Protein AF-A0A813KK98-F1 (afdb_monomer)

Mean predicted aligned error: 10.14 Å

Secondary structure (DSSP, 8-state):
--PPPPPTTS-S----GGGS-GGGBBEEHHHHHHHHHHHHT-HHHHHHHHH--TTSPTT----BHHHHIIIIIHHHHTTS---HHHHHT-SS-B--SEEEE--TTSBHHHHHHHHHHHHHTTT--TT-EEEEHHHHS-----STT--S--HHHHHTT-HHHHHHHT--TT-EEEEEBTTB-GGGBHHHHHHHHHHHHTT--EEEEE-HHHHHHHHHIIIII---HHHHH---GGG-B-S-HHHHHHHHHHHHHTTHHHHHHHHHHHHHHHHHHHHHHHHHHHHHHHHHHHHHHSTTGGGS-HHHHHHHHHHIIIIIIIIIIIHHHHHHHHHHHHHHHHHHHHGGG--HHHHHHHHHHHTT-STT-TTS--TTGGG--B-TT--B--PPTTS-GGGPPPHHHHHHHHH-HHHHHHHTT-GGGGHHHHHHHHHTTT--HHHHHHHHTT--GGGTTS-HHHHHHHHHHH-SS-SSEEEHHHHHHHHHHHTTT---HHHHHHHHHHH-SS-SSEEEHHHHHHHHTT-----

Foldseek 3Di:
DDADDAAPLQALAAPALVNDALQLLWAFLLLVLLLVVVLVLSPVLQQVQQPPCVPWDPPGRAHFQVSCLQRPQAVNNWQSNHFSSRRLQRVGRHRAQEEEQEDRQAHPLLQLLLVLLQQLLFLHDSRHIYDDPSRSDRDWDPDDPTDHDDPVVSCVSVSLLSNLLVQRNSFYEYEEEPTDDSLLALVSLLSLQSNVVNVTDYAYRYGLRRLLVVLCCCQPVVDDLQRSQFDQSLNHDDPDPVVVVVSQVVQCVGPHRVVSRVVSSVRSSLQSLLLVLLCVVLLVVVLVVCVVPDPCPVVDDPVVSSVVSSCCCNVPVRVVALNVLSSLLSSLVSLLSNLQSCDPVCDPVNLVSSLCVQQLVDPPPVPSHRSLVSLACADPVRHRPDARPQQDPVQDDPVVVSVVCNVDSVVVSVCSNPCVSRSSSSSSSNSRRNHNLLSLLCVQVVVDDPVPDDPLVVLVVVVCQLPVVPPQWHALVSQVVVSCVRSVNSQDSVNSQSLQVSLCPVPPRTHHSVSSCCSNVVPPPDD

Organism: Polarella glacialis (NCBI:txid89957)

pLDDT: mean 80.88, std 16.35, range [24.02, 98.5]

Radius of gyration: 23.42 Å; Cα contacts (8 Å, |Δi|>4): 806; chains: 1; bounding box: 62×51×66 Å

Sequence (527 aa):
MGEPSRPRWLPTEGPGNMNVLPNEWGMTLSQWAAFTMACRMCEDKWKELENDTTGKEPGKLHVNLYQITKAFVKPWTRNLGNSVALLMNNAKPLKTELMVSHCWGEDIIEAMVAVLSKTSISGMSFKTVLWFCAYAQYQPGDGEGDCGPGVAPQLALDPFCAVIGSNPRFGMMVVHTSTAELYGRLWCVYEVNASEDSKVMCFGAMSMSYFQEYMTRQLRNKESSEEICKCMSEEAKCWSKDDEIMIKAKIEKSIGYEALNMKILDFRVGACEAQANALRPLVDFCEEQFTRMWPGVETMSDKEKEEAMNSFILDMLLAGGIVPTVRAAGHFVGFHLLVTVAGDHADAAFLAHIMRMLRGESQVSHQGKCMITGMCCNDEEGNDMGVLPGFDPKKRKPDSFLERLMEDDELLSSCLKDLSYFQHPLGWLELGAGMNVAAAIASNIGLTQESKNDNLEEVKDLFKRFDADGDGAISADELAKVLQATCGGGLSQHDCDFMLNAADKNQDGKINVGEFIDWLAGSNVSK

Nearest PDB structures (foldseek):
  2k7d-assembly1_A  TM=8.602E-01  e=1.217E-01  Homo sapiens
  3ox6-assembly4_D  TM=5.490E-01  e=4.143E-02  Homo sapiens
  1hqv-assembly1_A  TM=6.330E-01  e=1.823E-01  Mus musculus
  3ox5-assembly4_D  TM=5.412E-01  e=6.492E-02  Homo sapiens
  5fyx-assembly1_A  TM=6.879E-01  e=7.335E-01  Drosophila melanogaster

Structure (mmCIF, N/CA/C/O backbone):
data_AF-A0A813KK98-F1
#
_entry.id   AF-A0A813KK98-F1
#
loop_
_atom_site.group_PDB
_atom_site.id
_atom_site.type_symbol
_atom_site.label_atom_id
_atom_site.label_alt_id
_atom_site.label_comp_id
_atom_site.label_asym_id
_atom_site.label_entity_id
_atom_site.label_seq_id
_atom_site.pdbx_PDB_ins_code
_atom_site.Cartn_x
_atom_site.Cartn_y
_atom_site.Cartn_z
_atom_site.occupancy
_atom_site.B_iso_or_equiv
_atom_site.auth_seq_id
_atom_site.auth_comp_id
_atom_site.auth_asym_id
_atom_site.auth_atom_id
_atom_site.pdbx_PDB_model_num
ATOM 1 N N . MET A 1 1 ? 27.395 11.004 -0.387 1.00 58.06 1 MET A N 1
ATOM 2 C CA . MET A 1 1 ? 28.080 9.686 -0.382 1.00 58.06 1 MET A CA 1
ATOM 3 C C . MET A 1 1 ? 27.991 9.046 -1.772 1.00 58.06 1 MET A C 1
ATOM 5 O O . MET A 1 1 ? 27.308 9.609 -2.621 1.00 58.06 1 MET A O 1
ATOM 9 N N . GLY A 1 2 ? 28.721 7.953 -2.043 1.00 75.69 2 GLY A N 1
ATOM 10 C CA . GLY A 1 2 ? 28.679 7.241 -3.338 1.00 75.69 2 GLY A CA 1
ATOM 11 C C . GLY A 1 2 ? 27.343 6.530 -3.609 1.00 75.69 2 GLY A C 1
ATOM 12 O O . GLY A 1 2 ? 26.460 6.526 -2.751 1.00 75.69 2 GLY A O 1
ATOM 13 N N . GLU A 1 3 ? 27.183 5.945 -4.802 1.00 85.88 3 GLU A N 1
ATOM 14 C CA . GLU A 1 3 ? 25.989 5.153 -5.141 1.00 85.88 3 GLU A CA 1
ATOM 15 C C . GLU A 1 3 ? 25.888 3.897 -4.250 1.00 85.88 3 GLU A C 1
ATOM 17 O O . GLU A 1 3 ? 26.898 3.213 -4.057 1.00 85.88 3 GLU A O 1
ATOM 22 N N . PRO A 1 4 ? 24.702 3.569 -3.700 1.00 91.12 4 PRO A N 1
ATOM 23 C CA . PRO A 1 4 ? 24.510 2.362 -2.902 1.00 91.12 4 PRO A CA 1
ATOM 24 C C . PRO A 1 4 ? 24.761 1.084 -3.702 1.00 91.12 4 PRO A C 1
ATOM 26 O O . PRO A 1 4 ? 24.293 0.942 -4.835 1.00 91.12 4 PRO A O 1
ATOM 29 N N . SER A 1 5 ? 25.426 0.112 -3.078 1.00 90.38 5 SER A N 1
ATOM 30 C CA . SER A 1 5 ? 25.665 -1.204 -3.672 1.00 90.38 5 SER A CA 1
ATOM 31 C C . SER A 1 5 ? 24.356 -1.895 -4.058 1.00 90.38 5 SER A C 1
ATOM 33 O O . SER A 1 5 ? 23.446 -2.023 -3.239 1.00 90.38 5 SER A O 1
ATOM 35 N N . ARG A 1 6 ? 24.282 -2.386 -5.299 1.00 92.12 6 ARG A N 1
ATOM 36 C CA . ARG A 1 6 ? 23.156 -3.189 -5.786 1.00 92.12 6 ARG A CA 1
ATOM 37 C C . ARG A 1 6 ? 23.081 -4.529 -5.034 1.00 92.12 6 ARG A C 1
ATOM 39 O O . ARG A 1 6 ? 24.099 -5.223 -4.962 1.00 92.12 6 ARG A O 1
ATOM 46 N N . PRO A 1 7 ? 21.908 -4.937 -4.519 1.00 91.00 7 PRO A N 1
ATOM 47 C CA . PRO A 1 7 ? 21.752 -6.230 -3.864 1.00 91.00 7 PRO A CA 1
ATOM 48 C C . PRO A 1 7 ? 22.017 -7.395 -4.823 1.00 91.00 7 PRO A C 1
ATOM 50 O O . PRO A 1 7 ? 21.549 -7.387 -5.960 1.00 91.00 7 PRO A O 1
ATOM 53 N N . ARG A 1 8 ? 22.732 -8.426 -4.355 1.00 89.31 8 ARG A N 1
ATOM 54 C CA . ARG A 1 8 ? 23.101 -9.597 -5.177 1.00 89.31 8 ARG A CA 1
ATOM 55 C C . ARG A 1 8 ? 21.909 -10.448 -5.616 1.00 89.31 8 ARG A C 1
ATOM 57 O O . ARG A 1 8 ? 21.983 -11.081 -6.660 1.00 89.31 8 ARG A O 1
ATOM 64 N N . TRP A 1 9 ? 20.837 -10.465 -4.828 1.00 90.44 9 TRP A N 1
ATOM 65 C CA . TRP A 1 9 ? 19.618 -11.219 -5.128 1.00 90.44 9 TRP A CA 1
ATOM 66 C C . TRP A 1 9 ? 18.743 -10.555 -6.199 1.00 90.44 9 TRP A C 1
ATOM 68 O O . TRP A 1 9 ? 17.786 -11.170 -6.656 1.00 90.44 9 TRP A O 1
ATOM 78 N N . LEU A 1 10 ? 19.032 -9.311 -6.604 1.00 93.56 10 LEU A N 1
ATOM 79 C CA . LEU A 1 10 ? 18.245 -8.605 -7.611 1.00 93.56 10 LEU A CA 1
ATOM 80 C C . LEU A 1 10 ? 18.776 -8.939 -9.023 1.00 93.56 10 LEU A C 1
ATOM 82 O O . LEU A 1 10 ? 19.888 -8.512 -9.362 1.00 93.56 10 LEU A O 1
ATOM 86 N N . PRO A 1 11 ? 18.019 -9.670 -9.870 1.00 93.69 11 PRO A N 1
ATOM 87 C CA . PRO A 1 11 ? 18.539 -10.200 -11.134 1.00 93.69 11 PRO A CA 1
ATOM 88 C C . PRO A 1 11 ? 18.942 -9.110 -12.124 1.00 93.69 11 PRO A C 1
ATOM 90 O O . PRO A 1 11 ? 18.367 -8.027 -12.122 1.00 93.69 11 PRO A O 1
ATOM 93 N N . THR A 1 12 ? 19.923 -9.377 -12.983 1.00 94.25 12 THR A N 1
ATOM 94 C CA . THR A 1 12 ? 20.409 -8.423 -14.002 1.00 94.25 12 THR A CA 1
ATOM 95 C C . THR A 1 12 ? 19.833 -8.660 -15.394 1.00 94.25 12 THR A C 1
ATOM 97 O O . THR A 1 12 ? 20.058 -7.856 -16.290 1.00 94.25 12 THR A O 1
ATOM 100 N N . GLU A 1 13 ? 19.099 -9.750 -15.586 1.00 94.00 13 GLU A N 1
ATOM 101 C CA . GLU A 1 13 ? 18.495 -10.117 -16.864 1.00 94.00 13 GLU A CA 1
ATOM 102 C C . GLU A 1 13 ? 16.975 -10.105 -16.745 1.00 94.00 13 GLU A C 1
ATOM 104 O O . GLU A 1 13 ? 16.421 -10.508 -15.719 1.00 94.00 13 GLU A O 1
ATOM 109 N N . GLY A 1 14 ? 16.311 -9.655 -17.807 1.00 94.25 14 GLY A N 1
ATOM 110 C CA . GLY A 1 14 ? 14.861 -9.598 -17.905 1.00 94.25 14 GLY A CA 1
ATOM 111 C C . GLY A 1 14 ? 14.394 -9.409 -19.349 1.00 94.25 14 GLY A C 1
ATOM 112 O O . GLY A 1 14 ? 15.201 -9.064 -20.217 1.00 94.25 14 GLY A O 1
ATOM 113 N N . PRO A 1 15 ? 13.098 -9.622 -19.621 1.00 95.56 15 PRO A N 1
ATOM 114 C CA . PRO A 1 15 ? 12.539 -9.615 -20.975 1.00 95.56 15 PRO A CA 1
ATOM 115 C C . PRO A 1 15 ? 12.549 -8.235 -21.655 1.00 95.56 15 PRO A C 1
ATOM 117 O O . PRO A 1 15 ? 12.437 -8.156 -22.876 1.00 95.56 15 PRO A O 1
ATOM 120 N N . GLY A 1 16 ? 12.712 -7.154 -20.893 1.00 94.62 16 GLY A N 1
ATOM 121 C CA . GLY A 1 16 ? 12.646 -5.760 -21.329 1.00 94.62 16 GLY A CA 1
ATOM 122 C C . GLY A 1 16 ? 11.215 -5.225 -21.290 1.00 94.62 16 GLY A C 1
ATOM 123 O O . GLY A 1 16 ? 10.307 -5.860 -21.824 1.00 94.62 16 GLY A O 1
ATOM 124 N N . ASN A 1 17 ? 11.003 -4.037 -20.706 1.00 94.56 17 ASN A N 1
ATOM 125 C CA . ASN A 1 17 ? 9.651 -3.471 -20.533 1.00 94.56 17 ASN A CA 1
ATOM 126 C C . ASN A 1 17 ? 8.855 -3.395 -21.836 1.00 94.56 17 ASN A C 1
ATOM 128 O O . ASN A 1 17 ? 7.682 -3.740 -21.855 1.00 94.56 17 ASN A O 1
ATOM 132 N N . MET A 1 18 ? 9.497 -3.003 -22.937 1.00 95.88 18 MET A N 1
ATOM 133 C CA . MET A 1 18 ? 8.815 -2.838 -24.226 1.00 95.88 18 MET A CA 1
ATOM 134 C C . MET A 1 18 ? 8.416 -4.160 -24.900 1.00 95.88 18 MET A C 1
ATOM 136 O O . MET A 1 18 ? 7.692 -4.126 -25.890 1.00 95.88 18 MET A O 1
ATOM 140 N N . ASN A 1 19 ? 8.876 -5.304 -24.385 1.00 96.25 19 ASN A N 1
ATOM 141 C CA . ASN A 1 19 ? 8.551 -6.632 -24.914 1.00 96.25 19 ASN A CA 1
ATOM 142 C C . ASN A 1 19 ? 7.446 -7.339 -24.112 1.00 96.25 19 ASN A C 1
ATOM 144 O O . ASN A 1 19 ? 7.067 -8.457 -24.453 1.00 96.25 19 ASN A O 1
ATOM 148 N N . VAL A 1 20 ? 6.953 -6.714 -23.041 1.00 97.25 20 VAL A N 1
ATOM 149 C CA . VAL A 1 20 ? 5.949 -7.272 -22.130 1.00 97.25 20 VAL A CA 1
ATOM 150 C C . VAL A 1 20 ? 4.772 -6.310 -22.055 1.00 97.25 20 VAL A C 1
ATOM 152 O O . VAL A 1 20 ? 4.968 -5.094 -22.038 1.00 97.25 20 VAL A O 1
ATOM 155 N N . LEU A 1 21 ? 3.546 -6.829 -21.995 1.00 97.50 21 LEU A N 1
ATOM 156 C CA . LEU A 1 21 ? 2.365 -5.980 -21.866 1.00 97.50 21 LEU A CA 1
ATOM 157 C C . LEU A 1 21 ? 2.353 -5.262 -20.501 1.00 97.50 21 LEU A C 1
ATOM 159 O O . LEU A 1 21 ? 2.737 -5.866 -19.497 1.00 97.50 21 LEU A O 1
ATOM 163 N N . PRO A 1 22 ? 1.887 -4.000 -20.412 1.00 97.88 22 PRO A N 1
ATOM 164 C CA . PRO A 1 22 ? 1.941 -3.244 -19.160 1.00 97.88 22 PRO A CA 1
ATOM 165 C C . PRO A 1 22 ? 1.220 -3.876 -17.966 1.00 97.88 22 PRO A C 1
ATOM 167 O O . PRO A 1 22 ? 1.645 -3.693 -16.826 1.00 97.88 22 PRO A O 1
ATOM 170 N N . ASN A 1 23 ? 0.158 -4.644 -18.218 1.00 97.69 23 ASN A N 1
ATOM 171 C CA . ASN A 1 23 ? -0.587 -5.378 -17.195 1.00 97.69 23 ASN A CA 1
ATOM 172 C C . ASN A 1 23 ? 0.157 -6.621 -16.665 1.00 97.69 23 ASN A C 1
ATOM 174 O O . ASN A 1 23 ? -0.361 -7.309 -15.790 1.00 97.69 23 ASN A O 1
ATOM 178 N N . GLU A 1 24 ? 1.345 -6.920 -17.195 1.00 98.25 24 GLU A N 1
ATOM 179 C CA . GLU A 1 24 ? 2.252 -7.974 -16.727 1.00 98.25 24 GLU A CA 1
ATOM 180 C C . GLU A 1 24 ? 3.558 -7.410 -16.137 1.00 98.25 24 GLU A C 1
ATOM 182 O O . GLU A 1 24 ? 4.481 -8.156 -15.803 1.00 98.25 24 GLU A O 1
ATOM 187 N N . TRP A 1 25 ? 3.649 -6.087 -15.955 1.00 98.19 25 TRP A N 1
ATOM 188 C CA . TRP A 1 25 ? 4.758 -5.426 -15.251 1.00 98.19 25 TRP A CA 1
ATOM 189 C C . TRP A 1 25 ? 4.585 -5.488 -13.725 1.00 98.19 25 TRP A C 1
ATOM 191 O O . TRP A 1 25 ? 4.902 -4.539 -13.007 1.00 98.19 25 TRP A O 1
ATOM 201 N N . GLY A 1 26 ? 4.026 -6.593 -13.232 1.00 98.00 26 GLY A N 1
ATOM 202 C CA . GLY A 1 26 ? 3.705 -6.793 -11.831 1.00 98.00 26 GLY A CA 1
ATOM 203 C C . GLY A 1 26 ? 4.859 -7.377 -11.020 1.00 98.00 26 GLY A C 1
ATOM 204 O O . GLY A 1 26 ? 5.709 -8.111 -11.529 1.00 98.00 26 GLY A O 1
ATOM 205 N N . MET A 1 27 ? 4.860 -7.081 -9.723 1.00 98.31 27 MET A N 1
ATOM 206 C CA . MET A 1 27 ? 5.715 -7.737 -8.735 1.00 98.31 27 MET A CA 1
ATOM 207 C C . MET A 1 27 ? 4.917 -8.062 -7.484 1.00 98.31 27 MET A C 1
ATOM 209 O O . MET A 1 27 ? 3.976 -7.355 -7.145 1.00 98.31 27 MET A O 1
ATOM 213 N N . THR A 1 28 ? 5.273 -9.133 -6.788 1.00 98.12 28 THR A N 1
ATOM 214 C CA . THR A 1 28 ? 4.534 -9.524 -5.581 1.00 98.12 28 THR A CA 1
ATOM 215 C C . THR A 1 28 ? 4.703 -8.499 -4.457 1.00 98.12 28 THR A C 1
ATOM 217 O O . THR A 1 28 ? 5.732 -7.820 -4.371 1.00 98.12 28 THR A O 1
ATOM 220 N N . LEU A 1 29 ? 3.725 -8.434 -3.555 1.00 96.62 29 LEU A N 1
ATOM 221 C CA . LEU A 1 29 ? 3.798 -7.643 -2.325 1.00 96.62 29 LEU A CA 1
ATOM 222 C C . LEU A 1 29 ? 5.081 -7.945 -1.528 1.00 96.62 29 LEU A C 1
ATOM 224 O O . LEU A 1 29 ? 5.759 -7.010 -1.098 1.00 96.62 29 LEU A O 1
ATOM 228 N N . SER A 1 30 ? 5.475 -9.223 -1.421 1.00 95.38 30 SER A N 1
ATOM 229 C CA . SER A 1 30 ? 6.759 -9.640 -0.836 1.00 95.38 30 SER A CA 1
ATOM 230 C C . SER A 1 30 ? 7.953 -8.959 -1.497 1.00 95.38 30 SER A C 1
ATOM 232 O O . SER A 1 30 ? 8.812 -8.410 -0.813 1.00 95.38 30 SER A O 1
ATOM 234 N N . GLN A 1 31 ? 8.024 -9.010 -2.831 1.00 97.31 31 GLN A N 1
ATOM 235 C CA . GLN A 1 31 ? 9.145 -8.471 -3.603 1.00 97.31 31 GLN A CA 1
ATOM 236 C C . GLN A 1 31 ? 9.245 -6.948 -3.460 1.00 97.31 31 GLN A C 1
ATOM 238 O O . GLN A 1 31 ? 10.345 -6.420 -3.298 1.00 97.31 31 GLN A O 1
ATOM 243 N N . TRP A 1 32 ? 8.109 -6.249 -3.492 1.00 98.12 32 TRP A N 1
ATOM 244 C CA . TRP A 1 32 ? 8.058 -4.798 -3.326 1.00 98.12 32 TRP A CA 1
ATOM 245 C C . TRP A 1 32 ? 8.503 -4.361 -1.924 1.00 98.12 32 TRP A C 1
ATOM 247 O O . TRP A 1 32 ? 9.412 -3.537 -1.797 1.00 98.12 32 TRP A O 1
ATOM 257 N N . ALA A 1 33 ? 7.936 -4.960 -0.871 1.00 96.94 33 ALA A N 1
ATOM 258 C CA . ALA A 1 33 ? 8.324 -4.664 0.508 1.00 96.94 33 ALA A CA 1
ATOM 259 C C . ALA A 1 33 ? 9.803 -5.008 0.764 1.00 96.94 33 ALA A C 1
ATOM 261 O O . ALA A 1 33 ? 10.534 -4.207 1.348 1.00 96.94 33 ALA A O 1
ATOM 262 N N . ALA A 1 34 ? 10.282 -6.150 0.255 1.00 95.25 34 ALA A N 1
ATOM 263 C CA . ALA A 1 34 ? 11.690 -6.532 0.328 1.00 95.25 34 ALA A CA 1
ATOM 264 C C . ALA A 1 34 ? 12.605 -5.498 -0.342 1.00 95.25 34 ALA A C 1
ATOM 266 O O . ALA A 1 34 ? 13.617 -5.107 0.238 1.00 95.25 34 ALA A O 1
ATOM 267 N N . PHE A 1 35 ? 12.252 -5.004 -1.533 1.00 97.31 35 PHE A N 1
ATOM 268 C CA . PHE A 1 35 ? 13.037 -3.976 -2.217 1.00 97.31 35 PHE A CA 1
ATOM 269 C C . PHE A 1 35 ? 13.105 -2.674 -1.407 1.00 97.31 35 PHE A C 1
ATOM 271 O O . PHE A 1 35 ? 14.190 -2.109 -1.235 1.00 97.31 35 PHE A O 1
ATOM 278 N N . THR A 1 36 ? 11.973 -2.209 -0.874 1.00 96.94 36 THR A N 1
ATOM 279 C CA . THR A 1 36 ? 11.918 -1.021 -0.007 1.00 96.94 36 THR A CA 1
ATOM 280 C C . THR A 1 36 ? 12.807 -1.196 1.223 1.00 96.94 36 THR A C 1
ATOM 282 O O . THR A 1 36 ? 13.618 -0.322 1.540 1.00 96.94 36 THR A O 1
ATOM 285 N N . MET A 1 37 ? 12.747 -2.363 1.866 1.00 94.75 37 MET A N 1
ATOM 286 C CA . MET A 1 37 ? 13.588 -2.6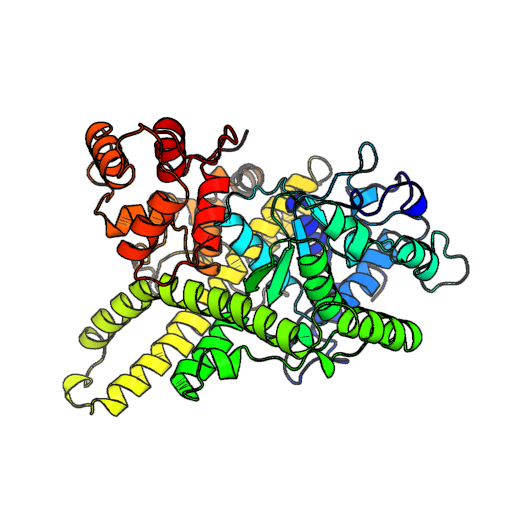65 3.021 1.00 94.75 37 MET A CA 1
ATOM 287 C C . MET A 1 37 ? 15.067 -2.804 2.666 1.00 94.75 37 MET A C 1
ATOM 289 O O . MET A 1 37 ? 15.922 -2.396 3.447 1.00 94.75 37 MET A O 1
ATOM 293 N N . ALA A 1 38 ? 15.403 -3.279 1.470 1.00 94.50 38 ALA A N 1
ATOM 294 C CA . ALA A 1 38 ? 16.779 -3.305 0.993 1.00 94.50 38 ALA A CA 1
ATOM 295 C C . ALA A 1 38 ? 17.357 -1.901 0.779 1.00 94.50 38 ALA A C 1
ATOM 297 O O . ALA A 1 38 ? 18.513 -1.661 1.115 1.00 94.50 38 ALA A O 1
ATOM 298 N N . CYS A 1 39 ? 16.550 -0.953 0.291 1.00 95.50 39 CYS A N 1
ATOM 299 C CA . CYS A 1 39 ? 16.940 0.460 0.244 1.00 95.50 39 CYS A CA 1
ATOM 300 C C . CYS A 1 39 ? 17.186 0.998 1.662 1.00 95.50 39 CYS A C 1
ATOM 302 O O . CYS A 1 39 ? 18.186 1.670 1.919 1.00 95.50 39 CYS A O 1
ATOM 304 N N . ARG A 1 40 ? 16.304 0.642 2.608 1.00 92.06 40 ARG A N 1
ATOM 305 C CA . ARG A 1 40 ? 16.419 1.009 4.027 1.00 92.06 40 ARG A CA 1
ATOM 306 C C . ARG A 1 40 ? 17.663 0.434 4.707 1.00 92.06 40 ARG A C 1
ATOM 308 O O . ARG A 1 40 ? 18.163 1.054 5.648 1.00 92.06 40 ARG A O 1
ATOM 315 N N . MET A 1 41 ? 18.180 -0.700 4.233 1.00 88.56 41 MET A N 1
ATOM 316 C CA . MET A 1 41 ? 19.410 -1.318 4.746 1.00 88.56 41 MET A CA 1
ATOM 317 C C . MET A 1 41 ? 20.672 -0.506 4.439 1.00 88.56 41 MET A C 1
ATOM 319 O O . MET A 1 41 ? 21.678 -0.667 5.134 1.00 88.56 41 MET A O 1
ATOM 323 N N . CYS A 1 42 ? 20.636 0.383 3.442 1.00 91.44 42 CYS A N 1
ATOM 324 C CA . CYS A 1 42 ? 21.728 1.301 3.128 1.00 91.44 42 CYS A CA 1
ATOM 325 C C . CYS A 1 42 ? 21.724 2.504 4.092 1.00 91.44 42 CYS A C 1
ATOM 327 O O . CYS A 1 42 ? 21.433 3.622 3.674 1.00 91.44 42 CYS A O 1
ATOM 329 N N . GLU A 1 43 ? 22.032 2.268 5.374 1.00 86.81 43 GLU A N 1
ATOM 330 C CA . GLU A 1 43 ? 21.861 3.210 6.501 1.00 86.81 43 GLU A CA 1
ATOM 331 C C . GLU A 1 43 ? 22.388 4.625 6.230 1.00 86.81 43 GLU A C 1
ATOM 333 O O . GLU A 1 43 ? 21.642 5.593 6.372 1.00 86.81 43 GLU A O 1
ATOM 338 N N . ASP A 1 44 ? 23.643 4.744 5.791 1.00 90.50 44 ASP A N 1
ATOM 339 C CA . ASP A 1 44 ? 24.278 6.036 5.514 1.00 90.50 44 ASP A CA 1
ATOM 340 C C . ASP A 1 44 ? 23.525 6.815 4.432 1.00 90.50 44 ASP A C 1
ATOM 342 O O . ASP A 1 44 ? 23.244 8.008 4.582 1.00 90.50 44 ASP A O 1
ATOM 346 N N . LYS A 1 45 ? 23.137 6.122 3.353 1.00 94.31 45 LYS A N 1
ATOM 347 C CA . LYS A 1 45 ? 22.375 6.742 2.272 1.00 94.31 45 LYS A CA 1
ATOM 348 C C . LYS A 1 45 ? 20.957 7.072 2.717 1.00 94.31 45 LYS A C 1
ATOM 350 O O . LYS A 1 45 ? 20.470 8.146 2.391 1.00 94.31 45 LYS A O 1
ATOM 355 N N . TRP A 1 46 ? 20.296 6.182 3.451 1.00 93.69 46 TRP A N 1
ATOM 356 C CA . TRP A 1 46 ? 18.948 6.422 3.955 1.00 93.69 46 TRP A CA 1
ATOM 357 C C . TRP A 1 46 ? 18.909 7.668 4.839 1.00 93.69 46 TRP A C 1
ATOM 359 O O . TRP A 1 46 ? 18.092 8.554 4.609 1.00 93.69 46 TRP A O 1
ATOM 369 N N . LYS A 1 47 ? 19.857 7.788 5.775 1.00 92.06 47 LYS A N 1
ATOM 370 C CA . LYS A 1 47 ? 20.005 8.958 6.645 1.00 92.06 47 LYS A CA 1
ATOM 371 C C . LYS A 1 47 ? 20.294 10.232 5.849 1.00 92.06 47 LYS A C 1
ATOM 373 O O . LYS A 1 47 ? 19.763 11.286 6.185 1.00 92.06 47 LYS A O 1
ATOM 378 N N . GLU A 1 48 ? 21.105 10.160 4.792 1.00 94.06 48 GLU A N 1
ATOM 379 C CA . GLU A 1 48 ? 21.316 11.288 3.869 1.00 94.06 48 GLU A CA 1
ATOM 380 C C . GLU A 1 48 ? 19.986 11.748 3.240 1.00 94.06 48 GLU A C 1
ATOM 382 O O . GLU A 1 48 ? 19.688 12.939 3.244 1.00 94.06 48 GLU A O 1
ATOM 387 N N . LEU A 1 49 ? 19.167 10.813 2.744 1.00 95.00 49 LEU A N 1
ATOM 388 C CA . LEU A 1 49 ? 17.891 11.112 2.079 1.00 95.00 49 LEU A CA 1
ATOM 389 C C . LEU A 1 49 ? 16.807 11.614 3.044 1.00 95.00 49 LEU A C 1
ATOM 391 O O . LEU A 1 49 ? 16.035 12.506 2.695 1.00 95.00 49 LEU A O 1
ATOM 395 N N . GLU A 1 50 ? 16.748 11.051 4.247 1.00 93.38 50 GLU A N 1
ATOM 396 C CA . GLU A 1 50 ? 15.786 11.424 5.287 1.00 93.38 50 GLU A CA 1
ATOM 397 C C . GLU A 1 50 ? 16.014 12.861 5.775 1.00 93.38 50 GLU A C 1
ATOM 399 O O . GLU A 1 50 ? 15.056 13.606 5.974 1.00 93.38 50 GLU A O 1
ATOM 404 N N . ASN A 1 51 ? 17.283 13.278 5.874 1.00 92.56 51 ASN A N 1
ATOM 405 C CA . ASN A 1 51 ? 17.671 14.641 6.248 1.00 92.56 51 ASN A CA 1
ATOM 406 C C . ASN A 1 51 ? 17.592 15.652 5.090 1.00 92.56 51 ASN A C 1
ATOM 408 O O . ASN A 1 51 ? 17.649 16.858 5.330 1.00 92.56 51 ASN A O 1
ATOM 412 N N . ASP A 1 52 ? 17.471 15.196 3.842 1.00 93.12 52 ASP A N 1
ATOM 413 C CA . ASP A 1 52 ? 17.225 16.075 2.699 1.00 93.12 52 ASP A CA 1
ATOM 414 C C . ASP A 1 52 ? 15.749 16.490 2.672 1.00 93.12 52 ASP A C 1
ATOM 41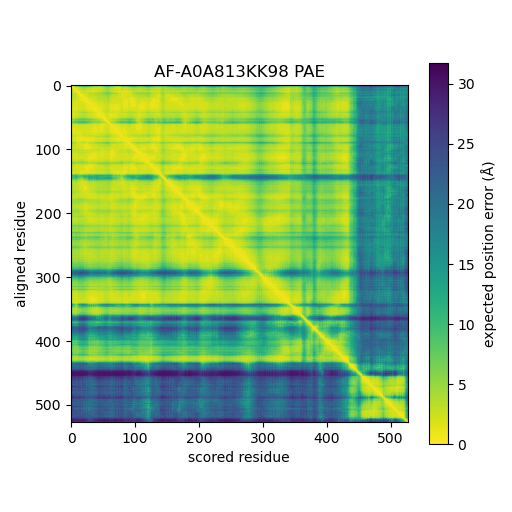6 O O . ASP A 1 52 ? 14.873 15.726 2.265 1.00 93.12 52 ASP A O 1
ATOM 420 N N . THR A 1 53 ? 15.475 17.716 3.110 1.00 91.25 53 THR A N 1
ATOM 421 C CA . THR A 1 53 ? 14.126 18.294 3.199 1.00 91.25 53 THR A CA 1
ATOM 422 C C . THR A 1 53 ? 13.680 19.012 1.923 1.00 91.25 53 THR A C 1
ATOM 424 O O . THR A 1 53 ? 12.633 19.662 1.906 1.00 91.25 53 THR A O 1
ATOM 427 N N . THR A 1 54 ? 14.439 18.901 0.827 1.00 89.94 54 THR A N 1
ATOM 428 C CA . THR A 1 54 ? 14.118 19.579 -0.435 1.00 89.94 54 THR A CA 1
ATOM 429 C C . THR A 1 54 ? 12.760 19.126 -0.973 1.00 89.94 54 THR A C 1
ATOM 431 O O . THR A 1 54 ? 12.556 17.953 -1.281 1.00 89.94 54 THR A O 1
ATOM 434 N N . GLY A 1 55 ? 11.828 20.072 -1.125 1.00 83.81 55 GLY A N 1
ATOM 435 C CA . GLY A 1 55 ? 10.485 19.802 -1.651 1.00 83.81 55 GLY A CA 1
ATOM 436 C C . GLY A 1 55 ? 9.561 19.043 -0.691 1.00 83.81 55 GLY A C 1
ATOM 437 O O . GLY A 1 55 ? 8.534 18.541 -1.141 1.00 83.81 55 GLY A O 1
ATOM 438 N N . LYS A 1 56 ? 9.916 18.951 0.598 1.00 89.56 56 LYS A N 1
ATOM 439 C CA . LYS A 1 56 ? 9.086 18.367 1.662 1.00 89.56 56 LYS A CA 1
ATOM 440 C C . LYS A 1 56 ? 8.469 19.464 2.524 1.00 89.56 56 LYS A C 1
ATOM 442 O O . LYS A 1 56 ? 8.977 20.586 2.579 1.00 89.56 56 LYS A O 1
ATOM 447 N N . GLU A 1 57 ? 7.380 19.133 3.206 1.00 84.38 57 GLU A N 1
ATOM 448 C CA . GLU A 1 57 ? 6.775 20.035 4.182 1.00 84.38 57 GLU A CA 1
ATOM 449 C C . GLU A 1 57 ? 7.748 20.349 5.334 1.00 84.38 57 GLU A C 1
ATOM 451 O O . GLU A 1 57 ? 8.515 19.472 5.756 1.00 84.38 57 GLU A O 1
ATOM 456 N N . PRO A 1 58 ? 7.738 21.584 5.870 1.00 85.00 58 PRO A N 1
ATOM 457 C CA . PRO A 1 58 ? 8.609 21.960 6.976 1.00 85.00 58 PRO A CA 1
ATOM 458 C C . PRO A 1 58 ? 8.472 21.014 8.175 1.00 85.00 58 PRO A C 1
ATOM 460 O O . PRO A 1 58 ? 7.379 20.781 8.681 1.00 85.00 58 PRO A O 1
ATOM 463 N N . GLY A 1 59 ? 9.603 20.492 8.657 1.00 81.94 59 GLY A N 1
ATOM 464 C CA . GLY A 1 59 ? 9.655 19.627 9.839 1.00 81.94 59 GLY A CA 1
ATOM 465 C C . GLY A 1 59 ? 9.376 18.141 9.586 1.00 81.94 59 GLY A C 1
ATOM 466 O O . GLY A 1 59 ? 9.556 17.348 10.507 1.00 81.94 59 GLY A O 1
ATOM 467 N N . LYS A 1 60 ? 9.003 17.733 8.365 1.00 83.50 60 LYS A N 1
ATOM 468 C CA . LYS A 1 60 ? 8.843 16.315 8.011 1.00 83.50 60 LYS A CA 1
ATOM 469 C C . LYS A 1 60 ? 10.183 15.727 7.554 1.00 83.50 60 LYS A C 1
ATOM 471 O O . LYS A 1 60 ? 10.765 16.165 6.561 1.00 83.50 60 LYS A O 1
ATOM 476 N N . LEU A 1 61 ? 10.670 14.735 8.298 1.00 90.88 61 LEU A N 1
ATOM 477 C CA . LEU A 1 61 ? 11.849 13.938 7.960 1.00 90.88 61 LEU A CA 1
ATOM 478 C C . LEU A 1 61 ? 11.379 12.545 7.551 1.00 90.88 61 LEU A C 1
ATOM 480 O O . LEU A 1 61 ? 10.889 11.783 8.379 1.00 90.88 61 LEU A O 1
ATOM 484 N N . HIS A 1 62 ? 11.499 12.235 6.267 1.00 93.94 62 HIS A N 1
ATOM 485 C CA . HIS A 1 62 ? 11.095 10.952 5.692 1.00 93.94 62 HIS A CA 1
ATOM 486 C C . HIS A 1 62 ? 11.858 10.687 4.403 1.00 93.94 62 HIS A C 1
ATOM 488 O O . HIS A 1 62 ? 12.453 11.605 3.846 1.00 93.94 62 HIS A O 1
ATOM 494 N N . VAL A 1 63 ? 11.822 9.463 3.882 1.00 95.94 63 VAL A N 1
ATOM 495 C CA . VAL A 1 63 ? 12.325 9.161 2.534 1.00 95.94 63 VAL A CA 1
ATOM 496 C C . VAL A 1 63 ? 11.137 8.970 1.606 1.00 95.94 63 VAL A C 1
ATOM 498 O O . VAL A 1 63 ? 10.240 8.189 1.907 1.00 95.94 63 VAL A O 1
ATOM 501 N N . ASN A 1 64 ? 11.128 9.678 0.477 1.00 96.31 64 ASN A N 1
ATOM 502 C CA . ASN A 1 64 ? 10.046 9.579 -0.501 1.00 96.31 64 ASN A CA 1
ATOM 503 C C . ASN A 1 64 ? 10.443 8.808 -1.761 1.00 96.31 64 ASN A C 1
ATOM 505 O O . ASN A 1 64 ? 11.615 8.494 -1.990 1.00 96.31 64 ASN A O 1
ATOM 509 N N . LEU A 1 65 ? 9.469 8.492 -2.612 1.00 96.00 65 LEU A N 1
ATOM 510 C CA . LEU A 1 65 ? 9.726 7.659 -3.781 1.00 96.00 65 LEU A CA 1
ATOM 511 C C . LEU A 1 65 ? 10.536 8.368 -4.875 1.00 96.00 65 LEU A C 1
ATOM 513 O O . LEU A 1 65 ? 11.248 7.693 -5.620 1.00 96.00 65 LEU A O 1
ATOM 517 N N . TYR A 1 66 ? 10.516 9.706 -4.955 1.00 95.19 66 TYR A N 1
ATOM 518 C CA . TYR A 1 66 ? 11.460 10.436 -5.817 1.00 95.19 66 TYR A CA 1
ATOM 519 C C . TYR A 1 66 ? 12.908 10.139 -5.409 1.00 95.19 66 TYR A C 1
ATOM 521 O O . TYR A 1 66 ? 13.758 9.846 -6.256 1.00 95.19 66 TYR A O 1
ATOM 529 N N . GLN A 1 67 ? 13.180 10.170 -4.104 1.00 96.25 67 GLN A N 1
ATOM 530 C CA . GLN A 1 67 ? 14.490 9.864 -3.542 1.00 96.25 67 GLN A CA 1
ATOM 531 C C . GLN A 1 67 ? 14.852 8.387 -3.725 1.00 96.25 67 GLN A C 1
ATOM 533 O O . GLN A 1 67 ? 15.963 8.101 -4.172 1.00 96.25 67 GLN A O 1
ATOM 538 N N . ILE A 1 68 ? 13.920 7.457 -3.478 1.00 97.19 68 ILE A N 1
ATOM 539 C CA . ILE A 1 68 ? 14.139 6.021 -3.723 1.00 97.19 68 ILE A CA 1
ATOM 540 C C . ILE A 1 68 ? 14.462 5.752 -5.191 1.00 97.19 68 ILE A C 1
ATOM 542 O O . ILE A 1 68 ? 15.413 5.035 -5.509 1.00 97.19 68 ILE A O 1
ATOM 546 N N . THR A 1 69 ? 13.704 6.368 -6.095 1.00 96.25 69 THR A N 1
ATOM 547 C CA . THR A 1 69 ? 13.882 6.178 -7.532 1.00 96.25 69 THR A CA 1
ATOM 548 C C . THR A 1 69 ? 15.255 6.661 -7.978 1.00 96.25 69 THR A C 1
ATOM 550 O O . THR A 1 69 ? 15.973 5.952 -8.682 1.00 96.25 69 THR A O 1
ATOM 553 N N . LYS A 1 70 ? 15.658 7.851 -7.522 1.00 94.81 70 LYS A N 1
ATOM 554 C CA . LYS A 1 70 ? 16.947 8.453 -7.868 1.00 94.81 70 LYS A CA 1
ATOM 555 C C . LYS A 1 70 ? 18.136 7.716 -7.249 1.00 94.81 70 LYS A C 1
ATOM 557 O O . LYS A 1 70 ? 19.156 7.561 -7.913 1.00 94.81 70 LYS A O 1
ATOM 562 N N . ALA A 1 71 ? 18.035 7.307 -5.985 1.00 95.94 71 ALA A N 1
ATOM 563 C CA . ALA A 1 71 ? 19.158 6.748 -5.235 1.00 95.94 71 ALA A CA 1
ATOM 564 C C . ALA A 1 71 ? 19.324 5.233 -5.402 1.00 95.94 71 ALA A C 1
ATOM 566 O O . ALA A 1 71 ? 20.440 4.743 -5.241 1.00 95.94 71 ALA A O 1
ATOM 567 N N . PHE A 1 72 ? 18.245 4.508 -5.709 1.00 96.94 72 PHE A N 1
ATOM 568 C CA . PHE A 1 72 ? 18.247 3.046 -5.741 1.00 96.94 72 PHE A CA 1
ATOM 569 C C . PHE A 1 72 ? 17.686 2.496 -7.047 1.00 96.94 72 PHE A C 1
ATOM 571 O O . PHE A 1 72 ? 18.425 1.815 -7.745 1.00 96.94 72 PHE A O 1
ATOM 578 N N . VAL A 1 73 ? 16.443 2.819 -7.434 1.00 97.00 73 VAL A N 1
ATOM 579 C CA . VAL A 1 73 ? 15.817 2.212 -8.632 1.00 97.00 73 VAL A CA 1
ATOM 580 C C . VAL A 1 73 ? 16.658 2.467 -9.881 1.00 97.00 73 VAL A C 1
ATOM 582 O O . VAL A 1 73 ? 17.134 1.506 -10.477 1.00 97.00 73 VAL A O 1
ATOM 585 N N . LYS A 1 74 ? 16.919 3.736 -10.229 1.00 95.06 74 LYS A N 1
ATOM 586 C CA . LYS A 1 74 ? 17.700 4.096 -11.421 1.00 95.06 74 LYS A CA 1
ATOM 587 C C . LYS A 1 74 ? 19.108 3.481 -11.398 1.00 95.06 74 LYS A C 1
ATOM 589 O O . LYS A 1 74 ? 19.442 2.805 -12.368 1.00 95.06 74 LYS A O 1
ATOM 594 N N . PRO A 1 75 ? 19.939 3.640 -10.340 1.00 94.12 75 PRO A N 1
ATOM 595 C CA . PRO A 1 75 ? 21.266 3.021 -10.311 1.00 94.12 75 PRO A CA 1
ATOM 596 C C . PRO A 1 75 ? 21.231 1.495 -10.388 1.00 94.12 75 PRO A C 1
ATOM 598 O O . PRO A 1 75 ? 22.072 0.889 -11.046 1.00 94.12 75 PRO A O 1
ATOM 601 N N . TRP A 1 76 ? 20.260 0.857 -9.735 1.00 95.56 76 TRP A N 1
ATOM 602 C CA . TRP A 1 76 ? 20.177 -0.595 -9.683 1.00 95.56 76 TRP A CA 1
ATOM 603 C C . TRP A 1 76 ? 19.654 -1.183 -10.998 1.00 95.56 76 TRP A C 1
ATOM 605 O O . TRP A 1 76 ? 20.099 -2.262 -11.372 1.00 95.56 76 TRP A O 1
ATOM 615 N N . THR A 1 77 ? 18.781 -0.499 -11.737 1.00 94.81 77 THR A N 1
ATOM 616 C CA . THR A 1 77 ? 18.285 -0.973 -13.044 1.00 94.81 77 THR A CA 1
ATOM 617 C C . THR A 1 77 ? 19.055 -0.415 -14.242 1.00 94.81 77 THR A C 1
ATOM 619 O O . THR A 1 77 ? 18.721 -0.742 -15.382 1.00 94.81 77 THR A O 1
ATOM 622 N N . ARG A 1 78 ? 20.065 0.434 -14.012 1.00 91.88 78 ARG A N 1
ATOM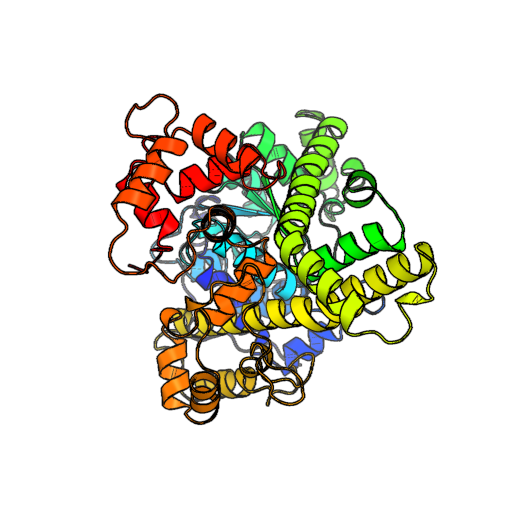 623 C CA . ARG A 1 78 ? 20.812 1.149 -15.055 1.00 91.88 78 ARG A CA 1
ATOM 624 C C . ARG A 1 78 ? 21.308 0.193 -16.141 1.00 91.88 78 ARG A C 1
ATOM 626 O O . ARG A 1 78 ? 21.955 -0.807 -15.844 1.00 91.88 78 ARG A O 1
ATOM 633 N N . ASN A 1 79 ? 21.038 0.538 -17.400 1.00 90.56 79 ASN A N 1
ATOM 634 C CA . ASN A 1 79 ? 21.458 -0.203 -18.596 1.00 90.56 79 ASN A CA 1
ATOM 635 C C . ASN A 1 79 ? 20.887 -1.618 -18.741 1.00 90.56 79 ASN A C 1
ATOM 637 O O . ASN A 1 79 ? 21.364 -2.388 -19.572 1.00 90.56 79 ASN A O 1
ATOM 641 N N . LEU A 1 80 ? 19.852 -1.966 -17.972 1.00 92.56 80 LEU A N 1
ATOM 642 C CA . LEU A 1 80 ? 19.206 -3.277 -18.070 1.00 92.56 80 LEU A CA 1
ATOM 643 C C . LEU A 1 80 ? 17.944 -3.246 -18.939 1.00 92.56 80 LEU A C 1
ATOM 645 O O . LEU A 1 80 ? 17.467 -4.300 -19.350 1.00 92.56 80 LEU A O 1
ATOM 649 N N . GLY A 1 81 ? 17.365 -2.064 -19.194 1.00 93.25 81 GLY A N 1
ATOM 650 C CA . GLY A 1 81 ? 16.122 -1.910 -19.967 1.00 93.25 81 GLY A CA 1
ATOM 651 C C . GLY A 1 81 ? 14.890 -2.587 -19.343 1.00 93.25 81 GLY A C 1
ATOM 652 O O . GLY A 1 81 ? 13.880 -2.788 -20.020 1.00 93.25 81 GLY A O 1
ATOM 653 N N . ASN A 1 82 ? 14.991 -2.956 -18.067 1.00 95.56 82 ASN A N 1
ATOM 654 C CA . ASN A 1 82 ? 14.006 -3.707 -17.306 1.00 95.56 82 ASN A CA 1
ATOM 655 C C . ASN A 1 82 ? 13.717 -2.988 -15.992 1.00 95.56 82 ASN A C 1
ATOM 657 O O . ASN A 1 82 ? 14.635 -2.618 -15.257 1.00 95.56 82 ASN A O 1
ATOM 661 N N . SER A 1 83 ? 12.438 -2.817 -15.692 1.00 97.31 83 SER A N 1
ATOM 662 C CA . SER A 1 83 ? 11.953 -2.346 -14.408 1.00 97.31 83 SER A CA 1
ATOM 663 C C . SER A 1 83 ? 12.283 -3.348 -13.306 1.00 97.31 83 SER A C 1
ATOM 665 O O . SER A 1 83 ? 12.589 -4.515 -13.567 1.00 97.31 83 SER A O 1
ATOM 667 N N . VAL A 1 84 ? 12.205 -2.904 -12.052 1.00 97.94 84 VAL A N 1
ATOM 668 C CA . VAL A 1 84 ? 12.439 -3.784 -10.899 1.00 97.94 84 VAL A CA 1
ATOM 669 C C . VAL A 1 84 ? 11.504 -4.992 -10.958 1.00 97.94 84 VAL A C 1
ATOM 671 O O . VAL A 1 84 ? 11.956 -6.118 -10.759 1.00 97.94 84 VAL A O 1
ATOM 674 N N . ALA A 1 85 ? 10.234 -4.774 -11.308 1.00 98.19 85 ALA A N 1
ATOM 675 C CA . ALA A 1 85 ? 9.242 -5.834 -11.419 1.00 98.19 85 ALA A CA 1
ATOM 676 C C . ALA A 1 85 ? 9.628 -6.913 -12.443 1.00 98.19 85 ALA A C 1
ATOM 678 O O . ALA A 1 85 ? 9.563 -8.103 -12.133 1.00 98.19 85 ALA A O 1
ATOM 679 N N . LEU A 1 86 ? 10.091 -6.515 -13.633 1.00 97.88 86 LEU A N 1
ATOM 680 C CA . LEU A 1 86 ? 10.486 -7.464 -14.678 1.00 97.88 86 LEU A CA 1
ATOM 681 C C . LEU A 1 86 ? 11.833 -8.132 -14.412 1.00 97.88 86 LEU A C 1
ATOM 683 O O . LEU A 1 86 ? 12.016 -9.280 -14.807 1.00 97.88 86 LEU A O 1
ATOM 687 N N . LEU A 1 87 ? 12.760 -7.469 -13.714 1.00 97.25 87 LEU A N 1
ATOM 688 C CA . LEU A 1 87 ? 13.987 -8.124 -13.254 1.00 97.25 87 LEU A CA 1
ATOM 689 C C . LEU A 1 87 ? 13.673 -9.224 -12.239 1.00 97.25 87 LEU A C 1
ATOM 691 O O . LEU A 1 87 ? 14.195 -10.329 -12.345 1.00 97.25 87 LEU A O 1
ATOM 695 N N . MET A 1 88 ? 12.802 -8.940 -11.270 1.00 95.75 88 MET A N 1
ATOM 696 C CA . MET A 1 88 ? 12.435 -9.907 -10.232 1.00 95.75 88 MET A CA 1
ATOM 697 C C . MET A 1 88 ? 11.574 -11.062 -10.760 1.00 95.75 88 MET A C 1
ATOM 699 O O . MET A 1 88 ? 11.551 -12.122 -10.141 1.00 95.75 88 MET A O 1
ATOM 703 N N . ASN A 1 89 ? 10.907 -10.879 -11.903 1.00 96.50 89 ASN A N 1
ATOM 704 C CA . ASN A 1 89 ? 10.014 -11.864 -12.518 1.00 96.50 89 ASN A CA 1
ATOM 705 C C . ASN A 1 89 ? 10.404 -12.160 -13.978 1.00 96.50 89 ASN A C 1
ATOM 707 O O . ASN A 1 89 ? 9.556 -12.265 -14.862 1.00 96.50 89 ASN A O 1
ATOM 711 N N . ASN A 1 90 ? 11.709 -12.287 -14.237 1.00 92.69 90 ASN A N 1
ATOM 712 C CA . ASN A 1 90 ? 12.263 -12.341 -15.592 1.00 92.69 90 ASN A CA 1
ATOM 713 C C . ASN A 1 90 ? 11.805 -13.539 -16.438 1.00 92.69 90 ASN A C 1
ATOM 715 O O . ASN A 1 90 ? 11.502 -13.379 -17.618 1.00 92.69 90 ASN A O 1
ATOM 719 N N . ALA A 1 91 ? 11.739 -14.732 -15.848 1.00 92.06 91 ALA A N 1
ATOM 720 C CA . ALA A 1 91 ? 11.376 -15.961 -16.544 1.00 92.06 91 ALA A CA 1
ATOM 721 C C . ALA A 1 91 ? 9.879 -16.014 -16.871 1.00 92.06 91 ALA A C 1
ATOM 723 O O . ALA A 1 91 ? 9.468 -16.672 -17.826 1.00 92.06 91 ALA A O 1
ATOM 724 N N . LYS A 1 92 ? 9.064 -15.341 -16.054 1.00 95.81 92 LYS A N 1
ATOM 725 C CA . LYS A 1 92 ? 7.613 -15.296 -16.190 1.00 95.81 92 LYS A CA 1
ATOM 726 C C . LYS A 1 92 ? 7.091 -13.978 -15.609 1.00 95.81 92 LYS A C 1
ATOM 728 O O . LYS A 1 92 ? 6.847 -13.924 -14.401 1.00 95.81 92 LYS A O 1
ATOM 733 N N . PRO A 1 93 ? 6.906 -12.945 -16.450 1.00 97.75 93 PRO A N 1
ATOM 734 C CA . PRO A 1 93 ? 6.217 -11.726 -16.052 1.00 97.75 93 PRO A CA 1
ATOM 735 C C . PRO A 1 93 ? 4.877 -12.034 -15.381 1.00 97.75 93 PRO A C 1
ATOM 737 O O . PRO A 1 93 ? 4.195 -13.001 -15.737 1.00 97.75 93 PRO A O 1
ATOM 740 N N . LEU A 1 94 ? 4.524 -11.244 -14.370 1.00 98.12 94 LEU A N 1
ATOM 741 C CA . LEU A 1 94 ? 3.365 -11.507 -13.526 1.00 98.12 94 LEU A CA 1
ATOM 742 C C . LEU A 1 94 ? 2.222 -10.570 -13.893 1.00 98.12 94 LEU A C 1
ATOM 744 O O . LEU A 1 94 ? 2.360 -9.351 -13.797 1.00 98.12 94 LEU A O 1
ATOM 748 N N . LYS A 1 95 ? 1.075 -11.152 -14.251 1.00 98.12 95 LYS A N 1
ATOM 749 C CA . LYS A 1 95 ? -0.165 -10.403 -14.450 1.00 98.12 95 LYS A CA 1
ATOM 750 C C . LYS A 1 95 ? -0.595 -9.745 -13.138 1.00 98.12 95 LYS A C 1
ATOM 752 O O . LYS A 1 95 ? -0.662 -10.413 -12.109 1.00 98.12 95 LYS A O 1
ATOM 757 N N . THR A 1 96 ? -0.899 -8.456 -13.193 1.00 98.44 96 THR A N 1
ATOM 758 C CA . THR A 1 96 ? -1.337 -7.668 -12.042 1.00 98.44 96 THR A CA 1
ATOM 759 C C . THR A 1 96 ? -2.644 -8.191 -11.452 1.00 98.44 96 THR A C 1
ATOM 761 O O . THR A 1 96 ? -3.622 -8.411 -12.165 1.00 98.44 96 THR A O 1
ATOM 764 N N . GLU A 1 97 ? -2.666 -8.320 -10.128 1.00 97.00 97 GLU A N 1
ATOM 765 C CA . GLU A 1 97 ? -3.862 -8.620 -9.341 1.00 97.00 97 GLU A CA 1
ATOM 766 C C . GLU A 1 97 ? -4.365 -7.395 -8.574 1.00 97.00 97 GLU A C 1
ATOM 768 O O . GLU A 1 97 ? -5.564 -7.292 -8.347 1.00 97.00 97 GLU A O 1
ATOM 773 N N . LEU A 1 98 ? -3.481 -6.460 -8.209 1.00 97.31 98 LEU A N 1
ATOM 774 C CA . LEU A 1 98 ? -3.825 -5.217 -7.518 1.00 97.31 98 LEU A CA 1
ATOM 775 C C . LEU A 1 98 ? -3.068 -4.033 -8.129 1.00 97.31 98 LEU A C 1
ATOM 777 O O . LEU A 1 98 ? -1.836 -4.040 -8.178 1.00 97.31 98 LEU A O 1
ATOM 781 N N . MET A 1 99 ? -3.783 -2.991 -8.549 1.00 98.06 99 MET A N 1
ATOM 782 C CA . MET A 1 99 ? -3.152 -1.714 -8.881 1.00 98.06 99 MET A CA 1
ATOM 783 C C . MET A 1 99 ? -2.980 -0.863 -7.622 1.00 98.06 99 MET A C 1
ATOM 785 O O . MET A 1 99 ? -3.900 -0.769 -6.815 1.00 98.06 99 MET A O 1
ATOM 789 N N . VAL A 1 100 ? -1.823 -0.217 -7.471 1.00 98.25 100 VAL A N 1
ATOM 790 C CA . VAL A 1 100 ? -1.551 0.695 -6.355 1.00 98.25 100 VAL A CA 1
ATOM 791 C C . VAL A 1 100 ? -1.403 2.124 -6.880 1.00 98.25 100 VAL A C 1
ATOM 793 O O . VAL A 1 100 ? -0.412 2.449 -7.539 1.00 98.25 100 VAL A O 1
ATOM 796 N N . SER A 1 101 ? -2.390 2.970 -6.577 1.00 97.88 101 SER A N 1
ATOM 797 C CA . SER A 1 101 ? -2.341 4.420 -6.790 1.00 97.88 101 SER A CA 1
ATOM 798 C C . SER A 1 101 ? -1.756 5.089 -5.550 1.00 97.88 101 SER A C 1
ATOM 800 O O . SER A 1 101 ? -2.221 4.853 -4.434 1.00 97.88 101 SER A O 1
ATOM 802 N N . HIS A 1 102 ? -0.693 5.876 -5.723 1.00 96.44 102 HIS A N 1
ATOM 803 C CA . HIS A 1 102 ? 0.103 6.376 -4.602 1.00 96.44 102 HIS A CA 1
ATOM 804 C C . HIS A 1 102 ? 0.886 7.661 -4.968 1.00 96.44 102 HIS A C 1
ATOM 806 O O . HIS A 1 102 ? 1.084 7.991 -6.147 1.00 96.44 102 HIS A O 1
ATOM 812 N N . CYS A 1 103 ? 1.367 8.405 -3.966 1.00 94.12 103 CYS A N 1
ATOM 813 C CA . CYS A 1 103 ? 2.024 9.697 -4.170 1.00 94.12 103 CYS A CA 1
ATOM 814 C C . CYS A 1 103 ? 3.552 9.595 -4.078 1.00 94.12 103 CYS A C 1
ATOM 816 O O . CYS A 1 103 ? 4.101 9.249 -3.049 1.00 94.12 103 CYS A O 1
ATOM 818 N N . TRP A 1 104 ? 4.313 10.018 -5.092 1.00 94.44 104 TRP A N 1
ATOM 819 C CA . TRP A 1 104 ? 5.784 9.904 -5.023 1.00 94.44 104 TRP A CA 1
ATOM 820 C C . TRP A 1 104 ? 6.446 10.767 -3.934 1.00 94.44 104 TRP A C 1
ATOM 822 O O . TRP A 1 104 ? 7.613 10.542 -3.612 1.00 94.44 104 TRP A O 1
ATOM 832 N N . GLY A 1 105 ? 5.738 11.776 -3.415 1.00 93.88 105 GLY A N 1
ATOM 833 C CA . GLY A 1 105 ? 6.214 12.650 -2.339 1.00 93.88 105 GLY A CA 1
ATOM 834 C C . GLY A 1 105 ? 6.024 12.078 -0.932 1.00 93.88 105 GLY A C 1
ATOM 835 O O . GLY A 1 105 ? 6.606 12.620 0.009 1.00 93.88 105 GLY A O 1
ATOM 836 N N . GLU A 1 106 ? 5.254 10.998 -0.794 1.00 94.94 106 GLU A N 1
ATOM 837 C CA . GLU A 1 106 ? 4.936 10.397 0.499 1.00 94.94 106 GLU A CA 1
ATOM 838 C C . GLU A 1 106 ? 6.121 9.686 1.154 1.00 94.94 106 GLU A C 1
ATOM 840 O O . GLU A 1 106 ? 7.057 9.267 0.473 1.00 94.94 106 GLU A O 1
ATOM 845 N N . ASP A 1 107 ? 6.063 9.508 2.473 1.00 96.00 107 ASP A N 1
ATOM 846 C CA . ASP A 1 107 ? 6.923 8.576 3.200 1.00 96.00 107 ASP A CA 1
ATOM 847 C C . ASP A 1 107 ? 6.694 7.149 2.695 1.00 96.00 107 ASP A C 1
ATOM 849 O O . ASP A 1 107 ? 5.641 6.544 2.906 1.00 96.00 107 ASP A O 1
ATOM 853 N N . ILE A 1 108 ? 7.723 6.590 2.055 1.00 96.56 108 ILE A N 1
ATOM 854 C CA . ILE A 1 108 ? 7.672 5.245 1.484 1.00 96.56 108 ILE A CA 1
ATOM 855 C C . ILE A 1 108 ? 7.456 4.166 2.550 1.00 96.56 108 ILE A C 1
ATOM 857 O O . ILE A 1 108 ? 6.889 3.118 2.249 1.00 96.56 108 ILE A O 1
ATOM 861 N N . ILE A 1 109 ? 7.873 4.407 3.796 1.00 95.44 109 ILE A N 1
ATOM 862 C CA . ILE A 1 109 ? 7.616 3.479 4.898 1.00 95.44 109 ILE A CA 1
ATOM 863 C C . ILE A 1 109 ? 6.160 3.577 5.348 1.00 95.44 109 ILE A C 1
ATOM 865 O O . ILE A 1 109 ? 5.553 2.538 5.592 1.00 95.44 109 ILE A O 1
ATOM 869 N N . GLU A 1 110 ? 5.571 4.777 5.411 1.00 95.44 110 GLU A N 1
ATOM 870 C CA . GLU A 1 110 ? 4.130 4.899 5.675 1.00 95.44 110 GLU A CA 1
ATOM 871 C C . GLU A 1 110 ? 3.307 4.205 4.594 1.00 95.44 110 GLU A C 1
ATOM 873 O O . GLU A 1 110 ? 2.402 3.447 4.932 1.00 95.44 110 GLU A O 1
ATOM 878 N N . ALA A 1 111 ? 3.653 4.404 3.319 1.00 97.38 111 ALA A N 1
ATOM 879 C CA . ALA A 1 111 ? 2.990 3.728 2.210 1.00 97.38 111 ALA A CA 1
ATOM 880 C C . ALA A 1 111 ? 3.150 2.201 2.299 1.00 97.38 111 ALA A C 1
ATOM 882 O O . ALA A 1 111 ? 2.175 1.467 2.147 1.00 97.38 111 ALA A O 1
ATOM 883 N N . MET A 1 112 ? 4.356 1.706 2.607 1.00 97.75 112 MET A N 1
ATOM 884 C CA . MET A 1 112 ? 4.604 0.275 2.808 1.00 97.75 112 MET A CA 1
ATOM 885 C C . MET A 1 112 ? 3.756 -0.310 3.932 1.00 97.75 112 MET A C 1
ATOM 887 O O . MET A 1 112 ? 3.116 -1.341 3.737 1.00 97.75 112 MET A O 1
ATOM 891 N N . VAL A 1 113 ? 3.728 0.350 5.089 1.00 95.81 113 VAL A N 1
ATOM 892 C CA . VAL A 1 113 ? 2.932 -0.084 6.240 1.00 95.81 113 VAL A CA 1
ATOM 893 C C . VAL A 1 113 ? 1.444 -0.055 5.891 1.00 95.81 113 VAL A C 1
ATOM 895 O O . VAL A 1 113 ? 0.776 -1.051 6.119 1.00 95.81 113 VAL A O 1
ATOM 898 N N . ALA A 1 114 ? 0.935 1.017 5.277 1.00 96.06 114 ALA A N 1
ATOM 899 C CA . ALA A 1 114 ? -0.474 1.136 4.891 1.00 96.06 114 ALA A CA 1
ATOM 900 C C . ALA A 1 114 ? -0.915 0.018 3.932 1.00 96.06 114 ALA A C 1
ATOM 902 O O . ALA A 1 114 ? -1.959 -0.599 4.138 1.00 96.06 114 ALA A O 1
ATOM 903 N N . VAL A 1 115 ? -0.099 -0.289 2.917 1.00 96.69 115 VAL A N 1
ATOM 904 C CA . VAL A 1 115 ? -0.375 -1.383 1.973 1.00 96.69 115 VAL A CA 1
ATOM 905 C C . VAL A 1 115 ? -0.320 -2.736 2.686 1.00 96.69 115 VAL A C 1
ATOM 907 O O . VAL A 1 115 ? -1.255 -3.520 2.551 1.00 96.69 115 VAL A O 1
ATOM 910 N N . LEU A 1 116 ? 0.721 -3.013 3.483 1.00 94.00 116 LEU A N 1
ATOM 911 C CA . LEU A 1 116 ? 0.835 -4.272 4.234 1.00 94.00 116 LEU A CA 1
ATOM 912 C C . LEU A 1 116 ? -0.343 -4.462 5.201 1.00 94.00 116 LEU A C 1
ATOM 914 O O . LEU A 1 116 ? -0.968 -5.522 5.194 1.00 94.00 116 LEU A O 1
ATOM 918 N N . SER A 1 117 ? -0.686 -3.430 5.972 1.00 90.50 117 SER A N 1
ATOM 919 C CA . SER A 1 117 ? -1.831 -3.421 6.882 1.00 90.50 117 SER A CA 1
ATOM 920 C C . SER A 1 117 ? -3.136 -3.661 6.138 1.00 90.50 117 SER A C 1
ATOM 922 O O . SER A 1 117 ? -3.892 -4.559 6.497 1.00 90.50 117 SER A O 1
ATOM 924 N N . LYS A 1 118 ? -3.408 -2.920 5.054 1.00 88.25 118 LYS A N 1
ATOM 925 C CA . LYS A 1 118 ? -4.652 -3.135 4.313 1.00 88.25 118 LYS A CA 1
ATOM 926 C C . LYS A 1 118 ? -4.691 -4.551 3.759 1.00 88.25 118 LYS A C 1
ATOM 928 O O . LYS A 1 118 ? -5.707 -5.210 3.919 1.00 88.25 118 LYS A O 1
ATOM 933 N N . THR A 1 119 ? -3.599 -5.068 3.194 1.00 86.81 119 THR A N 1
ATOM 934 C CA . THR A 1 119 ? -3.562 -6.434 2.644 1.00 86.81 119 THR A CA 1
ATOM 935 C C . THR A 1 119 ? -3.817 -7.530 3.682 1.00 86.81 119 THR A C 1
ATOM 937 O O . THR A 1 119 ? -4.457 -8.525 3.340 1.00 86.81 119 THR A O 1
ATOM 940 N N . SER A 1 120 ? -3.403 -7.349 4.944 1.00 81.00 120 SER A N 1
ATOM 941 C CA . SER A 1 120 ? -3.552 -8.378 5.984 1.00 81.00 120 SER A CA 1
ATOM 942 C C . SER A 1 120 ? -5.005 -8.627 6.396 1.00 81.00 120 SER A C 1
ATOM 944 O O . SER A 1 120 ? -5.349 -9.750 6.756 1.00 81.00 120 SER A O 1
ATOM 946 N N . ILE A 1 121 ? -5.878 -7.624 6.274 1.00 73.94 121 ILE A N 1
ATOM 947 C CA . ILE A 1 121 ? -7.315 -7.751 6.581 1.00 73.94 121 ILE A CA 1
ATOM 948 C C . ILE A 1 121 ? -8.173 -8.050 5.347 1.00 73.94 121 ILE A C 1
ATOM 950 O O . ILE A 1 121 ? -9.398 -8.032 5.414 1.00 73.94 121 ILE A O 1
ATOM 954 N N . SER A 1 122 ? -7.526 -8.296 4.210 1.00 73.38 122 SER A N 1
ATOM 955 C CA . SER A 1 122 ? -8.139 -8.149 2.894 1.00 73.38 122 SER A CA 1
ATOM 956 C C . SER A 1 122 ? -8.221 -9.419 2.056 1.00 73.38 122 SER A C 1
ATOM 958 O O . SER A 1 122 ? -8.409 -9.367 0.844 1.00 73.38 122 SER A O 1
ATOM 960 N N . GLY A 1 123 ? -7.966 -10.576 2.668 1.00 69.81 123 GLY A N 1
ATOM 961 C CA . GLY A 1 123 ? -7.853 -11.841 1.934 1.00 69.81 123 GLY A CA 1
ATOM 962 C C . GLY A 1 123 ? -6.690 -11.876 0.930 1.00 69.81 123 GLY A C 1
ATOM 963 O O . GLY A 1 123 ? -6.570 -12.821 0.152 1.00 69.81 123 GLY A O 1
ATOM 964 N N . MET A 1 124 ? -5.814 -10.867 0.943 1.00 82.44 124 MET A N 1
ATOM 965 C CA . MET A 1 124 ? -4.632 -10.797 0.095 1.00 82.44 124 MET A CA 1
ATOM 966 C C . MET A 1 124 ? -3.465 -11.514 0.770 1.00 82.44 124 MET A C 1
ATOM 968 O O . MET A 1 124 ? -3.254 -11.420 1.976 1.00 82.44 124 MET A O 1
ATOM 972 N N . SER A 1 125 ? -2.671 -12.228 -0.026 1.00 85.25 125 SER A N 1
ATOM 973 C CA . SER A 1 125 ? -1.434 -12.855 0.453 1.00 85.25 125 SER A CA 1
ATOM 974 C C . SER A 1 125 ? -0.217 -12.001 0.100 1.00 85.25 125 SER A C 1
ATOM 976 O O . SER A 1 125 ? -0.280 -11.156 -0.794 1.00 85.25 125 SER A O 1
ATOM 978 N N . PHE A 1 126 ? 0.945 -12.287 0.690 1.00 89.44 126 PHE A N 1
ATOM 979 C CA . PHE A 1 126 ? 2.195 -11.649 0.259 1.00 89.44 126 PHE A CA 1
ATOM 980 C C . PHE A 1 126 ? 2.616 -12.002 -1.182 1.00 89.44 126 PHE A C 1
ATOM 982 O O . PHE A 1 126 ? 3.452 -11.316 -1.768 1.00 89.44 126 PHE A O 1
ATOM 989 N N . LYS A 1 127 ? 2.008 -13.033 -1.790 1.00 93.00 127 LYS A N 1
ATOM 990 C CA . LYS A 1 127 ? 2.205 -13.384 -3.206 1.00 93.00 127 LYS A CA 1
ATOM 991 C C . LYS A 1 127 ? 1.346 -12.537 -4.157 1.00 93.00 127 LYS A C 1
ATOM 993 O O . LYS A 1 127 ? 1.562 -12.629 -5.360 1.00 93.00 127 LYS A O 1
ATOM 998 N N . THR A 1 128 ? 0.417 -11.723 -3.641 1.00 94.94 128 THR A N 1
ATOM 999 C CA . THR A 1 128 ? -0.450 -10.852 -4.454 1.00 94.94 128 THR A CA 1
ATOM 1000 C C . THR A 1 128 ? 0.391 -9.956 -5.352 1.00 94.94 128 THR A C 1
ATOM 1002 O O . THR A 1 128 ? 1.312 -9.288 -4.872 1.00 94.94 128 THR A O 1
ATOM 1005 N N . VAL A 1 129 ? 0.090 -9.949 -6.650 1.00 98.44 129 VAL A N 1
ATOM 1006 C CA . VAL A 1 129 ? 0.869 -9.215 -7.652 1.00 98.44 129 VAL A CA 1
ATOM 1007 C C . VAL A 1 129 ? 0.413 -7.762 -7.742 1.00 98.44 129 VAL A C 1
ATOM 1009 O O . VAL A 1 129 ? -0.667 -7.458 -8.249 1.00 98.44 129 VAL A O 1
ATOM 1012 N N . LEU A 1 130 ? 1.281 -6.859 -7.298 1.00 98.50 130 LEU A N 1
ATOM 1013 C CA . LEU A 1 130 ? 1.094 -5.418 -7.344 1.00 98.50 130 LEU A CA 1
ATOM 1014 C C . LEU A 1 130 ? 1.557 -4.840 -8.680 1.00 98.50 130 LEU A C 1
ATOM 1016 O O . LEU A 1 130 ? 2.606 -5.217 -9.207 1.00 98.50 130 LEU A O 1
ATOM 1020 N N . TRP A 1 131 ? 0.832 -3.839 -9.167 1.00 98.50 131 TRP A N 1
ATOM 1021 C CA . TRP A 1 131 ? 1.358 -2.859 -10.109 1.00 98.50 131 TRP A CA 1
ATOM 1022 C C . TRP A 1 131 ? 1.599 -1.546 -9.377 1.00 98.50 131 TRP A C 1
ATOM 1024 O O . TRP A 1 131 ? 0.662 -0.921 -8.883 1.00 98.50 131 TRP A O 1
ATOM 1034 N N . PHE A 1 132 ? 2.865 -1.144 -9.297 1.00 97.69 132 PHE A N 1
ATOM 1035 C CA . PHE A 1 132 ? 3.311 0.031 -8.556 1.00 97.69 132 PHE A CA 1
ATOM 1036 C C . PHE A 1 132 ? 4.231 0.847 -9.466 1.00 97.69 132 PHE A C 1
ATOM 1038 O O . PHE A 1 132 ? 5.320 0.384 -9.815 1.00 97.69 132 PHE A O 1
ATOM 1045 N N . CYS A 1 133 ? 3.799 2.039 -9.886 1.00 95.31 133 CYS A N 1
ATOM 1046 C CA . CYS A 1 133 ? 4.331 2.699 -11.088 1.00 95.31 133 CYS A CA 1
ATOM 1047 C C . CYS A 1 133 ? 5.868 2.845 -11.127 1.00 95.31 133 CYS A C 1
ATOM 1049 O O . CYS A 1 133 ? 6.476 2.533 -12.151 1.00 95.31 133 CYS A O 1
ATOM 1051 N N . ALA A 1 134 ? 6.518 3.221 -10.017 1.00 95.25 134 ALA A N 1
ATOM 1052 C CA . ALA A 1 134 ? 7.976 3.400 -9.969 1.00 95.25 134 ALA A CA 1
ATOM 1053 C C . ALA A 1 134 ? 8.784 2.099 -10.123 1.00 95.25 134 ALA A C 1
ATOM 1055 O O . ALA A 1 134 ? 9.953 2.149 -10.502 1.00 95.25 134 ALA A O 1
ATOM 1056 N N . TYR A 1 135 ? 8.174 0.946 -9.835 1.00 97.88 135 TYR A N 1
ATOM 1057 C CA . TYR A 1 135 ? 8.811 -0.372 -9.918 1.00 97.88 135 TYR A CA 1
ATOM 1058 C C . TYR A 1 135 ? 8.348 -1.177 -11.134 1.00 97.88 135 TYR A C 1
ATOM 1060 O O . TYR A 1 135 ? 9.097 -2.028 -11.613 1.00 97.88 135 TYR A O 1
ATOM 1068 N N . ALA A 1 136 ? 7.136 -0.907 -11.628 1.00 97.88 136 ALA A N 1
ATOM 1069 C CA . ALA A 1 136 ? 6.552 -1.525 -12.813 1.00 97.88 136 ALA A CA 1
ATOM 1070 C C . ALA A 1 136 ? 7.129 -0.930 -14.106 1.00 97.88 136 ALA A C 1
ATOM 1072 O O . ALA A 1 136 ? 7.512 -1.667 -15.017 1.00 97.88 136 ALA A O 1
ATOM 1073 N N . GLN A 1 137 ? 7.249 0.399 -14.175 1.00 96.19 137 GLN A N 1
ATOM 1074 C CA . GLN A 1 137 ? 7.844 1.100 -15.312 1.00 96.19 137 GLN A CA 1
ATOM 1075 C C . GLN A 1 137 ? 9.365 1.164 -15.174 1.00 96.19 137 GLN A C 1
ATOM 1077 O O . GLN A 1 137 ? 9.894 1.381 -14.082 1.00 96.19 137 GLN A O 1
ATOM 1082 N N . TYR A 1 138 ? 10.083 1.009 -16.286 1.00 96.50 138 TYR A N 1
ATOM 1083 C CA . TYR A 1 138 ? 11.524 1.224 -16.296 1.00 96.50 138 TYR A CA 1
ATOM 1084 C C . TYR A 1 138 ? 11.819 2.709 -16.091 1.00 96.50 138 TYR A C 1
ATOM 1086 O O . TYR A 1 138 ? 11.335 3.555 -16.845 1.00 96.50 138 TYR A O 1
ATOM 1094 N N . GLN A 1 139 ? 12.628 3.011 -15.078 1.00 94.94 139 GLN A N 1
ATOM 1095 C CA . GLN A 1 139 ? 13.069 4.364 -14.763 1.00 94.94 139 GLN A CA 1
ATOM 1096 C C . GLN A 1 139 ? 14.415 4.602 -15.461 1.00 94.94 139 GLN A C 1
ATOM 1098 O O . GLN A 1 139 ? 15.434 4.108 -14.968 1.00 94.94 139 GLN A O 1
ATOM 1103 N N . PRO A 1 140 ? 14.453 5.301 -16.614 1.00 89.56 140 PRO A N 1
ATOM 1104 C CA . PRO A 1 140 ? 15.698 5.500 -17.339 1.00 89.56 140 PRO A CA 1
ATOM 1105 C C . PRO A 1 140 ? 16.676 6.337 -16.511 1.00 89.56 140 PRO A C 1
ATOM 1107 O O . PRO A 1 140 ? 16.283 7.229 -15.746 1.00 89.56 140 PRO A O 1
ATOM 1110 N N . GLY A 1 141 ? 17.960 6.024 -16.666 1.00 80.94 141 GLY A N 1
ATOM 1111 C CA . GLY A 1 141 ? 19.031 6.846 -16.125 1.00 80.94 141 GLY A CA 1
ATOM 1112 C C . GLY A 1 141 ? 19.138 8.187 -16.860 1.00 80.94 141 GLY A C 1
ATOM 1113 O O . GLY A 1 141 ? 18.614 8.353 -17.961 1.00 80.94 141 GLY A O 1
ATOM 1114 N N . ASP A 1 142 ? 19.773 9.158 -16.204 1.00 77.25 142 ASP A N 1
ATOM 1115 C CA . ASP A 1 142 ? 19.913 10.533 -16.702 1.00 77.25 142 ASP A CA 1
ATOM 1116 C C . ASP A 1 142 ? 21.324 10.802 -17.283 1.00 77.25 142 ASP A C 1
ATOM 1118 O O . ASP A 1 142 ? 21.662 11.948 -17.580 1.00 77.25 142 ASP A O 1
ATOM 1122 N N . GLY A 1 143 ? 22.177 9.774 -17.386 1.00 74.69 143 GLY A N 1
ATOM 1123 C CA . GLY A 1 143 ? 23.584 9.878 -17.779 1.00 74.69 143 GLY A CA 1
ATOM 1124 C C . GLY A 1 143 ? 23.847 9.645 -19.270 1.00 74.69 143 GLY A C 1
ATOM 1125 O O . GLY A 1 143 ? 23.112 8.944 -19.964 1.00 74.69 143 GLY A O 1
ATOM 1126 N N . GLU A 1 144 ? 24.944 10.215 -19.773 1.00 74.00 144 GLU A N 1
ATOM 1127 C CA . GLU A 1 144 ? 25.416 9.962 -21.137 1.00 74.00 144 GLU A CA 1
ATOM 1128 C C . GLU A 1 144 ? 25.809 8.482 -21.301 1.00 74.00 144 GLU A C 1
ATOM 1130 O O . GLU A 1 144 ? 26.623 7.957 -20.542 1.00 74.00 144 GLU A O 1
ATOM 1135 N N . GLY A 1 145 ? 25.219 7.807 -22.291 1.00 72.62 145 GLY A N 1
ATOM 1136 C CA . GLY A 1 145 ? 25.425 6.377 -22.537 1.00 72.62 145 GLY A CA 1
ATOM 1137 C C . GLY A 1 145 ? 24.444 5.445 -21.818 1.00 72.62 145 GLY A C 1
ATOM 1138 O O . GLY A 1 145 ? 24.524 4.236 -22.042 1.00 72.62 145 GLY A O 1
ATOM 1139 N N . ASP A 1 146 ? 23.509 5.974 -21.015 1.00 80.38 146 ASP A N 1
ATOM 1140 C CA . ASP A 1 146 ? 22.445 5.159 -20.423 1.00 80.38 146 ASP A CA 1
ATOM 1141 C C . ASP A 1 146 ? 21.523 4.575 -21.518 1.00 80.38 146 ASP A C 1
ATOM 1143 O O . ASP A 1 146 ? 21.083 5.278 -22.431 1.00 80.38 146 ASP A O 1
ATOM 1147 N N . CYS A 1 147 ? 21.229 3.273 -21.438 1.00 77.06 147 CYS A N 1
ATOM 1148 C CA . CYS A 1 147 ? 20.418 2.538 -22.410 1.00 77.06 147 CYS A CA 1
ATOM 1149 C C . CYS A 1 147 ? 19.135 1.938 -21.797 1.00 77.06 147 CYS A C 1
ATOM 1151 O O . CYS A 1 147 ? 18.976 1.820 -20.577 1.00 77.06 147 CYS A O 1
ATOM 1153 N N . GLY A 1 148 ? 18.182 1.579 -22.662 1.00 83.38 148 GLY A N 1
ATOM 1154 C CA . GLY A 1 148 ? 16.835 1.123 -22.296 1.00 83.38 148 GLY A CA 1
ATOM 1155 C C . GLY A 1 148 ? 15.736 2.052 -22.829 1.00 83.38 148 GLY A C 1
ATOM 1156 O O . GLY A 1 148 ? 16.037 3.052 -23.483 1.00 83.38 148 GLY A O 1
ATOM 1157 N N . PRO A 1 149 ? 14.450 1.726 -22.606 1.00 86.88 149 PRO A N 1
ATOM 1158 C CA . PRO A 1 149 ? 13.358 2.559 -23.090 1.00 86.88 149 PRO A CA 1
ATOM 1159 C C . PRO A 1 149 ? 13.268 3.880 -22.316 1.00 86.88 149 PRO A C 1
ATOM 1161 O O . PRO A 1 149 ? 13.381 3.914 -21.094 1.00 86.88 149 PRO A O 1
ATOM 1164 N N . GLY A 1 150 ? 13.010 4.979 -23.025 1.00 88.62 150 GLY A N 1
ATOM 1165 C CA . GLY A 1 150 ? 12.659 6.249 -22.388 1.00 88.62 150 GLY A CA 1
ATOM 1166 C C . GLY A 1 150 ? 11.275 6.203 -21.727 1.00 88.62 150 GLY A C 1
ATOM 1167 O O . GLY A 1 150 ? 10.512 5.251 -21.906 1.00 88.62 150 GLY A O 1
ATOM 1168 N N . VAL A 1 151 ? 10.913 7.265 -21.005 1.00 87.19 151 VAL A N 1
ATOM 1169 C CA . VAL A 1 151 ? 9.576 7.391 -20.392 1.00 87.19 151 VAL A CA 1
ATOM 1170 C C . VAL A 1 151 ? 8.480 7.496 -21.462 1.00 87.19 151 VAL A C 1
ATOM 1172 O O . VAL A 1 151 ? 7.495 6.767 -21.403 1.00 87.19 151 VAL A O 1
ATOM 1175 N N . ALA A 1 152 ? 8.664 8.339 -22.484 1.00 87.88 152 ALA A N 1
ATOM 1176 C CA . ALA A 1 152 ? 7.635 8.584 -23.501 1.00 87.88 152 ALA A CA 1
ATOM 1177 C C . ALA A 1 152 ? 7.215 7.323 -24.297 1.00 87.88 152 ALA A C 1
ATOM 1179 O O . ALA A 1 152 ? 6.013 7.092 -24.417 1.00 87.88 152 ALA A O 1
ATOM 1180 N N . PRO A 1 153 ? 8.133 6.457 -24.782 1.00 91.06 153 PRO A N 1
ATOM 1181 C CA . PRO A 1 153 ? 7.750 5.189 -25.411 1.00 91.06 153 PRO A CA 1
ATOM 1182 C C . PRO A 1 153 ? 6.941 4.259 -24.502 1.00 91.06 153 PRO A C 1
ATOM 1184 O O . PRO A 1 153 ? 6.038 3.582 -24.980 1.00 91.06 153 PRO A O 1
ATOM 1187 N N . GLN A 1 154 ? 7.241 4.234 -23.200 1.00 93.25 154 GLN A N 1
ATOM 1188 C CA . GLN A 1 154 ? 6.485 3.427 -22.240 1.00 93.25 154 GLN A CA 1
ATOM 1189 C C . GLN A 1 154 ? 5.086 4.004 -22.010 1.00 93.25 154 GLN A C 1
ATOM 1191 O O . GLN A 1 154 ? 4.119 3.251 -22.003 1.00 93.25 154 GLN A O 1
ATOM 1196 N N . LEU A 1 155 ? 4.956 5.330 -21.876 1.00 90.38 155 LEU A N 1
ATOM 1197 C CA . LEU A 1 155 ? 3.657 6.001 -21.737 1.00 90.38 155 LEU A CA 1
ATOM 1198 C C . LEU A 1 155 ? 2.787 5.879 -22.994 1.00 90.38 155 LEU A C 1
ATOM 1200 O O . LEU A 1 155 ? 1.565 5.843 -22.883 1.00 90.38 155 LEU A O 1
ATOM 1204 N N . ALA A 1 156 ? 3.392 5.748 -24.177 1.00 91.56 156 ALA A N 1
ATOM 1205 C CA . ALA A 1 156 ? 2.667 5.501 -25.423 1.00 91.56 156 ALA A CA 1
ATOM 1206 C C . ALA A 1 156 ? 1.930 4.145 -25.447 1.00 91.56 156 ALA A C 1
ATOM 1208 O O . ALA A 1 156 ? 1.025 3.969 -26.259 1.00 91.56 156 ALA A O 1
ATOM 1209 N N . LEU A 1 157 ? 2.280 3.208 -24.554 1.00 93.94 157 LEU A N 1
ATOM 1210 C CA . LEU A 1 157 ? 1.534 1.960 -24.343 1.00 93.94 157 LEU A CA 1
ATOM 1211 C C . LEU A 1 157 ? 0.278 2.146 -23.469 1.00 93.94 157 LEU A C 1
ATOM 1213 O O . LEU A 1 157 ? -0.404 1.166 -23.186 1.00 93.94 157 LEU A O 1
ATOM 1217 N N . ASP A 1 158 ? 0.007 3.373 -23.012 1.00 92.62 158 ASP A N 1
ATOM 1218 C CA . ASP A 1 158 ? -1.022 3.727 -22.026 1.00 92.62 158 ASP A CA 1
ATOM 1219 C C . ASP A 1 158 ? -1.034 2.767 -20.817 1.00 92.62 158 ASP A C 1
ATOM 1221 O O . ASP A 1 158 ? -2.034 2.103 -20.535 1.00 92.62 158 ASP A O 1
ATOM 1225 N N . PRO A 1 159 ? 0.105 2.624 -20.109 1.00 95.50 159 PRO A N 1
ATOM 1226 C CA . PRO A 1 159 ? 0.316 1.528 -19.169 1.00 95.50 159 PRO A CA 1
ATOM 1227 C C . PRO A 1 159 ? -0.657 1.560 -17.987 1.00 95.50 159 PRO A C 1
ATOM 1229 O O . PRO A 1 159 ? -1.046 0.500 -17.505 1.00 95.50 159 PRO A O 1
ATOM 1232 N N . PHE A 1 160 ? -1.079 2.755 -17.564 1.00 95.06 160 PHE A N 1
ATOM 1233 C CA . PHE A 1 160 ? -2.070 2.946 -16.506 1.00 95.06 160 PHE A CA 1
ATOM 1234 C C . PHE A 1 160 ? -3.449 2.434 -16.944 1.00 95.06 160 PHE A C 1
ATOM 1236 O O . PHE A 1 160 ? -4.030 1.589 -16.270 1.00 95.06 160 PHE A O 1
ATOM 1243 N N . CYS A 1 161 ? -3.955 2.846 -18.111 1.00 94.00 161 CYS A N 1
ATOM 1244 C CA . CYS A 1 161 ? -5.218 2.303 -18.617 1.00 94.00 161 CYS A CA 1
ATOM 1245 C C . CYS A 1 161 ? -5.124 0.820 -18.971 1.00 94.00 161 CYS A C 1
ATOM 1247 O O . CYS A 1 161 ? -6.100 0.102 -18.794 1.00 94.00 161 CYS A O 1
ATOM 1249 N N . ALA A 1 162 ? -3.974 0.342 -19.446 1.00 95.94 162 ALA A N 1
ATOM 1250 C CA . ALA A 1 162 ? -3.778 -1.067 -19.756 1.00 95.94 162 ALA A CA 1
ATOM 1251 C C . ALA A 1 162 ? -3.876 -1.948 -18.501 1.00 95.94 162 ALA A C 1
ATOM 1253 O O . ALA A 1 162 ? -4.513 -3.001 -18.549 1.00 95.94 162 ALA A O 1
ATOM 1254 N N . VAL A 1 163 ? -3.286 -1.529 -17.373 1.00 97.38 163 VAL A N 1
ATOM 1255 C CA . VAL A 1 163 ? -3.405 -2.284 -16.117 1.00 97.38 163 VAL A CA 1
ATOM 1256 C C . VAL A 1 163 ? -4.807 -2.175 -15.522 1.00 97.38 163 VAL A C 1
ATOM 1258 O O . VAL A 1 163 ? -5.385 -3.208 -15.191 1.00 97.38 163 VAL A O 1
ATOM 1261 N N . ILE A 1 164 ? -5.398 -0.976 -15.476 1.00 97.06 164 ILE A N 1
ATOM 1262 C CA . ILE A 1 164 ? -6.767 -0.769 -14.979 1.00 97.06 164 ILE A CA 1
ATOM 1263 C C . ILE A 1 164 ? -7.758 -1.577 -15.829 1.00 97.06 164 ILE A C 1
ATOM 1265 O O . ILE A 1 164 ? -8.493 -2.417 -15.322 1.00 97.06 164 ILE A O 1
ATOM 1269 N N . GLY A 1 165 ? -7.718 -1.416 -17.149 1.00 96.31 165 GLY A N 1
ATOM 1270 C CA . GLY A 1 165 ? -8.597 -2.112 -18.089 1.00 96.31 165 GLY A CA 1
ATOM 1271 C C . GLY A 1 165 ? -8.381 -3.627 -18.152 1.00 96.31 165 GLY A C 1
ATOM 1272 O O . GLY A 1 165 ? -9.225 -4.341 -18.690 1.00 96.31 165 GLY A O 1
ATOM 1273 N N . SER A 1 166 ? -7.289 -4.149 -17.576 1.00 96.00 166 SER A N 1
ATOM 1274 C CA . SER A 1 166 ? -7.092 -5.596 -17.413 1.00 96.00 166 SER A CA 1
ATOM 1275 C C . SER A 1 166 ? -7.951 -6.216 -16.302 1.00 96.00 166 SER A C 1
ATOM 1277 O O . SER A 1 166 ? -7.927 -7.441 -16.145 1.00 96.00 166 SER A O 1
ATOM 1279 N N . ASN A 1 167 ? -8.708 -5.372 -15.587 1.00 93.31 167 ASN A N 1
ATOM 1280 C CA . ASN A 1 167 ? -9.556 -5.683 -14.444 1.00 93.31 167 ASN A CA 1
ATOM 1281 C C . ASN A 1 167 ? -8.790 -6.456 -13.355 1.00 93.31 167 ASN A C 1
ATOM 1283 O O . ASN A 1 167 ? -8.982 -7.670 -13.215 1.00 93.31 167 ASN A O 1
ATOM 1287 N N . PRO A 1 168 ? -7.871 -5.786 -12.625 1.00 94.44 168 PRO A N 1
ATOM 1288 C CA . PRO A 1 168 ? -7.115 -6.416 -11.551 1.00 94.44 168 PRO A CA 1
ATOM 1289 C C . PRO A 1 168 ? -8.060 -7.083 -10.551 1.00 94.44 168 PRO A C 1
ATOM 1291 O O . PRO A 1 168 ? -9.046 -6.482 -10.131 1.00 94.44 168 PRO A O 1
ATOM 1294 N N . ARG A 1 169 ? -7.747 -8.324 -10.165 1.00 90.19 169 ARG A N 1
ATOM 1295 C CA . ARG A 1 169 ? -8.577 -9.162 -9.282 1.00 90.19 169 ARG A CA 1
ATOM 1296 C C . ARG A 1 169 ? -9.059 -8.435 -8.023 1.00 90.19 169 ARG A C 1
ATOM 1298 O O . ARG A 1 169 ? -10.203 -8.606 -7.629 1.00 90.19 169 ARG A O 1
ATOM 1305 N N . PHE A 1 170 ? -8.173 -7.679 -7.386 1.00 88.69 170 PHE A N 1
ATOM 1306 C CA . PHE A 1 170 ? -8.439 -6.954 -6.147 1.00 88.69 170 PHE A CA 1
ATOM 1307 C C . PHE A 1 170 ? -8.738 -5.471 -6.388 1.00 88.69 170 PHE A C 1
ATOM 1309 O O . PHE A 1 170 ? -8.792 -4.718 -5.431 1.00 88.69 170 PHE A O 1
ATOM 1316 N N . GLY A 1 171 ? -8.906 -5.032 -7.636 1.00 93.81 171 GLY A N 1
ATOM 1317 C CA . GLY A 1 171 ? -9.192 -3.641 -7.976 1.00 93.81 171 GLY A CA 1
ATOM 1318 C C . GLY A 1 171 ? -7.980 -2.709 -7.875 1.00 93.81 171 GLY A C 1
ATOM 1319 O O . GLY A 1 171 ? -6.848 -3.079 -8.213 1.00 93.81 171 GLY A O 1
ATOM 1320 N N . MET A 1 172 ? -8.233 -1.473 -7.445 1.00 96.75 172 MET A N 1
ATOM 1321 C CA . MET A 1 172 ? -7.225 -0.439 -7.238 1.00 96.75 172 MET A CA 1
ATOM 1322 C C . MET A 1 172 ? -7.217 0.042 -5.784 1.00 96.75 172 MET A C 1
ATOM 1324 O O . MET A 1 172 ? -8.188 0.611 -5.287 1.00 96.75 172 MET A O 1
ATOM 1328 N N . MET A 1 173 ? -6.077 -0.135 -5.123 1.00 96.69 173 MET A N 1
ATOM 1329 C CA . MET A 1 173 ? -5.810 0.417 -3.801 1.00 96.69 173 MET A CA 1
ATOM 1330 C C . MET A 1 173 ? -5.257 1.832 -3.942 1.00 96.69 173 MET A C 1
ATOM 1332 O O . MET A 1 173 ? -4.262 2.051 -4.634 1.00 96.69 173 MET A O 1
ATOM 1336 N N . VAL A 1 174 ? -5.890 2.779 -3.261 1.00 97.69 174 VAL A N 1
ATOM 1337 C CA . VAL A 1 174 ? -5.523 4.194 -3.242 1.00 97.69 174 VAL A CA 1
ATOM 1338 C C . VAL A 1 174 ? -4.884 4.500 -1.891 1.00 97.69 174 VAL A C 1
ATOM 1340 O O . VAL A 1 174 ? -5.543 4.388 -0.860 1.00 97.69 174 VAL A O 1
ATOM 1343 N N . VAL A 1 175 ? -3.591 4.826 -1.884 1.00 97.44 175 VAL A N 1
ATOM 1344 C CA . VAL A 1 175 ? -2.799 4.958 -0.652 1.00 97.44 175 VAL A CA 1
ATOM 1345 C C . VAL A 1 175 ? -2.820 6.399 -0.131 1.00 97.44 175 VAL A C 1
ATOM 1347 O O . VAL A 1 175 ? -2.466 7.328 -0.858 1.00 97.44 175 VAL A O 1
ATOM 1350 N N . HIS A 1 176 ? -3.185 6.584 1.142 1.00 96.88 176 HIS A N 1
ATOM 1351 C CA . HIS A 1 176 ? -3.156 7.873 1.845 1.00 96.88 176 HIS A CA 1
ATOM 1352 C C . HIS A 1 176 ? -2.134 7.857 2.980 1.00 96.88 176 HIS A C 1
ATOM 1354 O O . HIS A 1 176 ? -2.125 6.965 3.829 1.00 96.88 176 HIS A O 1
ATOM 1360 N N . THR A 1 177 ? -1.283 8.875 3.022 1.00 95.88 177 THR A N 1
ATOM 1361 C CA . THR A 1 177 ? -0.209 9.019 4.013 1.00 95.88 177 THR A CA 1
ATOM 1362 C C . THR A 1 177 ? -0.182 10.439 4.572 1.00 95.88 177 THR A C 1
ATOM 1364 O O . THR A 1 177 ? -0.735 11.362 3.978 1.00 95.88 177 THR A O 1
ATOM 1367 N N . SER A 1 178 ? 0.486 10.645 5.708 1.00 93.88 178 SER A N 1
ATOM 1368 C CA . SER A 1 178 ? 0.486 11.928 6.440 1.00 93.88 178 SER A CA 1
ATOM 1369 C C . SER A 1 178 ? 1.473 12.977 5.906 1.00 93.88 178 SER A C 1
ATOM 1371 O O . SER A 1 178 ? 1.799 13.956 6.584 1.00 93.88 178 SER A O 1
ATOM 1373 N N . THR A 1 179 ? 2.070 12.723 4.741 1.00 93.44 179 THR A N 1
ATOM 1374 C CA . THR A 1 179 ? 3.230 13.487 4.239 1.00 93.44 179 THR A CA 1
ATOM 1375 C C . THR A 1 179 ? 3.058 14.001 2.819 1.00 93.44 179 THR A C 1
ATOM 1377 O O . THR A 1 179 ? 3.904 14.764 2.350 1.00 93.44 179 THR A O 1
ATOM 1380 N N . ALA A 1 180 ? 1.999 13.585 2.120 1.00 91.62 180 ALA A N 1
ATOM 1381 C CA . ALA A 1 180 ? 1.683 14.102 0.802 1.00 91.62 180 ALA A CA 1
ATOM 1382 C C . ALA A 1 180 ? 0.199 13.921 0.462 1.00 91.62 180 ALA A C 1
ATOM 1384 O O . ALA A 1 180 ? -0.362 12.843 0.642 1.00 91.62 180 ALA A O 1
ATOM 1385 N N . GLU A 1 181 ? -0.405 14.956 -0.122 1.00 92.25 181 GLU A N 1
ATOM 1386 C CA . GLU A 1 181 ? -1.759 14.877 -0.672 1.00 92.25 181 GLU A CA 1
ATOM 1387 C C . GLU A 1 181 ? -1.725 14.228 -2.066 1.00 92.25 181 GLU A C 1
ATOM 1389 O O . GLU A 1 181 ? -1.143 14.762 -3.019 1.00 92.25 181 GLU A O 1
ATOM 1394 N N . LEU A 1 182 ? -2.347 13.052 -2.175 1.00 93.44 182 LEU A N 1
ATOM 1395 C CA . LEU A 1 182 ? -2.404 12.243 -3.388 1.00 93.44 182 LEU A CA 1
ATOM 1396 C C . LEU A 1 182 ? -3.107 12.987 -4.527 1.00 93.44 182 LEU A C 1
ATOM 1398 O O . LEU A 1 182 ? -2.624 12.995 -5.663 1.00 93.44 182 LEU A O 1
ATOM 1402 N N . TYR A 1 183 ? -4.219 13.658 -4.223 1.00 95.38 183 TYR A N 1
ATOM 1403 C CA . TYR A 1 183 ? -5.072 14.291 -5.232 1.00 95.38 183 TYR A CA 1
ATOM 1404 C C . TYR A 1 183 ? -4.514 15.618 -5.750 1.00 95.38 183 TYR A C 1
ATOM 1406 O O . TYR A 1 183 ? -5.044 16.178 -6.703 1.00 95.38 183 TYR A O 1
ATOM 1414 N N . GLY A 1 184 ? -3.388 16.089 -5.202 1.00 93.00 184 GLY A N 1
ATOM 1415 C CA . GLY A 1 184 ? -2.584 17.144 -5.821 1.00 93.00 184 GLY A CA 1
ATOM 1416 C C . GLY A 1 184 ? -1.835 16.674 -7.078 1.00 93.00 184 GLY A C 1
ATOM 1417 O O . GLY A 1 184 ? -1.355 17.502 -7.860 1.00 93.00 184 GLY A O 1
ATOM 1418 N N . ARG A 1 185 ? -1.732 15.354 -7.310 1.00 93.62 185 ARG A N 1
ATOM 1419 C CA . ARG A 1 185 ? -1.049 14.764 -8.470 1.00 93.62 185 ARG A CA 1
ATOM 1420 C C . ARG A 1 185 ? -2.052 14.318 -9.521 1.00 93.62 185 ARG A C 1
ATOM 1422 O O . ARG A 1 185 ? -2.831 13.392 -9.322 1.00 93.62 185 ARG A O 1
ATOM 1429 N N . LEU A 1 186 ? -1.965 14.939 -10.693 1.00 95.31 186 LEU A N 1
ATOM 1430 C CA . LEU A 1 186 ? -2.940 14.739 -11.763 1.00 95.31 186 LEU A CA 1
ATOM 1431 C C . LEU A 1 186 ? -2.964 13.301 -12.307 1.00 95.31 186 LEU A C 1
ATOM 1433 O O . LEU A 1 186 ? -4.019 12.826 -12.709 1.00 95.31 186 LEU A O 1
ATOM 1437 N N . TRP A 1 187 ? -1.832 12.592 -12.280 1.00 94.31 187 TRP A N 1
ATOM 1438 C CA . TRP A 1 187 ? -1.796 11.171 -12.639 1.00 94.31 187 TRP A CA 1
ATOM 1439 C C . TRP A 1 187 ? -2.615 10.306 -11.673 1.00 94.31 187 TRP A C 1
ATOM 1441 O O . TRP A 1 187 ? -3.358 9.454 -12.132 1.00 94.31 187 TRP A O 1
ATOM 1451 N N . CYS A 1 188 ? -2.572 10.572 -10.366 1.00 95.88 188 CYS A N 1
ATOM 1452 C CA . CYS A 1 188 ? -3.364 9.825 -9.384 1.00 95.88 188 CYS A CA 1
ATOM 1453 C C . CYS A 1 188 ? -4.867 10.099 -9.555 1.00 95.88 188 CYS A C 1
ATOM 1455 O O . CYS A 1 188 ? -5.684 9.186 -9.518 1.00 95.88 188 CYS A O 1
ATOM 1457 N N . VAL A 1 189 ? -5.232 11.354 -9.839 1.00 96.69 189 VAL A N 1
ATOM 1458 C CA . VAL A 1 189 ? -6.611 11.729 -10.199 1.00 96.69 189 VAL A CA 1
ATOM 1459 C C . VAL A 1 189 ? -7.076 10.995 -11.462 1.00 96.69 189 VAL A C 1
ATOM 1461 O O . VAL A 1 189 ? -8.189 10.475 -11.512 1.00 96.69 189 VAL A O 1
ATOM 1464 N N . TYR A 1 190 ? -6.217 10.919 -12.479 1.00 96.06 190 TYR A N 1
ATOM 1465 C CA . TYR A 1 190 ? -6.511 10.198 -13.714 1.00 96.06 190 TYR A CA 1
ATOM 1466 C C . TYR A 1 190 ? -6.723 8.704 -13.502 1.00 96.06 190 TYR A C 1
ATOM 1468 O O . TYR A 1 190 ? -7.614 8.135 -14.121 1.00 96.06 190 TYR A O 1
ATOM 1476 N N . GLU A 1 191 ? -5.934 8.072 -12.634 1.00 96.94 191 GLU A N 1
ATOM 1477 C CA . GLU A 1 191 ? -6.079 6.653 -12.303 1.00 96.94 191 GLU A CA 1
ATOM 1478 C C . GLU A 1 191 ? -7.470 6.362 -11.720 1.00 96.94 191 GLU A C 1
ATOM 1480 O O . GLU A 1 191 ? -8.126 5.421 -12.161 1.00 96.94 191 GLU A O 1
ATOM 1485 N N . VAL A 1 192 ? -7.961 7.212 -10.808 1.00 96.69 192 VAL A N 1
ATOM 1486 C CA . VAL A 1 192 ? -9.318 7.097 -10.235 1.00 96.69 192 VAL A CA 1
ATOM 1487 C C . VAL A 1 192 ? -10.409 7.401 -11.270 1.00 96.69 192 VAL A C 1
ATOM 1489 O O . VAL A 1 192 ? -11.481 6.807 -11.242 1.00 96.69 192 VAL A O 1
ATOM 1492 N N . ASN A 1 193 ? -10.161 8.294 -12.228 1.00 96.38 193 ASN A N 1
ATOM 1493 C CA . ASN A 1 193 ? -11.097 8.487 -13.337 1.00 96.38 193 ASN A CA 1
ATOM 1494 C C . ASN A 1 193 ? -11.145 7.254 -14.259 1.00 96.38 193 ASN A C 1
ATOM 1496 O O . ASN A 1 193 ? -12.213 6.796 -14.653 1.00 96.38 193 ASN A O 1
ATOM 1500 N N . ALA A 1 194 ? -9.980 6.722 -14.631 1.00 95.62 194 ALA A N 1
ATOM 1501 C CA . ALA A 1 194 ? -9.856 5.599 -15.556 1.00 95.62 194 ALA A CA 1
ATOM 1502 C C . ALA A 1 194 ? -10.393 4.287 -14.965 1.00 95.62 194 ALA A C 1
ATOM 1504 O O . ALA A 1 194 ? -10.868 3.422 -15.711 1.00 95.62 194 ALA A O 1
ATOM 1505 N N . SER A 1 195 ? -10.327 4.128 -13.640 1.00 95.25 195 SER A N 1
ATOM 1506 C CA . SER A 1 195 ? -10.956 3.006 -12.949 1.00 95.25 195 SER A CA 1
ATOM 1507 C C . SER A 1 195 ? -12.471 3.043 -13.099 1.00 95.25 195 SER A C 1
ATOM 1509 O O . SER A 1 195 ? -13.059 1.999 -13.359 1.00 95.25 195 SER A O 1
ATOM 1511 N N . GLU A 1 196 ? -13.092 4.222 -13.084 1.00 92.81 196 GLU A N 1
ATOM 1512 C CA . GLU A 1 196 ? -14.530 4.342 -13.300 1.00 92.81 196 GLU A CA 1
ATOM 1513 C C . GLU A 1 196 ? -14.943 3.939 -14.718 1.00 92.81 196 GLU A C 1
ATOM 1515 O O . GLU A 1 196 ? -15.860 3.133 -14.893 1.00 92.81 196 GLU A O 1
ATOM 1520 N N . ASP A 1 197 ? -14.213 4.414 -15.732 1.00 91.31 197 ASP A N 1
ATOM 1521 C CA . ASP A 1 197 ? -14.443 4.023 -17.130 1.00 91.31 197 ASP A CA 1
ATOM 1522 C C . ASP A 1 197 ? -14.337 2.498 -17.318 1.00 91.31 197 ASP A C 1
ATOM 1524 O O . ASP A 1 197 ? -15.066 1.895 -18.112 1.00 91.31 197 ASP A O 1
ATOM 1528 N N . SER A 1 198 ? -13.437 1.865 -16.561 1.00 93.56 198 SER A N 1
ATOM 1529 C CA . SER A 1 198 ? -13.166 0.426 -16.618 1.00 93.56 198 SER A CA 1
ATOM 1530 C C . SER A 1 198 ? -13.986 -0.394 -15.616 1.00 93.56 198 SER A C 1
ATOM 1532 O O . SER A 1 198 ? -13.862 -1.618 -15.601 1.00 93.56 198 SER A O 1
ATOM 1534 N N . LYS A 1 199 ? -14.819 0.256 -14.789 1.00 92.38 199 LYS A N 1
ATOM 1535 C CA . LYS A 1 199 ? -15.558 -0.345 -13.663 1.00 92.38 199 LYS A CA 1
ATOM 1536 C C . LYS A 1 199 ? -14.664 -1.114 -12.686 1.00 92.38 199 LYS A C 1
ATOM 1538 O O . LYS A 1 199 ? -15.066 -2.132 -12.125 1.00 92.38 199 LYS A O 1
ATOM 1543 N N . VAL A 1 200 ? -13.447 -0.621 -12.496 1.00 92.94 200 VAL A N 1
ATOM 1544 C CA . VAL A 1 200 ? -12.508 -1.117 -11.501 1.00 92.94 200 VAL A CA 1
ATOM 1545 C C . VAL A 1 200 ? -12.784 -0.417 -10.183 1.00 92.94 200 VAL A C 1
ATOM 1547 O O . VAL A 1 200 ? -12.729 0.804 -10.062 1.00 92.94 200 VAL A O 1
ATOM 1550 N N . MET A 1 201 ? -13.057 -1.230 -9.180 1.00 87.94 201 MET A N 1
ATOM 1551 C CA . MET A 1 201 ? -13.250 -0.813 -7.804 1.00 87.94 201 MET A CA 1
ATOM 1552 C C . MET A 1 201 ? -12.026 -0.058 -7.258 1.00 87.94 201 MET A C 1
ATOM 1554 O O . MET A 1 201 ? -10.889 -0.499 -7.434 1.00 87.94 201 MET A O 1
ATOM 1558 N N . CYS A 1 202 ? -12.276 1.054 -6.563 1.00 91.88 202 CYS A N 1
ATOM 1559 C CA . CYS A 1 202 ? -11.271 1.813 -5.816 1.00 91.88 202 CYS A CA 1
ATOM 1560 C C . CYS A 1 202 ? -11.559 1.753 -4.321 1.00 91.88 202 CYS A C 1
ATOM 1562 O O . CYS A 1 202 ? -12.704 1.943 -3.917 1.00 91.88 202 CYS A O 1
ATOM 1564 N N . PHE A 1 203 ? -10.523 1.574 -3.507 1.00 88.50 203 PHE A N 1
ATOM 1565 C CA . PHE A 1 203 ? -10.646 1.618 -2.051 1.00 88.50 203 PHE A CA 1
ATOM 1566 C C . PHE A 1 203 ? -9.405 2.226 -1.398 1.00 88.50 203 PHE A C 1
ATOM 1568 O O . PHE A 1 203 ? -8.291 2.113 -1.913 1.00 88.50 203 PHE A O 1
ATOM 1575 N N . GLY A 1 204 ? -9.600 2.873 -0.248 1.00 91.06 204 GLY A N 1
ATOM 1576 C C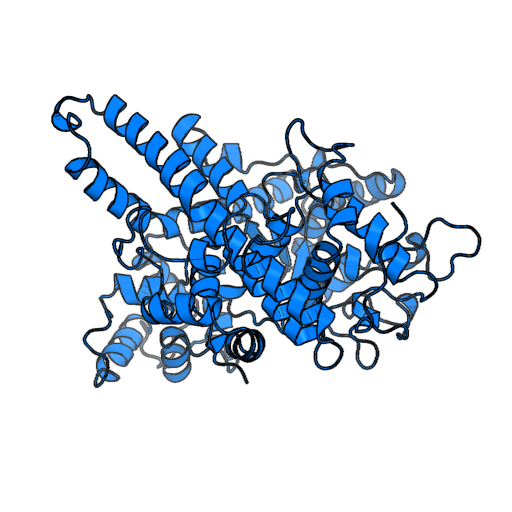A . GLY A 1 204 ? -8.528 3.514 0.509 1.00 91.06 204 GLY A CA 1
ATOM 1577 C C . GLY A 1 204 ? -7.686 2.528 1.326 1.00 91.06 204 GLY A C 1
ATOM 1578 O O . GLY A 1 204 ? -8.213 1.622 1.978 1.00 91.06 204 GLY A O 1
ATOM 1579 N N . ALA A 1 205 ? -6.373 2.744 1.335 1.00 92.81 205 ALA A N 1
ATOM 1580 C CA . ALA A 1 205 ? -5.441 2.200 2.317 1.00 92.81 205 ALA A CA 1
ATOM 1581 C C . ALA A 1 205 ? -4.707 3.368 2.971 1.00 92.81 205 ALA A C 1
ATOM 1583 O O . ALA A 1 205 ? -4.002 4.112 2.296 1.00 92.81 205 ALA A O 1
ATOM 1584 N N . MET A 1 206 ? -4.864 3.546 4.277 1.00 93.62 206 MET A N 1
ATOM 1585 C CA . MET A 1 206 ? -4.348 4.730 4.961 1.00 93.62 206 MET A CA 1
ATOM 1586 C C . MET A 1 206 ? -3.266 4.351 5.962 1.00 93.62 206 MET A C 1
ATOM 1588 O O . MET A 1 206 ? -3.348 3.311 6.613 1.00 93.62 206 MET A O 1
ATOM 1592 N N . SER A 1 207 ? -2.260 5.208 6.116 1.00 94.44 207 SER A N 1
ATOM 1593 C CA . SER A 1 207 ? -1.291 5.060 7.198 1.00 94.44 207 SER A CA 1
ATOM 1594 C C . SER A 1 207 ? -1.921 5.432 8.545 1.00 94.44 207 SER A C 1
ATOM 1596 O O . SER A 1 207 ? -2.790 6.301 8.630 1.00 94.44 207 SER A O 1
ATOM 1598 N N . MET A 1 208 ? -1.442 4.825 9.633 1.00 90.94 208 MET A N 1
ATOM 1599 C CA . MET A 1 208 ? -1.892 5.203 10.978 1.00 90.94 208 MET A CA 1
ATOM 1600 C C . MET A 1 208 ? -1.549 6.655 11.334 1.00 90.94 208 MET A C 1
ATOM 1602 O O . MET A 1 208 ? -2.294 7.281 12.081 1.00 90.94 208 MET A O 1
ATOM 1606 N N . SER A 1 209 ? -0.478 7.222 10.768 1.00 93.50 209 SER A N 1
ATOM 1607 C CA . SER A 1 209 ? -0.175 8.652 10.904 1.00 93.50 209 SER A CA 1
ATOM 1608 C C . SER A 1 209 ? -1.234 9.521 10.218 1.00 93.50 209 SER A C 1
ATOM 1610 O O . SER A 1 209 ? -1.658 10.530 10.774 1.00 93.50 209 SER A O 1
ATOM 1612 N N . TYR A 1 210 ? -1.685 9.129 9.020 1.00 95.50 210 TYR A N 1
ATOM 1613 C CA . TYR A 1 210 ? -2.767 9.820 8.316 1.00 95.50 210 TYR A CA 1
ATOM 1614 C C . TYR A 1 210 ? -4.072 9.733 9.118 1.00 95.50 210 TYR A C 1
ATOM 1616 O O . TYR A 1 210 ? -4.764 10.731 9.308 1.00 95.50 210 TYR A O 1
ATOM 1624 N N . PHE A 1 211 ? -4.375 8.555 9.667 1.00 94.75 211 PHE A N 1
ATOM 1625 C CA . PHE A 1 211 ? -5.535 8.371 10.534 1.00 94.75 211 PHE A CA 1
ATOM 1626 C C . PHE A 1 211 ? -5.441 9.191 11.834 1.00 94.75 211 PHE A C 1
ATOM 1628 O O . PHE A 1 211 ? -6.435 9.760 12.280 1.00 94.75 211 PHE A O 1
ATOM 1635 N N . GLN A 1 212 ? -4.252 9.325 12.428 1.00 92.88 212 GLN A N 1
ATOM 1636 C CA . GLN A 1 212 ? -4.035 10.205 13.579 1.00 92.88 212 GLN A CA 1
ATOM 1637 C C . GLN A 1 212 ? -4.337 11.671 13.229 1.00 92.88 212 GLN A C 1
ATOM 1639 O O . GLN A 1 212 ? -4.963 12.374 14.025 1.00 92.88 212 GLN A O 1
ATOM 1644 N N . GLU A 1 213 ? -3.918 12.144 12.054 1.00 94.69 213 GLU A N 1
ATOM 1645 C CA . GLU A 1 213 ? -4.230 13.497 11.579 1.00 94.69 213 GLU A CA 1
ATOM 1646 C C . GLU A 1 213 ? -5.738 13.687 11.365 1.00 94.69 213 GLU A C 1
ATOM 1648 O O . GLU A 1 213 ? -6.307 14.675 11.836 1.00 94.69 213 GLU A O 1
ATOM 1653 N N . TYR A 1 214 ? -6.401 12.702 10.754 1.00 95.69 214 TYR A N 1
ATOM 1654 C CA . TYR A 1 214 ? -7.858 12.657 10.625 1.00 95.69 214 TYR A CA 1
ATOM 1655 C C . TYR A 1 214 ? -8.554 12.774 11.992 1.00 95.69 214 TYR A C 1
ATOM 1657 O O . TYR A 1 214 ? -9.365 13.678 12.201 1.00 95.69 214 TYR A O 1
ATOM 1665 N N . MET A 1 215 ? -8.181 11.932 12.963 1.00 94.06 215 MET A N 1
ATOM 1666 C CA . MET A 1 215 ? -8.753 11.965 14.315 1.00 94.06 215 MET A CA 1
ATOM 1667 C C . MET A 1 215 ? -8.450 13.277 15.040 1.00 94.06 215 MET A C 1
ATOM 1669 O O . MET A 1 215 ? -9.282 13.776 15.796 1.00 94.06 215 MET A O 1
ATOM 1673 N N . THR A 1 216 ? -7.282 13.872 14.798 1.00 94.50 216 THR A N 1
ATOM 1674 C CA . THR A 1 216 ? -6.916 15.172 15.373 1.00 94.50 216 THR A CA 1
ATOM 1675 C C . THR A 1 216 ? -7.864 16.263 14.881 1.00 94.50 216 THR A C 1
ATOM 1677 O O . THR A 1 216 ? -8.377 17.037 15.690 1.00 94.50 216 THR A O 1
ATOM 1680 N N . ARG A 1 217 ? -8.147 16.304 13.575 1.00 96.12 217 ARG A N 1
ATOM 1681 C CA . ARG A 1 217 ? -9.082 17.270 12.980 1.00 96.12 217 ARG A CA 1
ATOM 1682 C C . ARG A 1 217 ? -10.521 17.043 13.458 1.00 96.12 217 ARG A C 1
ATOM 1684 O O . ARG A 1 217 ? -11.190 18.002 13.833 1.00 96.12 217 ARG A O 1
ATOM 1691 N N . GLN A 1 218 ? -10.959 15.791 13.573 1.00 94.06 218 GLN A N 1
ATOM 1692 C CA . GLN A 1 218 ? -12.267 15.444 14.144 1.00 94.06 218 GLN A CA 1
ATOM 1693 C C . GLN A 1 218 ? -12.404 15.891 15.609 1.00 94.06 218 GLN A C 1
ATOM 1695 O O . GLN A 1 218 ? -13.319 16.628 15.971 1.00 94.06 218 GLN A O 1
ATOM 1700 N N . LEU A 1 219 ? -11.482 15.469 16.480 1.00 90.88 219 LEU A N 1
ATOM 1701 C CA . LEU A 1 219 ? -11.645 15.626 17.927 1.00 90.88 219 LEU A CA 1
ATOM 1702 C C . LEU A 1 219 ? -11.257 17.021 18.435 1.00 90.88 219 LEU A C 1
ATOM 1704 O O . LEU A 1 219 ? -11.931 17.540 19.330 1.00 90.88 219 LEU A O 1
ATOM 1708 N N . ARG A 1 220 ? -10.201 17.636 17.875 1.00 91.69 220 ARG A N 1
ATOM 1709 C CA . ARG A 1 220 ? -9.725 18.975 18.280 1.00 91.69 220 ARG A CA 1
ATOM 1710 C C . ARG A 1 220 ? -10.337 20.093 17.452 1.00 91.69 220 ARG A C 1
ATOM 1712 O O . ARG A 1 220 ? -10.814 21.066 18.030 1.00 91.69 220 ARG A O 1
ATOM 1719 N N . ASN A 1 221 ? -10.328 19.964 16.126 1.00 93.25 221 ASN A N 1
ATOM 1720 C CA . ASN A 1 221 ? -10.803 21.036 15.245 1.00 93.25 221 ASN A CA 1
ATOM 1721 C C . ASN A 1 221 ? -12.315 20.971 14.998 1.00 93.25 221 ASN A C 1
ATOM 1723 O O . ASN A 1 221 ? -12.877 21.947 14.507 1.00 93.25 221 ASN A O 1
ATOM 1727 N N . LYS A 1 222 ? -12.968 19.860 15.377 1.00 93.88 222 LYS A N 1
ATOM 1728 C CA . LYS A 1 222 ? -14.407 19.621 15.189 1.00 93.88 222 LYS A CA 1
ATOM 1729 C C . LYS A 1 222 ? -14.831 19.695 13.716 1.00 93.88 222 LYS A C 1
ATOM 1731 O O . LYS A 1 222 ? -15.938 20.125 13.411 1.00 93.88 222 LYS A O 1
ATOM 1736 N N . GLU A 1 223 ? -13.932 19.287 12.823 1.00 96.94 223 GLU A N 1
ATOM 1737 C CA . GLU A 1 223 ? -14.195 19.163 11.388 1.00 96.94 223 GLU A CA 1
ATOM 1738 C C . GLU A 1 223 ? -14.935 17.850 11.105 1.00 96.94 223 GLU A C 1
ATOM 1740 O O . GLU A 1 223 ? -14.649 16.836 11.738 1.00 96.94 223 GLU A O 1
ATOM 1745 N N . SER A 1 224 ? -15.867 17.863 10.154 1.00 96.56 224 SER A N 1
ATOM 1746 C CA . SER A 1 224 ? -16.591 16.677 9.674 1.00 96.56 224 SER A CA 1
ATOM 1747 C C . SER A 1 224 ? -15.732 15.772 8.781 1.00 96.56 224 SER A C 1
ATOM 1749 O O . SER A 1 224 ? -14.690 16.185 8.259 1.00 96.56 224 SER A O 1
ATOM 1751 N N . SER A 1 225 ? -16.162 14.516 8.586 1.00 94.25 225 SER A N 1
ATOM 1752 C CA . SER A 1 225 ? -15.456 13.552 7.725 1.00 94.25 225 SER A CA 1
ATOM 1753 C C . SER A 1 225 ? -15.333 14.101 6.305 1.00 94.25 225 SER A C 1
ATOM 1755 O O . SER A 1 225 ? -14.280 13.989 5.671 1.00 94.25 225 SER A O 1
ATOM 1757 N N . GLU A 1 226 ? -16.391 14.761 5.837 1.00 96.19 226 GLU A N 1
ATOM 1758 C CA . GLU A 1 226 ? -16.485 15.364 4.522 1.00 96.19 226 GLU A CA 1
ATOM 1759 C C . GLU A 1 226 ? -15.530 16.547 4.365 1.00 96.19 226 GLU A C 1
ATOM 1761 O O . GLU A 1 226 ? -14.825 16.627 3.361 1.00 96.19 226 GLU A O 1
ATOM 1766 N N . GLU A 1 227 ? -15.450 17.440 5.355 1.00 96.75 227 GLU A N 1
ATOM 1767 C CA . GLU A 1 227 ? -14.504 18.566 5.343 1.00 96.75 227 GLU A CA 1
ATOM 1768 C C . GLU A 1 227 ? -13.045 18.094 5.309 1.00 96.75 227 GLU A C 1
ATOM 1770 O O . GLU A 1 227 ? -12.210 18.699 4.632 1.00 96.75 227 GLU A O 1
ATOM 1775 N N . ILE A 1 228 ? -12.736 16.993 6.000 1.00 96.19 228 ILE A N 1
ATOM 1776 C CA . ILE A 1 228 ? -11.383 16.431 6.045 1.00 96.19 228 ILE A CA 1
ATOM 1777 C C . ILE A 1 228 ? -11.015 15.726 4.741 1.00 96.19 228 ILE A C 1
ATOM 1779 O O . ILE A 1 228 ? -9.897 15.891 4.250 1.00 96.19 228 ILE A O 1
ATOM 1783 N N . CYS A 1 229 ? -11.937 14.933 4.194 1.00 95.69 229 CYS A N 1
ATOM 1784 C CA . CYS A 1 229 ? -11.670 14.048 3.063 1.00 95.69 229 CYS A CA 1
ATOM 1785 C C . CYS A 1 229 ? -11.872 14.715 1.696 1.00 95.69 229 CYS A C 1
ATOM 1787 O O . CYS A 1 229 ? -11.389 14.188 0.687 1.00 95.69 229 CYS A O 1
ATOM 1789 N N . LYS A 1 230 ? -12.544 15.869 1.644 1.00 95.31 230 LYS A N 1
ATOM 1790 C CA . LYS A 1 230 ? -12.770 16.620 0.407 1.00 95.31 230 LYS A CA 1
ATOM 1791 C C . LYS A 1 230 ? -11.465 16.900 -0.340 1.00 95.31 230 LYS A C 1
ATOM 1793 O O . LYS A 1 230 ? -10.460 17.299 0.241 1.00 95.31 230 LYS A O 1
ATOM 1798 N N . CYS A 1 231 ? -11.510 16.733 -1.658 1.00 93.81 231 CYS A N 1
ATOM 1799 C CA . CYS A 1 231 ? -10.430 17.090 -2.572 1.00 93.81 231 CYS A CA 1
ATOM 1800 C C . CYS A 1 231 ? -10.919 18.062 -3.654 1.00 93.81 231 CYS A C 1
ATOM 1802 O O . CYS A 1 231 ? -12.118 18.170 -3.909 1.00 93.81 231 CYS A O 1
ATOM 1804 N N . MET A 1 232 ? -9.971 18.737 -4.306 1.00 93.56 232 MET A N 1
ATOM 1805 C CA . MET A 1 232 ? -10.194 19.567 -5.496 1.00 93.56 232 MET A CA 1
ATOM 1806 C C . MET A 1 232 ? -9.339 19.011 -6.637 1.00 93.56 232 MET A C 1
ATOM 1808 O O . MET A 1 232 ? -8.232 19.482 -6.906 1.00 93.56 232 MET A O 1
ATOM 1812 N N . SER A 1 233 ? -9.803 17.923 -7.251 1.00 95.25 233 SER A N 1
ATOM 1813 C CA . SER A 1 233 ? -9.017 17.165 -8.231 1.00 95.25 233 SER A CA 1
ATOM 1814 C C . SER A 1 233 ? -8.724 17.941 -9.528 1.00 95.25 233 SER A C 1
ATOM 1816 O O . SER A 1 233 ? -7.757 17.643 -10.231 1.00 95.25 233 SER A O 1
ATOM 1818 N N . GLU A 1 234 ? -9.477 19.000 -9.814 1.00 95.69 234 GLU A N 1
ATOM 1819 C CA . GLU A 1 234 ? -9.240 19.953 -10.901 1.00 95.69 234 GLU A CA 1
ATOM 1820 C C . GLU A 1 234 ? -7.962 20.797 -10.712 1.00 95.69 234 GLU A C 1
ATOM 1822 O O . GLU A 1 234 ? -7.321 21.223 -11.687 1.00 95.69 234 GLU A O 1
ATOM 1827 N N . GLU A 1 235 ? -7.545 21.007 -9.459 1.00 95.50 235 GLU A N 1
ATOM 1828 C CA . GLU A 1 235 ? -6.331 21.752 -9.117 1.00 95.50 235 GLU A CA 1
ATOM 1829 C C . GLU A 1 235 ? -5.063 20.910 -9.276 1.00 95.50 235 GLU A C 1
ATOM 1831 O O . GLU A 1 235 ? -3.958 21.465 -9.335 1.00 95.50 235 GLU A O 1
ATOM 1836 N N . ALA A 1 236 ? -5.213 19.590 -9.421 1.00 95.50 236 ALA A N 1
ATOM 1837 C CA . ALA A 1 236 ? -4.115 18.651 -9.539 1.00 95.50 236 ALA A CA 1
ATOM 1838 C C . ALA A 1 236 ? -3.161 19.011 -10.687 1.00 95.50 236 ALA A C 1
ATOM 1840 O O . ALA A 1 236 ? -3.556 19.481 -11.767 1.00 95.50 236 ALA A O 1
ATOM 1841 N N . LYS A 1 237 ? -1.866 18.775 -10.454 1.00 92.88 237 LYS A N 1
ATOM 1842 C CA . LYS A 1 237 ? -0.791 19.157 -11.375 1.00 92.88 237 LYS A CA 1
ATOM 1843 C C . LYS A 1 237 ? -0.014 17.952 -11.880 1.00 92.88 237 LYS A C 1
ATOM 1845 O O . LYS A 1 237 ? 0.146 16.939 -11.198 1.00 92.88 237 LYS A O 1
ATOM 1850 N N . CYS A 1 238 ? 0.510 18.105 -13.090 1.00 89.38 238 CYS A N 1
ATOM 1851 C CA . CYS A 1 238 ? 1.553 17.263 -13.653 1.00 89.38 238 CYS A CA 1
ATOM 1852 C C . CYS A 1 238 ? 2.759 18.155 -13.969 1.00 89.38 238 CYS A C 1
ATOM 1854 O O . CYS A 1 238 ? 2.603 19.338 -14.275 1.00 89.38 238 CYS A O 1
ATOM 1856 N N . TRP A 1 239 ? 3.969 17.602 -13.893 1.00 85.50 239 TRP A N 1
ATOM 1857 C CA . TRP A 1 239 ? 5.161 18.316 -14.356 1.00 85.50 239 TRP A CA 1
ATOM 1858 C C . TRP A 1 239 ? 5.079 18.554 -15.873 1.00 85.50 239 TRP A C 1
ATOM 1860 O O . TRP A 1 239 ? 5.343 19.663 -16.341 1.00 85.50 239 TRP A O 1
ATOM 1870 N N . SER A 1 240 ? 4.698 17.531 -16.639 1.00 88.06 240 SER A N 1
ATOM 1871 C CA . SER A 1 240 ? 4.567 17.616 -18.092 1.00 88.06 240 SER A CA 1
ATOM 1872 C C . SER A 1 240 ? 3.313 18.402 -18.467 1.00 88.06 240 SER A C 1
ATOM 1874 O O . SER A 1 240 ? 2.198 18.027 -18.104 1.00 88.06 240 SER A O 1
ATOM 1876 N N . LYS A 1 241 ? 3.496 19.512 -19.193 1.00 90.38 241 LYS A N 1
ATOM 1877 C CA . LYS A 1 241 ? 2.385 20.365 -19.638 1.00 90.38 241 LYS A CA 1
ATOM 1878 C C . LYS A 1 241 ? 1.516 19.687 -20.689 1.00 90.38 241 LYS A C 1
ATOM 1880 O O . LYS A 1 241 ? 0.302 19.865 -20.660 1.00 90.38 241 LYS A O 1
ATOM 1885 N N . ASP A 1 242 ? 2.126 18.884 -21.553 1.00 88.44 242 ASP A N 1
ATOM 1886 C CA . ASP A 1 242 ? 1.406 18.121 -22.570 1.00 88.44 242 ASP A CA 1
ATOM 1887 C C . ASP A 1 242 ? 0.542 17.034 -21.918 1.00 88.44 242 ASP A C 1
ATOM 1889 O O . ASP A 1 242 ? -0.643 16.916 -22.239 1.00 88.44 242 ASP A O 1
ATOM 1893 N N . ASP A 1 243 ? 1.089 16.320 -20.924 1.00 88.56 243 ASP A N 1
ATOM 1894 C CA . ASP A 1 243 ? 0.316 15.342 -20.151 1.00 88.56 243 ASP A CA 1
ATOM 1895 C C . ASP A 1 243 ? -0.774 16.028 -19.322 1.00 88.56 243 ASP A C 1
ATOM 1897 O O . ASP A 1 243 ? -1.880 15.508 -19.233 1.00 88.56 243 ASP A O 1
ATOM 1901 N N . GLU A 1 244 ? -0.504 17.213 -18.753 1.00 93.38 244 GLU A N 1
ATOM 1902 C CA . GLU A 1 244 ? -1.518 17.987 -18.027 1.00 93.38 244 GLU A CA 1
ATOM 1903 C C . GLU A 1 244 ? -2.718 18.299 -18.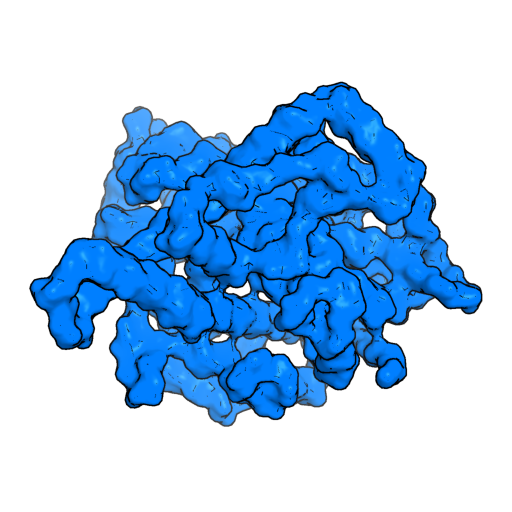927 1.00 93.38 244 GLU A C 1
ATOM 1905 O O . GLU A 1 244 ? -3.852 18.015 -18.552 1.00 93.38 244 GLU A O 1
ATOM 1910 N N . ILE A 1 245 ? -2.491 18.821 -20.133 1.00 93.62 245 ILE A N 1
ATOM 1911 C CA . ILE A 1 245 ? -3.574 19.135 -21.074 1.00 93.62 245 ILE A CA 1
ATOM 1912 C C . ILE A 1 245 ? -4.329 17.863 -21.481 1.00 93.62 245 ILE A C 1
ATOM 1914 O O . ILE A 1 245 ? -5.562 17.843 -21.469 1.00 93.62 245 ILE A O 1
ATOM 1918 N N . MET A 1 246 ? -3.598 16.802 -21.826 1.00 92.31 246 MET A N 1
ATOM 1919 C CA . MET A 1 246 ? -4.173 15.537 -22.282 1.00 92.31 246 MET A CA 1
ATOM 1920 C C . MET A 1 246 ? -5.037 14.876 -21.202 1.00 92.31 246 MET A C 1
ATOM 1922 O O . MET A 1 246 ? -6.181 14.510 -21.474 1.00 92.31 246 MET A O 1
ATOM 1926 N N . ILE A 1 247 ? -4.525 14.761 -19.976 1.00 93.75 247 ILE A N 1
ATOM 1927 C CA . ILE A 1 247 ? -5.227 14.110 -18.867 1.00 93.75 247 ILE A CA 1
ATOM 1928 C C . ILE A 1 247 ? -6.474 14.899 -18.475 1.00 93.75 247 ILE A C 1
ATOM 1930 O O . ILE A 1 247 ? -7.542 14.307 -18.325 1.00 93.75 247 ILE A O 1
ATOM 1934 N N . LYS A 1 248 ? -6.369 16.230 -18.359 1.00 95.62 248 LYS A N 1
ATOM 1935 C CA . LYS A 1 248 ? -7.528 17.069 -18.024 1.00 95.62 248 LYS A CA 1
ATOM 1936 C C . LYS A 1 248 ? -8.642 16.922 -19.061 1.00 95.62 248 LYS A C 1
ATOM 1938 O O . LYS A 1 248 ? -9.798 16.740 -18.698 1.00 95.62 248 LYS A O 1
ATOM 1943 N N . ALA A 1 249 ? -8.292 16.892 -20.349 1.00 94.44 249 ALA A N 1
ATOM 1944 C CA . ALA A 1 249 ? -9.261 16.652 -21.417 1.00 94.44 249 ALA A CA 1
ATOM 1945 C C . ALA A 1 249 ? -9.899 15.249 -21.358 1.00 94.44 249 ALA A C 1
ATOM 1947 O O . ALA A 1 249 ? -11.075 15.104 -21.694 1.00 94.44 249 ALA A O 1
ATOM 1948 N N . LYS A 1 250 ? -9.152 14.215 -20.937 1.00 93.50 250 LYS A N 1
ATOM 1949 C CA . LYS A 1 250 ? -9.699 12.862 -20.735 1.00 93.50 250 LYS A CA 1
ATOM 1950 C C . LYS A 1 250 ? -10.714 12.824 -19.584 1.00 93.50 250 LYS A C 1
ATOM 1952 O O . LYS A 1 250 ? -11.783 12.254 -19.774 1.00 93.50 250 LYS A O 1
ATOM 1957 N N . ILE A 1 251 ? -10.414 13.464 -18.449 1.00 95.50 251 ILE A N 1
ATOM 1958 C CA . ILE A 1 251 ? -11.313 13.519 -17.280 1.00 95.50 251 ILE A CA 1
ATOM 1959 C C . ILE A 1 251 ? -12.618 14.247 -17.630 1.00 95.50 251 ILE A C 1
ATOM 1961 O O . ILE A 1 251 ? -13.701 13.719 -17.392 1.00 95.50 251 ILE A O 1
ATOM 1965 N N . GLU A 1 252 ? -12.527 15.411 -18.280 1.00 95.88 252 GLU A N 1
ATOM 1966 C CA . GLU A 1 252 ? -13.700 16.193 -18.713 1.00 95.88 252 GLU A CA 1
ATOM 1967 C C . GLU A 1 252 ? -14.602 15.438 -19.700 1.00 95.88 252 GLU A C 1
ATOM 1969 O O . GLU A 1 252 ? -15.812 15.648 -19.741 1.00 95.88 252 GLU A O 1
ATOM 1974 N N . LYS A 1 253 ? -14.027 14.548 -20.517 1.00 94.94 253 LYS A N 1
ATOM 1975 C CA . LYS A 1 253 ? -14.784 13.725 -21.472 1.00 94.94 253 LYS A CA 1
ATOM 1976 C C . LYS A 1 253 ? -15.438 12.493 -20.825 1.00 94.94 253 LYS A C 1
ATOM 1978 O O . LYS A 1 253 ? -16.349 11.923 -21.423 1.00 94.94 253 LYS A O 1
ATOM 1983 N N . SER A 1 254 ? -14.936 12.062 -19.671 1.00 94.69 254 SER A N 1
ATOM 1984 C CA . SER A 1 254 ? -15.440 10.924 -18.898 1.00 94.69 254 SER A CA 1
ATOM 1985 C C . SER A 1 254 ? -16.536 11.414 -17.936 1.00 94.69 254 SER A C 1
ATOM 1987 O O . SER A 1 254 ? -17.543 11.963 -18.383 1.00 94.69 254 SER A O 1
ATOM 1989 N N . ILE A 1 255 ? -16.369 11.225 -16.628 1.00 93.88 255 ILE A N 1
ATOM 1990 C CA . ILE A 1 255 ? -17.348 11.589 -15.598 1.00 93.88 255 ILE A CA 1
ATOM 1991 C C . ILE A 1 255 ? -17.263 13.061 -15.163 1.00 93.88 255 ILE A C 1
ATOM 1993 O O . ILE A 1 255 ? -18.189 13.561 -14.525 1.00 93.88 255 ILE A O 1
ATOM 1997 N N . GLY A 1 256 ? -16.179 13.762 -15.513 1.00 96.69 256 GLY A N 1
ATOM 1998 C CA . GLY A 1 256 ? -15.917 15.138 -15.090 1.00 96.69 256 GLY A CA 1
ATOM 1999 C C . GLY A 1 256 ? -15.476 15.269 -13.624 1.00 96.69 256 GLY A C 1
ATOM 2000 O O . GLY A 1 256 ? -15.626 14.356 -12.810 1.00 96.69 256 GLY A O 1
ATOM 2001 N N . TYR A 1 257 ? -14.923 16.435 -13.276 1.00 96.88 257 TYR A N 1
ATOM 2002 C CA . TYR A 1 257 ? -14.302 16.679 -11.965 1.00 96.88 257 TYR A CA 1
ATOM 2003 C C . TYR A 1 257 ? -15.268 16.625 -10.783 1.00 96.88 257 TYR A C 1
ATOM 2005 O O . TYR A 1 257 ? -14.906 16.105 -9.734 1.00 96.88 257 TYR A O 1
ATOM 2013 N N . GLU A 1 258 ? -16.500 17.111 -10.943 1.00 96.75 258 GLU A N 1
ATOM 2014 C CA . GLU A 1 258 ? -17.486 17.117 -9.854 1.00 96.75 258 GLU A CA 1
ATOM 2015 C C . GLU A 1 258 ? -17.834 15.688 -9.407 1.00 96.75 258 GLU A C 1
ATOM 2017 O O . GLU A 1 258 ? -17.743 15.353 -8.226 1.00 96.75 258 GLU A O 1
ATOM 2022 N N . ALA A 1 259 ? -18.162 14.809 -10.360 1.00 96.31 259 ALA A N 1
ATOM 2023 C CA . ALA A 1 259 ? -18.464 13.410 -10.068 1.00 96.31 259 ALA A CA 1
ATOM 2024 C C . ALA A 1 259 ? -17.229 12.657 -9.548 1.00 96.31 259 ALA A C 1
ATOM 2026 O O . ALA A 1 259 ? -17.347 11.816 -8.655 1.00 96.31 259 ALA A O 1
ATOM 2027 N N . LEU A 1 260 ? -16.044 12.977 -10.074 1.00 96.75 260 LEU A N 1
ATOM 2028 C CA . LEU A 1 260 ? -14.784 12.397 -9.619 1.00 96.75 260 LEU A CA 1
ATOM 2029 C C . LEU A 1 260 ? -14.451 12.797 -8.173 1.00 96.75 260 LEU A C 1
ATOM 2031 O O . LEU A 1 260 ? -14.102 11.931 -7.373 1.00 96.75 260 LEU A O 1
ATOM 2035 N N . ASN A 1 261 ? -14.624 14.072 -7.812 1.00 97.56 261 ASN A N 1
ATOM 2036 C CA . ASN A 1 261 ? -14.447 14.567 -6.445 1.00 97.56 261 ASN A CA 1
ATOM 2037 C C . ASN A 1 261 ? -15.399 13.857 -5.472 1.00 97.56 261 ASN A C 1
ATOM 2039 O O . ASN A 1 261 ? -14.968 13.443 -4.399 1.00 97.56 261 ASN A O 1
ATOM 2043 N N . MET A 1 262 ? -16.664 13.650 -5.857 1.00 95.81 262 MET A N 1
ATOM 2044 C CA . MET A 1 262 ? -17.628 12.912 -5.031 1.00 95.81 262 MET A CA 1
ATOM 2045 C C . MET A 1 262 ? -17.247 11.439 -4.844 1.00 95.81 262 MET A C 1
ATOM 2047 O O . MET A 1 262 ? -17.393 10.909 -3.748 1.00 95.81 262 MET A O 1
ATOM 2051 N N . LYS A 1 263 ? -16.715 10.779 -5.878 1.00 93.38 263 LYS A N 1
ATOM 2052 C CA . LYS A 1 263 ? -16.214 9.399 -5.764 1.00 93.38 263 LYS A CA 1
ATOM 2053 C C . LYS A 1 263 ? -15.004 9.290 -4.853 1.00 93.38 263 LYS A C 1
ATOM 2055 O O . LYS A 1 263 ? -14.942 8.389 -4.025 1.00 93.38 263 LYS A O 1
ATOM 2060 N N . ILE A 1 264 ? -14.055 10.210 -5.013 1.00 96.06 264 ILE A N 1
ATOM 2061 C CA . ILE A 1 264 ? -12.883 10.297 -4.145 1.00 96.06 264 ILE A CA 1
ATOM 2062 C C . ILE A 1 264 ? -13.308 10.506 -2.695 1.00 96.06 264 ILE A C 1
ATOM 2064 O O . ILE A 1 264 ? -12.783 9.845 -1.800 1.00 96.06 264 ILE A O 1
ATOM 2068 N N . LEU A 1 265 ? -14.264 11.408 -2.474 1.00 95.69 265 LEU A N 1
ATOM 2069 C CA . LEU A 1 265 ? -14.817 11.672 -1.158 1.00 95.69 265 LEU A CA 1
ATOM 2070 C C . LEU A 1 265 ? -15.408 10.399 -0.540 1.00 95.69 265 LEU A C 1
ATOM 2072 O O . LEU A 1 265 ? -15.044 10.067 0.581 1.00 95.69 265 LEU A O 1
ATOM 2076 N N . ASP A 1 266 ? -16.246 9.676 -1.285 1.00 89.12 266 ASP A N 1
ATOM 2077 C CA . ASP A 1 266 ? -16.957 8.481 -0.820 1.00 89.12 266 ASP A CA 1
ATOM 2078 C C . ASP A 1 266 ? -16.010 7.394 -0.285 1.00 89.12 266 ASP A C 1
ATOM 2080 O O . ASP A 1 266 ? -16.062 7.048 0.896 1.00 89.12 266 ASP A O 1
ATOM 2084 N N . PHE A 1 267 ? -15.057 6.912 -1.097 1.00 87.06 267 PHE A N 1
ATOM 2085 C CA . PHE A 1 267 ? -14.160 5.843 -0.634 1.00 87.06 267 PHE A CA 1
ATOM 2086 C C . PHE A 1 267 ? -13.142 6.321 0.413 1.00 87.06 267 PHE A C 1
ATOM 2088 O O . PHE A 1 267 ? -12.643 5.509 1.195 1.00 87.06 267 PHE A O 1
ATOM 2095 N N . ARG A 1 268 ? -12.796 7.618 0.434 1.00 93.50 268 ARG A N 1
ATOM 2096 C CA . ARG A 1 268 ? -11.857 8.183 1.417 1.00 93.50 268 ARG A CA 1
ATOM 2097 C C . ARG A 1 268 ? -12.523 8.346 2.782 1.00 93.50 268 ARG A C 1
ATOM 2099 O O . ARG A 1 268 ? -11.926 7.948 3.778 1.00 93.50 268 ARG A O 1
ATOM 2106 N N . VAL A 1 269 ? -13.753 8.868 2.823 1.00 89.12 269 VAL A N 1
ATOM 2107 C CA . VAL A 1 269 ? -14.576 8.922 4.043 1.00 89.12 269 VAL A CA 1
ATOM 2108 C C . VAL A 1 269 ? -14.837 7.509 4.547 1.00 89.12 269 VAL A C 1
ATOM 2110 O O . VAL A 1 269 ? -14.541 7.227 5.705 1.00 89.12 269 VAL A O 1
ATOM 2113 N N . GLY A 1 270 ? -15.275 6.600 3.669 1.00 82.94 270 GLY A N 1
ATOM 2114 C CA . GLY A 1 270 ? -15.529 5.207 4.034 1.00 82.94 270 GLY A CA 1
ATOM 2115 C C . GLY A 1 270 ? -14.311 4.529 4.667 1.00 82.94 270 GLY A C 1
ATOM 2116 O O . GLY A 1 270 ? -14.441 3.866 5.692 1.00 82.94 270 GLY A O 1
ATOM 2117 N N . ALA A 1 271 ? -13.106 4.755 4.131 1.00 85.06 271 ALA A N 1
ATOM 2118 C CA . ALA A 1 271 ? -11.879 4.234 4.730 1.00 85.06 271 ALA A CA 1
ATOM 2119 C C . ALA A 1 271 ? -11.606 4.821 6.131 1.00 85.06 271 ALA A C 1
ATOM 2121 O O . ALA A 1 271 ? -11.308 4.063 7.059 1.00 85.06 271 ALA A O 1
ATOM 2122 N N . CYS A 1 272 ? -11.718 6.146 6.300 1.00 86.94 272 CYS A N 1
ATOM 2123 C CA . CYS A 1 272 ? -11.553 6.842 7.586 1.00 86.94 272 CYS A CA 1
ATOM 2124 C C . CYS A 1 272 ? -12.535 6.346 8.649 1.00 86.94 272 CYS A C 1
ATOM 2126 O O . CYS A 1 272 ? -12.135 6.033 9.773 1.00 86.94 272 CYS A O 1
ATOM 2128 N N . GLU A 1 273 ? -13.811 6.251 8.297 1.00 82.69 273 GLU A N 1
ATOM 2129 C CA . GLU A 1 273 ? -14.867 5.854 9.221 1.00 82.69 273 GLU A CA 1
ATOM 2130 C C . GLU A 1 273 ? -14.786 4.372 9.570 1.00 82.69 273 GLU A C 1
ATOM 2132 O O . GLU A 1 273 ? -14.921 4.024 10.742 1.00 82.69 273 GLU A O 1
ATOM 2137 N N . ALA A 1 274 ? -14.466 3.499 8.610 1.00 77.19 274 ALA A N 1
ATOM 2138 C CA . ALA A 1 274 ? -14.215 2.087 8.888 1.00 77.19 274 ALA A CA 1
ATOM 2139 C C . ALA A 1 274 ? -13.076 1.909 9.909 1.00 77.19 274 ALA A C 1
ATOM 2141 O O . ALA A 1 274 ? -13.226 1.164 10.879 1.00 77.19 274 ALA A O 1
ATOM 2142 N N . GLN A 1 275 ? -11.969 2.646 9.754 1.00 83.06 275 GLN A N 1
ATOM 2143 C CA . GLN A 1 275 ? -10.855 2.624 10.708 1.00 83.06 275 GLN A CA 1
ATOM 2144 C C . GLN A 1 275 ? -11.259 3.164 12.093 1.00 83.06 275 GLN A C 1
ATOM 2146 O O . GLN A 1 275 ? -10.879 2.588 13.114 1.00 83.06 275 GLN A O 1
ATOM 2151 N N . ALA A 1 276 ? -12.032 4.253 12.148 1.00 81.81 276 ALA A N 1
ATOM 2152 C CA . ALA A 1 276 ? -12.507 4.831 13.406 1.00 81.81 276 ALA A CA 1
ATOM 2153 C C . ALA A 1 276 ? -13.465 3.895 14.149 1.00 81.81 276 ALA A C 1
ATOM 2155 O O . ALA A 1 276 ? -13.301 3.669 15.349 1.00 81.81 276 ALA A O 1
ATOM 2156 N N . ASN A 1 277 ? -14.413 3.295 13.429 1.00 74.94 277 ASN A N 1
ATOM 2157 C CA . ASN A 1 277 ? -15.353 2.318 13.971 1.00 74.94 277 ASN A CA 1
ATOM 2158 C C . ASN A 1 277 ? -14.628 1.077 14.487 1.00 74.94 277 ASN A C 1
ATOM 2160 O O . ASN A 1 277 ? -14.951 0.567 15.557 1.00 74.94 277 ASN A O 1
ATOM 2164 N N . ALA A 1 278 ? -13.600 0.626 13.772 1.00 72.75 278 ALA A N 1
ATOM 2165 C CA . ALA A 1 278 ? -12.784 -0.488 14.212 1.00 72.75 278 ALA A CA 1
ATOM 2166 C C . ALA A 1 278 ? -12.023 -0.197 15.513 1.00 72.75 278 ALA A C 1
ATOM 2168 O O . ALA A 1 278 ? -11.926 -1.058 16.378 1.00 72.75 278 ALA A O 1
ATOM 2169 N N . LEU A 1 279 ? -11.511 1.018 15.701 1.00 74.00 279 LEU A N 1
ATOM 2170 C CA . LEU A 1 279 ? -10.812 1.387 16.936 1.00 74.00 279 LEU A CA 1
ATOM 2171 C C . LEU A 1 279 ? -11.759 1.776 18.082 1.00 74.00 279 LEU A C 1
ATOM 2173 O O . LEU A 1 279 ? -11.299 1.936 19.214 1.00 74.00 279 LEU A O 1
ATOM 2177 N N . ARG A 1 280 ? -13.070 1.885 17.832 1.00 75.81 280 ARG A N 1
ATOM 2178 C CA . ARG A 1 280 ? -14.063 2.290 18.836 1.00 75.81 280 ARG A CA 1
ATOM 2179 C C . ARG A 1 280 ? -14.042 1.436 20.113 1.00 75.81 280 ARG A C 1
ATOM 2181 O O . ARG A 1 280 ? -13.984 2.040 21.179 1.00 75.81 280 ARG A O 1
ATOM 2188 N N . PRO A 1 281 ? -13.984 0.088 20.065 1.00 68.81 281 PRO A N 1
ATOM 2189 C CA . PRO A 1 281 ? -13.944 -0.725 21.284 1.00 68.81 281 PRO A CA 1
ATOM 2190 C C . PRO A 1 281 ? -12.717 -0.447 22.159 1.00 68.81 281 PRO A C 1
ATOM 2192 O O . PRO A 1 281 ? -12.785 -0.536 23.383 1.00 68.81 281 PRO A O 1
ATOM 2195 N N . LEU A 1 282 ? -11.583 -0.105 21.539 1.00 67.81 282 LEU A N 1
ATOM 2196 C CA . LEU A 1 282 ? -10.373 0.273 22.263 1.00 67.81 282 LEU A CA 1
ATOM 2197 C C . LEU A 1 282 ? -10.523 1.653 22.913 1.00 67.81 282 LEU A C 1
ATOM 2199 O O . LEU A 1 282 ? -10.105 1.838 24.054 1.00 67.81 282 LEU A O 1
ATOM 2203 N N . VAL A 1 283 ? -11.148 2.601 22.211 1.00 70.19 283 VAL A N 1
ATOM 2204 C CA . VAL A 1 283 ? -11.479 3.917 22.769 1.00 70.19 283 VAL A CA 1
ATOM 2205 C C . VAL A 1 283 ? -12.429 3.775 23.958 1.00 70.19 283 VAL A C 1
ATOM 2207 O O . VAL A 1 283 ? -12.120 4.301 25.021 1.00 70.19 283 VAL A O 1
ATOM 2210 N N . ASP A 1 284 ? -13.510 3.003 23.827 1.00 70.38 284 ASP A N 1
ATOM 2211 C CA . ASP A 1 284 ? -14.480 2.776 24.908 1.00 70.38 284 ASP A CA 1
ATOM 2212 C C . ASP A 1 284 ? -13.810 2.128 26.136 1.00 70.38 284 ASP A C 1
ATOM 2214 O O . ASP A 1 284 ? -14.014 2.561 27.271 1.00 70.38 284 ASP A O 1
ATOM 2218 N N . PHE A 1 285 ? -12.928 1.142 25.920 1.00 67.12 285 PHE A N 1
ATOM 2219 C CA . PHE A 1 285 ? -12.127 0.550 26.995 1.00 67.12 285 PHE A CA 1
ATOM 2220 C C . PHE A 1 285 ? -11.270 1.602 27.713 1.00 67.12 285 PHE A C 1
ATOM 2222 O O . PHE A 1 285 ? -11.231 1.649 28.946 1.00 67.12 285 PHE A O 1
ATOM 2229 N N . CYS A 1 286 ? -10.594 2.467 26.955 1.00 65.38 286 CYS A N 1
ATOM 2230 C CA . CYS A 1 286 ? -9.816 3.562 27.516 1.00 65.38 286 CYS A CA 1
ATOM 2231 C C . CYS A 1 286 ? -10.692 4.567 28.275 1.00 65.38 286 CYS A C 1
ATOM 2233 O O . CYS A 1 286 ? -10.274 5.017 29.338 1.00 65.38 286 CYS A O 1
ATOM 2235 N N . GLU A 1 287 ? -11.896 4.883 27.793 1.00 68.75 287 GLU A N 1
ATOM 2236 C CA . GLU A 1 287 ? -12.844 5.779 28.468 1.00 68.75 287 GLU A CA 1
ATOM 2237 C C . GLU A 1 287 ? -13.274 5.231 29.843 1.00 68.75 287 GLU A C 1
ATOM 2239 O O . GLU A 1 287 ? -13.289 5.960 30.848 1.00 68.75 287 GLU A O 1
ATOM 2244 N N . GLU A 1 288 ? -13.548 3.925 29.918 1.00 68.31 288 GLU A N 1
ATOM 2245 C CA . GLU A 1 288 ? -13.863 3.234 31.171 1.00 68.31 288 GLU A CA 1
ATOM 2246 C C . GLU A 1 288 ? -12.693 3.276 32.164 1.00 68.31 288 GLU A C 1
ATOM 2248 O O . GLU A 1 288 ? -12.893 3.551 33.354 1.00 68.31 288 GLU A O 1
ATOM 2253 N N . GLN A 1 289 ? -11.467 3.022 31.690 1.00 63.19 289 GLN A N 1
ATOM 2254 C CA . GLN A 1 289 ? -10.278 3.064 32.545 1.00 63.19 289 GLN A CA 1
ATOM 2255 C C . GLN A 1 289 ? -9.937 4.493 32.973 1.00 63.19 289 GLN A C 1
ATOM 2257 O O . GLN A 1 289 ? -9.638 4.724 34.142 1.00 63.19 289 GLN A O 1
ATOM 2262 N N . PHE A 1 290 ? -10.037 5.469 32.071 1.00 65.00 290 PHE A N 1
ATOM 2263 C CA . PHE A 1 290 ? -9.753 6.880 32.337 1.00 65.00 290 PHE A CA 1
ATOM 2264 C C . PHE A 1 290 ? -10.610 7.419 33.487 1.00 65.00 290 PHE A C 1
ATOM 2266 O O . PHE A 1 290 ? -10.101 8.080 34.393 1.00 65.00 290 PHE A O 1
ATOM 2273 N N . THR A 1 291 ? -11.892 7.045 33.515 1.00 63.41 291 THR A N 1
ATOM 2274 C CA . THR A 1 291 ? -12.822 7.420 34.592 1.00 63.41 291 THR A CA 1
ATOM 2275 C C . THR A 1 291 ? -12.408 6.839 35.952 1.00 63.41 291 THR A C 1
ATOM 2277 O O . THR A 1 291 ? -12.678 7.441 36.989 1.00 63.41 291 THR A O 1
ATOM 2280 N N . ARG A 1 292 ? -11.728 5.683 35.969 1.00 62.88 292 ARG A N 1
ATOM 2281 C CA . ARG A 1 292 ? -11.238 5.019 37.192 1.00 62.88 292 ARG A CA 1
ATOM 2282 C C . ARG A 1 292 ? -9.855 5.493 37.630 1.00 62.88 292 ARG A C 1
ATOM 2284 O O . ARG A 1 292 ? -9.569 5.503 38.824 1.00 62.88 292 ARG A O 1
ATOM 2291 N N . MET A 1 293 ? -8.989 5.818 36.675 1.00 53.34 293 MET A N 1
ATOM 2292 C CA . MET A 1 293 ? -7.555 6.005 36.902 1.00 53.34 293 MET A CA 1
ATOM 2293 C C . MET A 1 293 ? -7.153 7.451 37.181 1.00 53.34 293 MET A C 1
ATOM 2295 O O . MET A 1 293 ? -6.094 7.655 37.767 1.00 53.34 293 MET A O 1
ATOM 2299 N N . TRP A 1 294 ? -7.949 8.450 36.783 1.00 63.06 294 TRP A N 1
ATOM 2300 C CA . TRP A 1 294 ? -7.538 9.852 36.874 1.00 63.06 294 TRP A CA 1
ATOM 2301 C C . TRP A 1 294 ? -8.144 10.569 38.096 1.00 63.06 294 TRP A C 1
ATOM 2303 O O . TRP A 1 294 ? -9.343 10.879 38.118 1.00 63.06 294 TRP A O 1
ATOM 2313 N N . PRO A 1 295 ? -7.338 10.885 39.131 1.00 61.16 295 PRO A N 1
ATOM 2314 C CA . PRO A 1 295 ? -7.829 11.555 40.329 1.00 61.16 295 PRO A CA 1
ATOM 2315 C C . PRO A 1 295 ? -8.401 12.938 39.990 1.00 61.16 295 PRO A C 1
ATOM 2317 O O . PRO A 1 295 ? -7.745 13.751 39.342 1.00 61.16 295 PRO A O 1
ATOM 2320 N N . GLY A 1 296 ? -9.622 13.223 40.446 1.00 68.69 296 GLY A N 1
ATOM 2321 C CA . GLY A 1 296 ? -10.279 14.518 40.229 1.00 68.69 296 GLY A CA 1
ATOM 2322 C C . GLY A 1 296 ? -11.164 14.614 38.980 1.00 68.69 296 GLY A C 1
ATOM 2323 O O . GLY A 1 296 ? -11.835 15.635 38.826 1.00 68.69 296 GLY A O 1
ATOM 2324 N N . VAL A 1 297 ? -11.267 13.561 38.150 1.00 72.25 297 VAL A N 1
ATOM 2325 C CA . VAL A 1 297 ? -12.247 13.511 37.037 1.00 72.25 297 VAL A CA 1
ATOM 2326 C C . VAL A 1 297 ? -13.672 13.744 37.530 1.00 72.25 297 VAL A C 1
ATOM 2328 O O . VAL A 1 297 ? -14.449 14.425 36.869 1.00 72.25 297 VAL A O 1
ATOM 2331 N N . GLU A 1 298 ? -14.016 13.262 38.725 1.00 75.06 298 GLU A N 1
ATOM 2332 C CA . GLU A 1 298 ? -15.338 13.466 39.336 1.00 75.06 298 GLU A CA 1
ATOM 2333 C C . GLU A 1 298 ? -15.706 14.950 39.512 1.00 75.06 298 GLU A C 1
ATOM 2335 O O . GLU A 1 298 ? -16.886 15.293 39.521 1.00 75.06 298 GLU A O 1
ATOM 2340 N N . THR A 1 299 ? -14.706 15.831 39.623 1.00 83.06 299 THR A N 1
ATOM 2341 C CA . THR A 1 299 ? -14.889 17.278 39.828 1.00 83.06 299 THR A C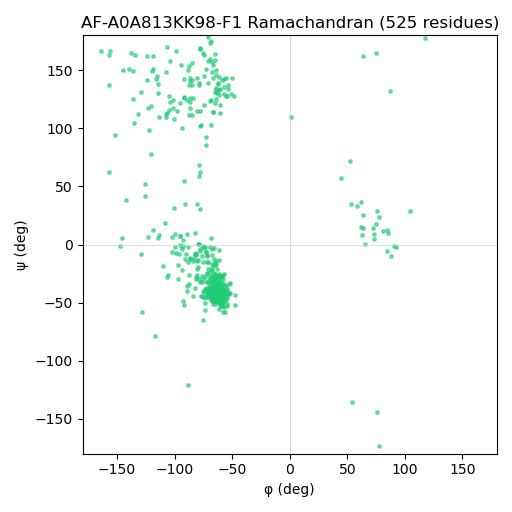A 1
ATOM 2342 C C . THR A 1 299 ? -14.833 18.104 38.543 1.00 83.06 299 THR A C 1
ATOM 2344 O O . THR A 1 299 ? -15.141 19.293 38.581 1.00 83.06 299 THR A O 1
ATOM 2347 N N . MET A 1 300 ? -14.459 17.490 37.416 1.00 85.81 300 MET A N 1
ATOM 2348 C CA . MET A 1 300 ? -14.407 18.146 36.109 1.00 85.81 300 MET A CA 1
ATOM 2349 C C . MET A 1 300 ? -15.812 18.349 35.532 1.00 85.81 300 MET A C 1
ATOM 2351 O O . MET A 1 300 ? -16.690 17.490 35.669 1.00 85.81 300 MET A O 1
ATOM 2355 N N . SER A 1 301 ? -16.003 19.461 34.825 1.00 89.12 301 SER A N 1
ATOM 2356 C CA . SER A 1 301 ? -17.158 19.653 33.948 1.00 89.12 301 SER A CA 1
ATOM 2357 C C . SER A 1 301 ? -17.137 18.660 32.783 1.00 89.12 301 SER A C 1
ATOM 2359 O O . SER A 1 301 ? -16.087 18.138 32.410 1.00 89.12 301 SER A O 1
ATOM 2361 N N . ASP A 1 302 ? -18.293 18.422 32.163 1.00 85.94 302 ASP A N 1
ATOM 2362 C CA . ASP A 1 302 ? -18.395 17.492 31.029 1.00 85.94 302 ASP A CA 1
ATOM 2363 C C . ASP A 1 302 ? -17.494 17.904 29.857 1.00 85.94 302 ASP A C 1
ATOM 2365 O O . ASP A 1 302 ? -16.874 17.058 29.220 1.00 85.94 302 ASP A O 1
ATOM 2369 N N . LYS A 1 303 ? -17.336 19.215 29.640 1.00 87.56 303 LYS A N 1
ATOM 2370 C CA . LYS A 1 303 ? -16.434 19.757 28.621 1.00 87.56 303 LYS A CA 1
ATOM 2371 C C . LYS A 1 303 ? -14.961 19.460 28.930 1.00 87.56 303 LYS A C 1
ATOM 2373 O O . LYS A 1 303 ? -14.220 19.068 28.038 1.00 87.56 303 LYS A O 1
ATOM 2378 N N . GLU A 1 304 ? -14.535 19.635 30.181 1.00 86.69 304 GLU A N 1
ATOM 2379 C CA . GLU A 1 304 ? -13.154 19.336 30.593 1.00 86.69 304 GLU A CA 1
ATOM 2380 C C . GLU A 1 304 ? -12.851 17.838 30.488 1.00 86.69 304 GLU A C 1
ATOM 2382 O O . GLU A 1 304 ? -11.754 17.465 30.076 1.00 86.69 304 GLU A O 1
ATOM 2387 N N . LYS A 1 305 ? -13.831 16.979 30.801 1.00 83.75 305 LYS A N 1
ATOM 2388 C CA . LYS A 1 305 ? -13.713 15.527 30.604 1.00 83.75 305 LYS A CA 1
ATOM 2389 C C . LYS A 1 305 ? -13.556 15.172 29.131 1.00 83.75 305 LYS A C 1
ATOM 2391 O O . LYS A 1 305 ? -12.674 14.388 28.798 1.00 83.75 305 LYS A O 1
ATOM 2396 N N . GLU A 1 306 ? -14.376 15.759 28.259 1.00 85.31 306 GLU A N 1
ATOM 2397 C CA . GLU A 1 306 ? -14.298 15.536 26.812 1.00 85.31 306 GLU A CA 1
ATOM 2398 C C . GLU A 1 306 ? -12.937 15.977 26.248 1.00 85.31 306 GLU A C 1
ATOM 2400 O O . GLU A 1 306 ? -12.290 15.227 25.520 1.00 85.31 306 GLU A O 1
ATOM 2405 N N . GLU A 1 307 ? -12.459 17.171 26.610 1.00 87.12 307 GLU A N 1
ATOM 2406 C CA . GLU A 1 307 ? -11.153 17.679 26.169 1.00 87.12 307 GLU A CA 1
ATOM 2407 C C . GLU A 1 307 ? -9.995 16.805 26.673 1.00 87.12 307 GLU A C 1
ATOM 2409 O O . GLU A 1 307 ? -9.096 16.468 25.897 1.00 87.12 307 GLU A O 1
ATOM 2414 N N . ALA A 1 308 ? -10.031 16.388 27.943 1.00 81.56 308 ALA A N 1
ATOM 2415 C CA . ALA A 1 308 ? -9.021 15.504 28.515 1.00 81.56 308 ALA A CA 1
ATOM 2416 C C . ALA A 1 308 ? -9.022 14.120 27.843 1.00 81.56 308 ALA A C 1
ATOM 2418 O O . ALA A 1 308 ? -7.953 13.596 27.526 1.00 81.56 308 ALA A O 1
ATOM 2419 N N . MET A 1 309 ? -10.204 13.568 27.552 1.00 81.50 309 MET A N 1
ATOM 2420 C CA . MET A 1 309 ? -10.345 12.304 26.828 1.00 81.50 309 MET A CA 1
ATOM 2421 C C . MET A 1 309 ? -9.784 12.399 25.409 1.00 81.50 309 MET A C 1
ATOM 2423 O O . MET A 1 309 ? -8.974 11.571 24.998 1.00 81.50 309 MET A O 1
ATOM 2427 N N . ASN A 1 310 ? -10.155 13.447 24.671 1.00 86.62 310 ASN A N 1
ATOM 2428 C CA . ASN A 1 310 ? -9.649 13.682 23.320 1.00 86.62 310 ASN A CA 1
ATOM 2429 C C . ASN A 1 310 ? -8.121 13.814 23.320 1.00 86.62 310 ASN A C 1
ATOM 2431 O O . ASN A 1 310 ? -7.448 13.268 22.448 1.00 86.62 310 ASN A O 1
ATOM 2435 N N . SER A 1 311 ? -7.555 14.502 24.315 1.00 83.12 311 SER A N 1
ATOM 2436 C CA . SER A 1 311 ? -6.103 14.605 24.489 1.00 83.12 311 SER A CA 1
ATOM 2437 C C . SER A 1 311 ? -5.458 13.243 24.756 1.00 83.12 311 SER A C 1
ATOM 2439 O O . SER A 1 311 ? -4.439 12.927 24.146 1.00 83.12 311 SER A O 1
ATOM 2441 N N . PHE A 1 312 ? -6.056 12.422 25.622 1.00 76.69 312 PHE A N 1
ATOM 2442 C CA . PHE A 1 312 ? -5.578 11.073 25.920 1.00 76.69 312 PHE A CA 1
ATOM 2443 C C . PHE A 1 312 ? -5.585 10.172 24.674 1.00 76.69 312 PHE A C 1
ATOM 2445 O O . PHE A 1 312 ? -4.569 9.551 24.357 1.00 76.69 312 PHE A O 1
ATOM 2452 N N . ILE A 1 313 ? -6.697 10.145 23.931 1.00 76.25 313 ILE A N 1
ATOM 2453 C CA . ILE A 1 313 ? -6.842 9.344 22.706 1.00 76.25 313 ILE A CA 1
ATOM 2454 C C . ILE A 1 313 ? -5.785 9.747 21.672 1.00 76.25 313 ILE A C 1
ATOM 2456 O O . ILE A 1 313 ? -5.108 8.892 21.101 1.00 76.25 313 ILE A O 1
ATOM 2460 N N . LEU A 1 314 ? -5.626 11.047 21.424 1.00 81.88 314 LEU A N 1
ATOM 2461 C CA . LEU A 1 314 ? -4.737 11.531 20.372 1.00 81.88 314 LEU A CA 1
ATOM 2462 C C . LEU A 1 314 ? -3.259 11.394 20.738 1.00 81.88 314 LEU A C 1
ATOM 2464 O O . LEU A 1 314 ? -2.482 10.865 19.944 1.00 81.88 314 LEU A O 1
ATOM 2468 N N . ASP A 1 315 ? -2.864 11.869 21.918 1.00 74.69 315 ASP A N 1
ATOM 2469 C CA . ASP A 1 315 ? -1.448 12.016 22.256 1.00 74.69 315 ASP A CA 1
ATOM 2470 C C . ASP A 1 315 ? -0.874 10.749 22.891 1.00 74.69 315 ASP A C 1
ATOM 2472 O O . ASP A 1 315 ? 0.254 10.359 22.591 1.00 74.69 315 ASP A O 1
ATOM 2476 N N . MET A 1 316 ? -1.637 10.088 23.763 1.00 66.81 316 MET A N 1
ATOM 2477 C CA . MET A 1 316 ? -1.138 8.937 24.512 1.00 66.81 316 MET A CA 1
ATOM 2478 C C . MET A 1 316 ? -1.435 7.626 23.784 1.00 66.81 316 MET A C 1
ATOM 2480 O O . MET A 1 316 ? -0.517 6.848 23.533 1.00 66.81 316 MET A O 1
ATOM 2484 N N . LEU A 1 317 ? -2.693 7.399 23.393 1.00 69.69 317 LEU A N 1
ATOM 2485 C CA . LEU A 1 317 ? -3.097 6.148 22.752 1.00 69.69 317 LEU A CA 1
ATOM 2486 C C . LEU A 1 317 ? -2.602 6.062 21.301 1.00 69.69 317 LEU A C 1
ATOM 2488 O O . LEU A 1 317 ? -1.895 5.117 20.951 1.00 69.69 317 LEU A O 1
ATOM 2492 N N . LEU A 1 318 ? -2.947 7.037 20.454 1.00 76.06 318 LEU A N 1
ATOM 2493 C CA . LEU A 1 318 ? -2.557 7.019 19.042 1.00 76.06 318 LEU A CA 1
ATOM 2494 C C . LEU A 1 318 ? -1.080 7.380 18.860 1.00 76.06 318 LEU A C 1
ATOM 2496 O O . LEU A 1 318 ? -0.304 6.526 18.429 1.00 76.06 318 LEU A O 1
ATOM 2500 N N . ALA A 1 319 ? -0.681 8.612 19.193 1.00 74.44 319 ALA A N 1
ATOM 2501 C CA . ALA A 1 319 ? 0.671 9.100 18.910 1.00 74.44 319 ALA A CA 1
ATOM 2502 C C . ALA A 1 319 ? 1.756 8.378 19.726 1.00 74.44 319 ALA A C 1
ATOM 2504 O O . ALA A 1 319 ? 2.824 8.068 19.196 1.00 74.44 319 ALA A O 1
ATOM 2505 N N . GLY A 1 320 ? 1.489 8.117 21.010 1.00 64.69 320 GLY A N 1
ATOM 2506 C CA . GLY A 1 320 ? 2.431 7.469 21.925 1.00 64.69 320 GLY A CA 1
ATOM 2507 C C . GLY A 1 320 ? 2.483 5.944 21.815 1.00 64.69 320 GLY A C 1
ATOM 2508 O O . GLY A 1 320 ? 3.532 5.361 22.089 1.00 64.69 320 GLY A O 1
ATOM 2509 N N . GLY A 1 321 ? 1.383 5.306 21.403 1.00 70.50 321 GLY A N 1
ATOM 2510 C CA . GLY A 1 321 ? 1.237 3.849 21.388 1.00 70.50 321 GLY A CA 1
ATOM 2511 C C . GLY A 1 321 ? 1.042 3.271 19.990 1.00 70.50 321 GLY A C 1
ATOM 2512 O O . GLY A 1 321 ? 1.966 2.728 19.390 1.00 70.50 321 GLY A O 1
ATOM 2513 N N . ILE A 1 322 ? -0.174 3.367 19.454 1.00 77.12 322 ILE A N 1
ATOM 2514 C CA . ILE A 1 322 ? -0.591 2.586 18.281 1.00 77.12 322 ILE A CA 1
ATOM 2515 C C . ILE A 1 322 ? 0.217 2.942 17.029 1.00 77.12 322 ILE A C 1
ATOM 2517 O O . ILE A 1 322 ? 0.713 2.047 16.347 1.00 77.12 322 ILE A O 1
ATOM 2521 N N . VAL A 1 323 ? 0.367 4.230 16.709 1.00 82.00 323 VAL A N 1
ATOM 2522 C CA . VAL A 1 323 ? 1.056 4.685 15.489 1.00 82.00 323 VAL A CA 1
ATOM 2523 C C . VAL A 1 323 ? 2.501 4.160 15.415 1.00 82.00 323 VAL A C 1
ATOM 2525 O O . VAL A 1 323 ? 2.840 3.514 14.414 1.00 82.00 323 VAL A O 1
ATOM 2528 N N . PRO A 1 324 ? 3.365 4.365 16.434 1.00 74.88 324 PRO A N 1
ATOM 2529 C CA . PRO A 1 324 ? 4.727 3.838 16.398 1.00 74.88 324 PRO A CA 1
ATOM 2530 C C . PRO A 1 324 ? 4.772 2.304 16.413 1.00 74.88 324 PRO A C 1
ATOM 2532 O O . PRO A 1 324 ? 5.615 1.731 15.718 1.00 74.88 324 PRO A O 1
ATOM 2535 N N . THR A 1 325 ? 3.862 1.626 17.120 1.00 76.94 325 THR A N 1
ATOM 2536 C CA . THR A 1 325 ? 3.846 0.156 17.170 1.00 76.94 325 THR A CA 1
ATOM 2537 C C . THR A 1 325 ? 3.429 -0.473 15.839 1.00 76.94 325 THR A C 1
ATOM 2539 O O . THR A 1 325 ? 4.089 -1.402 15.372 1.00 76.94 325 THR A O 1
ATOM 2542 N N . VAL A 1 326 ? 2.410 0.064 15.158 1.00 83.38 326 VAL A N 1
ATOM 2543 C CA . VAL A 1 326 ? 2.010 -0.387 13.810 1.00 83.38 326 VAL A CA 1
ATOM 2544 C C . VAL A 1 326 ? 3.143 -0.160 12.805 1.00 83.38 326 VAL A C 1
ATOM 2546 O O . VAL A 1 326 ? 3.449 -1.037 11.993 1.00 83.38 326 VAL A O 1
ATOM 2549 N N . ARG A 1 327 ? 3.833 0.985 12.885 1.00 86.00 327 ARG A N 1
ATOM 2550 C CA . ARG A 1 327 ? 5.006 1.255 12.042 1.00 86.00 327 ARG A CA 1
ATOM 2551 C C . ARG A 1 327 ? 6.140 0.258 12.307 1.00 86.00 327 ARG A C 1
ATOM 2553 O O . ARG A 1 327 ? 6.739 -0.247 11.356 1.00 86.00 327 ARG A O 1
ATOM 2560 N N . ALA A 1 328 ? 6.424 -0.058 13.572 1.00 79.50 328 ALA A N 1
ATOM 2561 C CA . ALA A 1 328 ? 7.423 -1.061 13.947 1.00 79.50 328 ALA A CA 1
ATOM 2562 C C . ALA A 1 328 ? 7.046 -2.463 13.435 1.00 79.50 328 ALA A C 1
ATOM 2564 O O . ALA A 1 328 ? 7.899 -3.165 12.888 1.00 79.50 328 ALA A O 1
ATOM 2565 N N . ALA A 1 329 ? 5.768 -2.840 13.535 1.00 82.94 329 ALA A N 1
ATOM 2566 C CA . ALA A 1 329 ? 5.236 -4.086 12.989 1.00 82.94 329 ALA A CA 1
ATOM 2567 C C . ALA A 1 329 ? 5.455 -4.195 11.474 1.00 82.94 329 ALA A C 1
ATOM 2569 O O . ALA A 1 329 ? 5.951 -5.216 10.994 1.00 82.94 329 ALA A O 1
ATOM 2570 N N . GLY A 1 330 ? 5.179 -3.129 10.719 1.00 89.81 330 GLY A N 1
ATOM 2571 C CA . GLY A 1 330 ? 5.426 -3.118 9.277 1.00 89.81 330 GLY A CA 1
ATOM 2572 C C . GLY A 1 330 ? 6.905 -3.172 8.903 1.00 89.81 330 GLY A C 1
ATOM 2573 O O . GLY A 1 330 ? 7.258 -3.870 7.954 1.00 89.81 330 GLY A O 1
ATOM 2574 N N . HIS A 1 331 ? 7.794 -2.534 9.671 1.00 88.25 331 HIS A N 1
ATOM 2575 C CA . HIS A 1 331 ? 9.238 -2.724 9.493 1.00 88.25 331 HIS A CA 1
ATOM 2576 C C . HIS A 1 331 ? 9.658 -4.177 9.717 1.00 88.25 331 HIS A C 1
ATOM 2578 O O . HIS A 1 331 ? 10.401 -4.727 8.905 1.00 88.25 331 HIS A O 1
ATOM 2584 N N . PHE A 1 332 ? 9.180 -4.802 10.793 1.00 86.06 332 PHE A N 1
ATOM 2585 C CA . PHE A 1 332 ? 9.489 -6.192 11.107 1.00 86.06 332 PHE A CA 1
ATOM 2586 C C . PHE A 1 332 ? 9.021 -7.140 9.999 1.00 86.06 332 PHE A C 1
ATOM 2588 O O . PHE A 1 332 ? 9.808 -7.945 9.500 1.00 86.06 332 PHE A O 1
ATOM 2595 N N . VAL A 1 333 ? 7.763 -7.011 9.565 1.00 88.19 333 VAL A N 1
ATOM 2596 C CA . VAL A 1 333 ? 7.220 -7.812 8.458 1.00 88.19 333 VAL A CA 1
ATOM 2597 C C . VAL A 1 333 ? 8.001 -7.538 7.173 1.00 88.19 333 VAL A C 1
ATOM 2599 O O . VAL A 1 333 ? 8.367 -8.477 6.473 1.00 88.19 333 VAL A O 1
ATOM 2602 N N . GLY A 1 334 ? 8.366 -6.285 6.899 1.00 91.81 334 GLY A N 1
ATOM 2603 C CA . GLY A 1 334 ? 9.250 -5.938 5.790 1.00 91.81 334 GLY A CA 1
ATOM 2604 C C . GLY A 1 334 ? 10.610 -6.647 5.855 1.00 91.81 334 GLY A C 1
ATOM 2605 O O . GLY A 1 334 ? 11.084 -7.147 4.835 1.00 91.81 334 GLY A O 1
ATOM 2606 N N . PHE A 1 335 ? 11.238 -6.736 7.032 1.00 89.62 335 PHE A N 1
ATOM 2607 C CA . PHE A 1 335 ? 12.493 -7.475 7.214 1.00 89.62 335 PHE A CA 1
ATOM 2608 C C . PHE A 1 335 ? 12.323 -8.980 7.007 1.00 89.62 335 PHE A C 1
ATOM 2610 O O . PHE A 1 335 ? 13.152 -9.584 6.329 1.00 89.62 335 PHE A O 1
ATOM 2617 N N . HIS A 1 336 ? 11.241 -9.574 7.516 1.00 89.00 336 HIS A N 1
ATOM 2618 C CA . HIS A 1 336 ? 10.887 -10.965 7.217 1.00 89.00 336 HIS A CA 1
ATOM 2619 C C . HIS A 1 336 ? 10.777 -11.198 5.701 1.00 89.00 336 HIS A C 1
ATOM 2621 O O . HIS A 1 336 ? 11.372 -12.136 5.163 1.00 89.00 336 HIS A O 1
ATOM 2627 N N . LEU A 1 337 ? 10.062 -10.320 4.990 1.00 91.38 337 LEU A N 1
ATOM 2628 C CA . LEU A 1 337 ? 9.893 -10.418 3.540 1.00 91.38 337 LEU A CA 1
ATOM 2629 C C . LEU A 1 337 ? 11.227 -10.243 2.810 1.00 91.38 337 LEU A C 1
ATOM 2631 O O . LEU A 1 337 ? 11.503 -10.982 1.870 1.00 91.38 337 LEU A O 1
ATOM 2635 N N . LEU A 1 338 ? 12.091 -9.338 3.273 1.00 92.25 338 LEU A N 1
ATOM 2636 C CA . LEU A 1 338 ? 13.441 -9.175 2.740 1.00 92.25 338 LEU A CA 1
ATOM 2637 C C . LEU A 1 338 ? 14.290 -10.441 2.917 1.00 92.25 338 LEU A C 1
ATOM 2639 O O . LEU A 1 338 ? 14.911 -10.876 1.952 1.00 92.25 338 LEU A O 1
ATOM 2643 N N . VAL A 1 339 ? 14.301 -11.057 4.103 1.00 88.69 339 VAL A N 1
ATOM 2644 C CA . VAL A 1 339 ? 15.010 -12.331 4.338 1.00 88.69 339 VAL A CA 1
ATOM 2645 C C . VAL A 1 339 ? 14.463 -13.426 3.421 1.00 88.69 339 VAL A C 1
ATOM 2647 O O . VAL A 1 339 ? 15.231 -14.163 2.806 1.00 88.69 339 VAL A O 1
ATOM 2650 N N . THR A 1 340 ? 13.140 -13.496 3.285 1.00 87.62 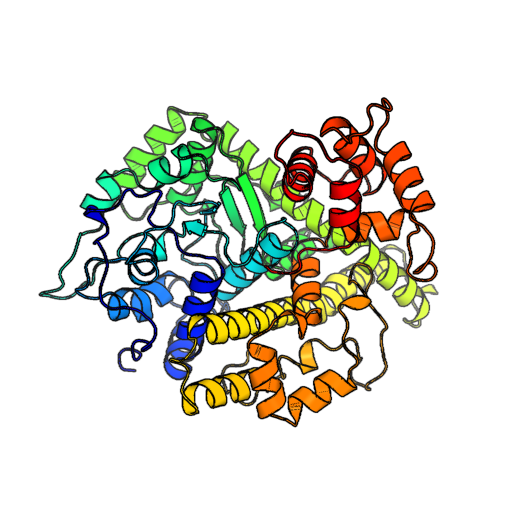340 THR A N 1
ATOM 2651 C CA . THR A 1 340 ? 12.458 -14.506 2.467 1.00 87.62 340 THR A CA 1
ATOM 2652 C C . THR A 1 340 ? 12.761 -14.336 0.976 1.00 87.62 340 THR A C 1
ATOM 2654 O O . THR A 1 340 ? 13.056 -15.312 0.293 1.00 87.62 340 THR A O 1
ATOM 2657 N N . VAL A 1 341 ? 12.734 -13.101 0.465 1.00 90.00 341 VAL A N 1
ATOM 2658 C CA . VAL A 1 341 ? 13.008 -12.783 -0.947 1.00 90.00 341 VAL A CA 1
ATOM 2659 C C . VAL A 1 341 ? 14.495 -12.890 -1.276 1.00 90.00 341 VAL A C 1
ATOM 2661 O O . VAL A 1 341 ? 14.843 -13.366 -2.353 1.00 90.00 341 VAL A O 1
ATOM 2664 N N . ALA A 1 342 ? 15.380 -12.477 -0.364 1.00 87.31 342 ALA A N 1
ATOM 2665 C CA . ALA A 1 342 ? 16.820 -12.641 -0.544 1.00 87.31 342 ALA A CA 1
ATOM 2666 C C . ALA A 1 342 ? 17.227 -14.127 -0.576 1.00 87.31 342 ALA A C 1
ATOM 2668 O O . ALA A 1 342 ? 18.235 -14.464 -1.199 1.00 87.31 342 ALA A O 1
ATOM 2669 N N . GLY A 1 343 ? 16.439 -15.012 0.047 1.00 76.38 343 GLY A N 1
ATOM 2670 C CA . GLY A 1 343 ? 16.625 -16.461 -0.011 1.00 76.38 343 GLY A CA 1
ATOM 2671 C C . GLY A 1 343 ? 18.039 -16.888 0.400 1.00 76.38 343 GLY A C 1
ATOM 2672 O O . GLY A 1 343 ? 18.606 -16.362 1.358 1.00 76.38 343 GLY A O 1
ATOM 2673 N N . ASP A 1 344 ? 18.635 -17.806 -0.365 1.00 64.75 344 ASP A N 1
ATOM 2674 C CA . ASP A 1 344 ? 20.001 -18.314 -0.146 1.00 64.75 344 ASP A CA 1
ATOM 2675 C C . ASP A 1 344 ? 21.110 -17.303 -0.504 1.00 64.75 344 ASP A C 1
ATOM 2677 O O . ASP A 1 344 ? 22.289 -17.552 -0.251 1.00 64.75 344 ASP A O 1
ATOM 2681 N N . HIS A 1 345 ? 20.767 -16.145 -1.083 1.00 72.25 345 HIS A N 1
ATOM 2682 C CA . HIS A 1 345 ? 21.734 -15.072 -1.342 1.00 72.25 345 HIS A CA 1
ATOM 2683 C C . HIS A 1 345 ? 22.009 -14.209 -0.103 1.00 72.25 345 HIS A C 1
ATOM 2685 O O . HIS A 1 345 ? 22.907 -13.362 -0.141 1.00 72.25 345 HIS A O 1
ATOM 2691 N N . ALA A 1 346 ? 21.240 -14.396 0.973 1.00 71.31 346 ALA A N 1
ATOM 2692 C CA . ALA A 1 346 ? 21.495 -13.786 2.266 1.00 71.31 346 ALA A CA 1
ATOM 2693 C C . ALA A 1 346 ? 22.772 -14.386 2.878 1.00 71.31 346 ALA A C 1
ATOM 2695 O O . ALA A 1 346 ? 22.767 -15.503 3.393 1.00 71.31 346 ALA A O 1
ATOM 2696 N N . ASP A 1 347 ? 23.880 -13.646 2.813 1.00 76.12 347 ASP A N 1
ATOM 2697 C CA . ASP A 1 347 ? 25.111 -14.041 3.496 1.00 76.12 347 ASP A CA 1
ATOM 2698 C C . ASP A 1 347 ? 25.059 -13.726 5.004 1.00 76.12 347 ASP A C 1
ATOM 2700 O O . ASP A 1 347 ? 24.162 -13.039 5.503 1.00 76.12 347 ASP A O 1
ATOM 2704 N N . ALA A 1 348 ? 26.031 -14.254 5.754 1.00 79.75 348 ALA A N 1
ATOM 2705 C CA . ALA A 1 348 ? 26.090 -14.079 7.204 1.00 79.75 348 ALA A CA 1
ATOM 2706 C C . ALA A 1 348 ? 26.173 -12.599 7.624 1.00 79.75 348 ALA A C 1
ATOM 2708 O O . ALA A 1 348 ? 25.626 -12.230 8.661 1.00 79.75 348 ALA A O 1
ATOM 2709 N N . ALA A 1 349 ? 26.815 -11.743 6.820 1.00 83.06 349 ALA A N 1
ATOM 2710 C CA . ALA A 1 349 ? 26.924 -10.318 7.115 1.00 83.06 349 ALA A CA 1
ATOM 2711 C C . ALA A 1 349 ? 25.582 -9.599 6.906 1.00 83.06 349 ALA A C 1
ATOM 2713 O O . ALA A 1 349 ? 25.196 -8.764 7.722 1.00 83.06 349 ALA A O 1
ATOM 2714 N N . PHE A 1 350 ? 24.849 -9.956 5.851 1.00 83.88 350 PHE A N 1
ATOM 2715 C CA . PHE A 1 350 ? 23.505 -9.454 5.587 1.00 83.88 350 PHE A CA 1
ATOM 2716 C C . PHE A 1 350 ? 22.522 -9.826 6.704 1.00 83.88 350 PHE A C 1
ATOM 2718 O O . PHE A 1 350 ? 21.819 -8.955 7.216 1.00 83.88 350 PHE A O 1
ATOM 2725 N N . LEU A 1 351 ? 22.511 -11.094 7.129 1.00 83.50 351 LEU A N 1
ATOM 2726 C CA . LEU A 1 351 ? 21.649 -11.547 8.225 1.00 83.50 351 LEU A CA 1
ATOM 2727 C C . LEU A 1 351 ? 22.014 -10.867 9.549 1.00 83.50 351 LEU A C 1
ATOM 2729 O O . LEU A 1 351 ? 21.126 -10.350 10.221 1.00 83.50 351 LEU A O 1
ATOM 2733 N N . ALA A 1 352 ? 23.305 -10.783 9.888 1.00 82.88 352 ALA A N 1
ATOM 2734 C CA . ALA A 1 352 ? 23.763 -10.088 11.092 1.00 82.88 352 ALA A CA 1
ATOM 2735 C C . ALA A 1 352 ? 23.346 -8.606 11.106 1.00 82.88 352 ALA A C 1
ATOM 2737 O O . ALA A 1 352 ? 22.952 -8.071 12.143 1.00 82.88 352 ALA A O 1
ATOM 2738 N N . HIS A 1 353 ? 23.375 -7.940 9.946 1.00 84.50 353 HIS A N 1
ATOM 2739 C CA . HIS A 1 353 ? 22.929 -6.552 9.819 1.00 84.50 353 HIS A CA 1
ATOM 2740 C C . HIS A 1 353 ? 21.421 -6.396 10.062 1.00 84.50 353 HIS A C 1
ATOM 2742 O O . HIS A 1 353 ? 21.015 -5.472 10.769 1.00 84.50 353 HIS A O 1
ATOM 2748 N N . ILE A 1 354 ? 20.597 -7.319 9.550 1.00 83.94 354 ILE A N 1
ATOM 2749 C CA . ILE A 1 354 ? 19.153 -7.354 9.840 1.00 83.94 354 ILE A CA 1
ATOM 2750 C C . ILE A 1 354 ? 18.907 -7.555 11.340 1.00 83.94 354 ILE A C 1
ATOM 2752 O O . ILE A 1 354 ? 18.108 -6.817 11.916 1.00 83.94 354 ILE A O 1
ATOM 2756 N N . MET A 1 355 ? 19.622 -8.476 11.996 1.00 81.62 355 MET A N 1
ATOM 2757 C CA . MET A 1 355 ? 19.463 -8.710 13.441 1.00 81.62 355 MET A CA 1
ATOM 2758 C C . MET A 1 355 ? 19.769 -7.465 14.265 1.00 81.62 355 MET A C 1
ATOM 2760 O O . MET A 1 355 ? 18.967 -7.069 15.110 1.00 81.62 355 MET A O 1
ATOM 2764 N N . ARG A 1 356 ? 20.885 -6.791 13.966 1.00 81.06 356 ARG A N 1
ATOM 2765 C CA . ARG A 1 356 ? 21.267 -5.528 14.610 1.00 81.06 356 ARG A CA 1
ATOM 2766 C C . ARG A 1 356 ? 20.187 -4.456 14.446 1.00 81.06 356 ARG A C 1
ATOM 2768 O O . ARG A 1 356 ? 19.890 -3.708 15.376 1.00 81.06 356 ARG A O 1
ATOM 2775 N N . MET A 1 357 ? 19.565 -4.392 13.268 1.00 79.31 357 MET A N 1
ATOM 2776 C CA . MET A 1 357 ? 18.445 -3.487 13.029 1.00 79.31 357 MET A CA 1
ATOM 2777 C C . MET A 1 357 ? 17.214 -3.848 13.863 1.00 79.31 357 MET A C 1
ATOM 2779 O O . MET A 1 357 ? 16.676 -2.960 14.521 1.00 79.31 357 MET A O 1
ATOM 2783 N N . LEU A 1 358 ? 16.797 -5.119 13.888 1.00 76.25 358 LEU A N 1
ATOM 2784 C CA . LEU A 1 358 ? 15.656 -5.596 14.686 1.00 76.25 358 LEU A CA 1
ATOM 2785 C C . LEU A 1 358 ? 15.831 -5.324 16.188 1.00 76.25 358 LEU A C 1
ATOM 2787 O O . LEU A 1 358 ? 14.871 -4.935 16.852 1.00 76.25 358 LEU A O 1
ATOM 2791 N N . ARG A 1 359 ? 17.067 -5.435 16.686 1.00 73.69 359 ARG A N 1
ATOM 2792 C CA . ARG A 1 359 ? 17.475 -5.141 18.072 1.00 73.69 359 ARG A CA 1
ATOM 2793 C C . ARG A 1 359 ? 17.486 -3.650 18.426 1.00 73.69 359 ARG A C 1
ATOM 2795 O O . ARG A 1 359 ? 17.654 -3.302 19.588 1.00 73.69 359 ARG A O 1
ATOM 2802 N N . GLY A 1 360 ? 17.317 -2.755 17.450 1.00 68.06 360 GLY A N 1
ATOM 2803 C CA . GLY A 1 360 ? 17.423 -1.309 17.673 1.00 68.06 360 GLY A CA 1
ATOM 2804 C C . GLY A 1 360 ? 18.861 -0.814 17.878 1.00 68.06 360 GLY A C 1
ATOM 2805 O O . GLY A 1 360 ? 19.065 0.361 18.159 1.00 68.06 360 GLY A O 1
ATOM 2806 N N . GLU A 1 361 ? 19.865 -1.667 17.664 1.00 66.44 361 GLU A N 1
ATOM 2807 C CA . GLU A 1 361 ? 21.298 -1.353 17.796 1.00 66.44 361 GLU A CA 1
ATOM 2808 C C . GLU A 1 361 ? 21.840 -0.508 16.619 1.00 66.44 361 GLU A C 1
ATOM 2810 O O . GLU A 1 361 ? 23.018 -0.146 16.573 1.00 66.44 361 GLU A O 1
ATOM 2815 N N . SER A 1 362 ? 20.986 -0.193 15.640 1.00 59.72 362 SER A N 1
ATOM 2816 C CA . SER A 1 362 ? 21.293 0.655 14.484 1.00 59.72 362 SER A CA 1
ATOM 2817 C C . SER A 1 362 ? 20.959 2.128 14.746 1.00 59.72 362 SER A C 1
ATOM 2819 O O . SER A 1 362 ? 19.920 2.459 15.318 1.00 59.72 362 SER A O 1
ATOM 2821 N N . GLN A 1 363 ? 21.801 3.034 14.233 1.00 47.72 363 GLN A N 1
ATOM 2822 C CA . GLN A 1 363 ? 21.671 4.490 14.408 1.00 47.72 363 GLN A CA 1
ATOM 2823 C C . GLN A 1 363 ? 20.483 5.140 13.673 1.00 47.72 363 GLN A C 1
ATOM 2825 O O . GLN A 1 363 ? 20.314 6.355 13.760 1.00 47.72 363 GLN A O 1
ATOM 2830 N N . VAL A 1 364 ? 19.695 4.369 12.919 1.00 48.16 364 VAL A N 1
ATOM 2831 C CA . VAL A 1 364 ? 18.574 4.871 12.099 1.00 48.16 364 VAL A CA 1
ATOM 2832 C C . VAL A 1 364 ? 17.220 4.346 12.612 1.00 48.16 364 VAL A C 1
ATOM 2834 O O . VAL A 1 364 ? 16.189 4.547 11.975 1.00 48.16 364 VAL A O 1
ATOM 2837 N N . SER A 1 365 ? 17.169 3.627 13.742 1.00 48.69 365 SER A N 1
ATOM 2838 C CA . SER A 1 365 ? 15.868 3.340 14.359 1.00 48.69 365 SER A CA 1
ATOM 2839 C C . SER A 1 365 ? 15.263 4.675 14.808 1.00 48.69 365 SER A C 1
ATOM 2841 O O . SER A 1 365 ? 15.885 5.423 15.559 1.00 48.69 365 SER A O 1
ATOM 2843 N N . HIS A 1 366 ? 14.068 5.010 14.314 1.00 44.03 366 HIS A N 1
ATOM 2844 C CA . HIS A 1 366 ? 13.463 6.339 14.487 1.00 44.03 366 HIS A CA 1
ATOM 2845 C C . HIS A 1 366 ? 13.211 6.727 15.960 1.00 44.03 366 HIS A C 1
ATOM 2847 O O . HIS A 1 366 ? 12.792 7.850 16.227 1.00 44.03 366 HIS A O 1
ATOM 2853 N N . GLN A 1 367 ? 13.470 5.819 16.912 1.00 42.91 367 GLN A N 1
ATOM 2854 C CA . GLN A 1 367 ? 13.318 6.033 18.352 1.00 42.91 367 GLN A CA 1
ATOM 2855 C C . GLN A 1 367 ? 14.351 5.296 19.233 1.00 42.91 367 GLN A C 1
ATOM 2857 O O . GLN A 1 367 ? 14.190 5.291 20.449 1.00 42.91 367 GLN A O 1
ATOM 2862 N N . GLY A 1 368 ? 15.376 4.620 18.689 1.00 46.16 368 GLY A N 1
ATOM 2863 C CA . GLY A 1 368 ? 16.310 3.829 19.518 1.00 46.16 368 GLY A CA 1
ATOM 2864 C C . GLY A 1 368 ? 15.687 2.613 20.228 1.00 46.16 368 GLY A C 1
ATOM 2865 O O . GLY A 1 368 ? 16.382 1.918 20.964 1.00 46.16 368 GLY A O 1
ATOM 2866 N N . LYS A 1 369 ? 14.385 2.356 20.037 1.00 53.34 369 LYS A N 1
ATOM 2867 C CA . LYS A 1 369 ? 13.654 1.239 20.643 1.00 53.34 369 LYS A CA 1
ATOM 2868 C C . LYS A 1 369 ? 13.764 -0.005 19.762 1.00 53.34 369 LYS A C 1
ATOM 2870 O O . LYS A 1 369 ? 13.652 0.072 18.537 1.00 53.34 369 LYS A O 1
ATOM 2875 N N . CYS A 1 370 ? 13.985 -1.150 20.401 1.00 58.84 370 CYS A N 1
ATOM 2876 C CA . CYS A 1 370 ? 13.988 -2.449 19.743 1.00 58.84 370 CYS A CA 1
ATOM 2877 C C . CYS A 1 370 ? 12.615 -2.722 19.105 1.00 58.84 370 CYS A C 1
ATOM 2879 O O . CYS A 1 370 ? 11.577 -2.512 19.733 1.00 58.84 370 CYS A O 1
ATOM 2881 N N . MET A 1 371 ? 12.608 -3.191 17.852 1.00 65.50 371 MET A N 1
ATOM 2882 C CA . MET A 1 371 ? 11.362 -3.475 17.135 1.00 65.50 371 MET A CA 1
ATOM 2883 C C . MET A 1 371 ? 10.610 -4.649 17.762 1.00 65.50 371 MET A C 1
ATOM 2885 O O . MET A 1 371 ? 9.390 -4.648 17.739 1.00 65.50 371 MET A O 1
ATOM 2889 N N . ILE A 1 372 ? 11.313 -5.626 18.340 1.00 63.97 372 ILE A N 1
ATOM 2890 C CA . ILE A 1 372 ? 10.691 -6.807 18.953 1.00 63.97 372 ILE A CA 1
ATOM 2891 C C . ILE A 1 372 ? 10.047 -6.448 20.297 1.00 63.97 372 ILE A C 1
ATOM 2893 O O . ILE A 1 372 ? 8.892 -6.793 20.523 1.00 63.97 372 ILE A O 1
ATOM 2897 N N . THR A 1 373 ? 10.746 -5.708 21.164 1.00 60.00 373 THR A N 1
ATOM 2898 C CA . THR A 1 373 ? 10.196 -5.323 22.477 1.00 60.00 373 THR A CA 1
ATOM 2899 C C . THR A 1 373 ? 9.177 -4.188 22.383 1.00 60.00 373 THR A C 1
ATOM 2901 O O . THR A 1 373 ? 8.251 -4.135 23.184 1.00 60.00 373 THR A O 1
ATOM 2904 N N . GLY A 1 374 ? 9.275 -3.323 21.366 1.00 57.03 374 GLY A N 1
ATOM 2905 C CA . GLY A 1 374 ? 8.276 -2.287 21.074 1.00 57.03 374 GLY A CA 1
ATOM 2906 C C . GLY A 1 374 ? 6.918 -2.823 20.599 1.00 57.03 374 GLY A C 1
ATOM 2907 O O . GLY A 1 374 ? 5.997 -2.035 20.386 1.00 57.03 374 GLY A O 1
ATOM 2908 N N . MET A 1 375 ? 6.791 -4.142 20.418 1.00 63.38 375 MET A N 1
ATOM 2909 C CA . MET A 1 375 ? 5.535 -4.819 20.093 1.00 63.38 375 MET A CA 1
ATOM 2910 C C . MET A 1 375 ? 4.897 -5.521 21.297 1.00 63.38 375 MET A C 1
ATOM 2912 O O . MET A 1 375 ? 3.780 -6.007 21.136 1.00 63.38 375 MET A O 1
ATOM 2916 N N . CYS A 1 376 ? 5.567 -5.581 22.458 1.00 60.06 376 CYS A N 1
ATOM 2917 C CA . CYS A 1 376 ? 5.031 -6.206 23.669 1.00 60.06 376 CYS A CA 1
ATOM 2918 C C . CYS A 1 376 ? 3.838 -5.414 24.229 1.00 60.06 376 CYS A C 1
ATOM 2920 O O . CYS A 1 376 ? 3.798 -4.188 24.149 1.00 60.06 376 CYS A O 1
ATOM 2922 N N . CYS A 1 377 ? 2.888 -6.114 24.850 1.00 57.44 377 CYS A N 1
ATOM 2923 C CA . CYS A 1 377 ? 1.724 -5.513 25.511 1.00 57.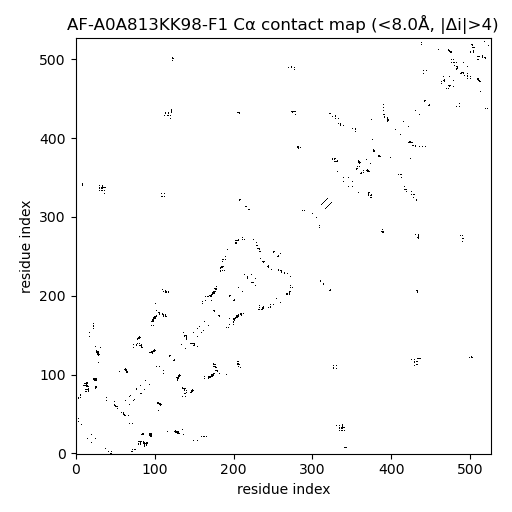44 377 CYS A CA 1
ATOM 2924 C C . CYS A 1 377 ? 1.989 -5.208 26.996 1.00 57.44 377 CYS A C 1
ATOM 2926 O O . CYS A 1 377 ? 1.083 -5.350 27.811 1.00 57.44 377 CYS A O 1
ATOM 2928 N N . ASN A 1 378 ? 3.215 -4.824 27.357 1.00 58.72 378 ASN A N 1
ATOM 2929 C CA . ASN A 1 378 ? 3.569 -4.506 28.741 1.00 58.72 378 ASN A CA 1
ATOM 2930 C C . ASN A 1 378 ? 3.765 -2.999 28.908 1.00 58.72 378 ASN A C 1
ATOM 2932 O O . ASN A 1 378 ? 4.193 -2.320 27.970 1.00 58.72 378 ASN A O 1
ATOM 2936 N N . ASP A 1 379 ? 3.447 -2.478 30.090 1.00 52.62 379 ASP A N 1
ATOM 2937 C CA . ASP A 1 379 ? 3.773 -1.096 30.444 1.00 52.62 379 ASP A CA 1
ATOM 2938 C C . ASP A 1 379 ? 5.290 -0.899 30.669 1.00 52.62 379 ASP A C 1
ATOM 2940 O O . ASP A 1 379 ? 6.091 -1.834 30.573 1.00 52.62 379 ASP A O 1
ATOM 2944 N N . GLU A 1 380 ? 5.710 0.337 30.962 1.00 47.75 380 GLU A N 1
ATOM 2945 C CA . GLU A 1 380 ? 7.123 0.660 31.231 1.00 47.75 380 GLU A CA 1
ATOM 2946 C C . GLU A 1 380 ? 7.676 -0.017 32.501 1.00 47.75 380 GLU A C 1
ATOM 2948 O O . GLU A 1 380 ? 8.893 -0.103 32.670 1.00 47.75 380 GLU A O 1
ATOM 2953 N N . GLU A 1 381 ? 6.800 -0.520 33.375 1.00 46.44 381 GLU A N 1
ATOM 2954 C CA . GLU A 1 381 ? 7.140 -1.245 34.603 1.00 46.44 381 GLU A CA 1
ATOM 2955 C C . GLU A 1 381 ? 7.168 -2.773 34.395 1.00 46.44 381 GLU A C 1
ATOM 2957 O O . GLU A 1 381 ? 7.567 -3.514 35.296 1.00 46.44 381 GLU A O 1
ATOM 2962 N N . GLY A 1 382 ? 6.814 -3.248 33.194 1.00 51.97 382 GLY A N 1
ATOM 2963 C CA . GLY A 1 382 ? 6.804 -4.660 32.820 1.00 51.97 382 GLY A CA 1
ATOM 2964 C C . GLY A 1 382 ? 5.525 -5.409 33.205 1.00 51.97 382 GLY A C 1
ATOM 2965 O O . GLY A 1 382 ? 5.513 -6.639 33.149 1.00 51.97 382 GLY A O 1
ATOM 2966 N N . ASN A 1 383 ? 4.456 -4.709 33.589 1.00 49.06 383 ASN A N 1
ATOM 2967 C CA . ASN A 1 383 ? 3.169 -5.329 33.887 1.00 49.06 383 ASN A CA 1
ATOM 2968 C C . ASN A 1 383 ? 2.413 -5.652 32.592 1.00 49.06 383 ASN A C 1
ATOM 2970 O O . ASN A 1 383 ? 2.348 -4.829 31.679 1.00 49.06 383 ASN A O 1
ATOM 2974 N N . ASP A 1 384 ? 1.801 -6.837 32.539 1.00 59.03 384 ASP A N 1
ATOM 2975 C CA . ASP A 1 384 ? 0.961 -7.266 31.419 1.00 59.03 384 ASP A CA 1
ATOM 2976 C C . ASP A 1 384 ? -0.314 -6.412 31.339 1.00 59.03 384 ASP A C 1
ATOM 2978 O O . ASP A 1 384 ? -1.182 -6.491 32.211 1.00 59.03 384 ASP A O 1
ATOM 2982 N N . MET A 1 385 ? -0.446 -5.621 30.271 1.00 53.84 385 MET A N 1
ATOM 2983 C CA . MET A 1 385 ? -1.625 -4.783 30.012 1.00 53.84 385 MET A CA 1
ATOM 2984 C C . MET A 1 385 ? -2.807 -5.581 29.438 1.00 53.84 385 MET A C 1
ATOM 2986 O O . MET A 1 385 ? -3.866 -5.015 29.162 1.00 53.84 385 MET A O 1
ATOM 2990 N N . GLY A 1 386 ? -2.651 -6.893 29.247 1.00 57.75 386 GLY A N 1
ATOM 2991 C CA . GLY A 1 386 ? -3.626 -7.744 28.578 1.00 57.75 386 GLY A CA 1
ATOM 2992 C C . GLY A 1 386 ? -3.588 -7.596 27.056 1.00 57.75 386 GLY A C 1
ATOM 2993 O O . GLY A 1 386 ? -2.700 -6.975 26.475 1.00 57.75 386 GLY A O 1
ATOM 2994 N N . VAL A 1 387 ? -4.542 -8.234 26.377 1.00 56.47 387 VAL A N 1
ATOM 2995 C CA . VAL A 1 387 ? -4.686 -8.121 24.920 1.00 56.47 387 VAL A CA 1
ATOM 2996 C C . VAL A 1 387 ? -5.644 -6.976 24.612 1.00 56.47 387 VAL A C 1
ATOM 2998 O O . VAL A 1 387 ? -6.761 -6.961 25.127 1.00 56.47 387 VAL A O 1
ATOM 3001 N N . LEU A 1 388 ? -5.209 -6.028 23.779 1.00 56.19 388 LEU A N 1
ATOM 3002 C CA . LEU A 1 388 ? -6.049 -4.906 23.359 1.00 56.19 388 LEU A CA 1
ATOM 3003 C C . LEU A 1 388 ? -7.324 -5.419 22.663 1.00 56.19 388 LEU A C 1
ATOM 3005 O O . LEU A 1 388 ? -7.237 -6.375 21.883 1.00 56.19 388 LEU A O 1
ATOM 3009 N N . PRO A 1 389 ? -8.493 -4.788 22.887 1.00 51.72 389 PRO A N 1
ATOM 3010 C CA . PRO A 1 389 ? -9.706 -5.091 22.134 1.00 51.72 389 PRO A CA 1
ATOM 3011 C C . PRO A 1 389 ? -9.432 -5.124 20.624 1.00 51.72 389 PRO A C 1
ATOM 3013 O O . PRO A 1 389 ? -8.840 -4.195 20.078 1.00 51.72 389 PRO A O 1
ATOM 3016 N N . GLY A 1 390 ? -9.824 -6.218 19.961 1.00 49.44 390 GLY A N 1
ATOM 3017 C CA . GLY A 1 390 ? -9.626 -6.403 18.518 1.00 49.44 390 GLY A CA 1
ATOM 3018 C C . GLY A 1 390 ? -8.294 -7.018 18.081 1.00 49.44 390 GLY A C 1
ATOM 3019 O O . GLY A 1 390 ? -8.161 -7.423 16.926 1.00 49.44 390 GLY A O 1
ATOM 3020 N N . PHE A 1 391 ? -7.325 -7.154 18.987 1.00 55.97 391 PHE A N 1
ATOM 3021 C CA . PHE A 1 391 ? -6.122 -7.944 18.745 1.00 55.97 391 PHE A CA 1
ATOM 3022 C C . PHE A 1 391 ? -6.416 -9.417 19.054 1.00 55.97 391 PHE A C 1
ATOM 3024 O O . PHE A 1 391 ? -6.869 -9.737 20.149 1.00 55.97 391 PHE A O 1
ATOM 3031 N N . ASP A 1 392 ? -6.159 -10.337 18.118 1.00 57.12 392 ASP A N 1
ATOM 3032 C CA . ASP A 1 392 ? -6.382 -11.771 18.357 1.00 57.12 392 ASP A CA 1
ATOM 3033 C C . ASP A 1 392 ? -5.407 -12.295 19.435 1.00 57.12 392 ASP A C 1
ATOM 3035 O O . ASP A 1 392 ? -4.200 -12.383 19.177 1.00 57.12 392 ASP A O 1
ATOM 3039 N N . PRO A 1 393 ? -5.889 -12.719 20.623 1.00 58.09 393 PRO A N 1
ATOM 3040 C CA . PRO A 1 393 ? -5.029 -13.222 21.692 1.00 58.09 393 PRO A CA 1
ATOM 3041 C C . PRO A 1 393 ? -4.164 -14.417 21.274 1.00 58.09 393 PRO A C 1
ATOM 3043 O O . PRO A 1 393 ? -3.087 -14.615 21.830 1.00 58.09 393 PRO A O 1
ATOM 3046 N N . LYS A 1 394 ? -4.583 -15.209 20.272 1.00 57.44 394 LYS A N 1
ATOM 3047 C CA . LYS A 1 394 ? -3.798 -16.346 19.749 1.00 57.44 394 LYS A CA 1
ATOM 3048 C C . LYS A 1 394 ? -2.547 -15.900 19.001 1.00 57.44 394 LYS A C 1
ATOM 3050 O O . LYS A 1 394 ? -1.605 -16.681 18.854 1.00 57.44 394 LYS A O 1
ATOM 3055 N N . LYS A 1 395 ? -2.556 -14.670 18.487 1.00 64.50 395 LYS A N 1
ATOM 3056 C CA . LYS A 1 395 ? -1.423 -14.082 17.776 1.00 64.50 395 LYS A CA 1
ATOM 3057 C C . LYS A 1 395 ? -0.364 -13.559 18.740 1.00 64.50 395 LYS A C 1
ATOM 3059 O O . LYS A 1 395 ? 0.797 -13.439 18.344 1.00 64.50 395 LYS A O 1
ATOM 3064 N N . ARG A 1 396 ? -0.726 -13.321 20.008 1.00 66.62 396 ARG A N 1
ATOM 3065 C CA . ARG A 1 396 ? 0.218 -12.939 21.058 1.00 66.62 396 ARG A CA 1
ATOM 3066 C C . ARG A 1 396 ? 1.118 -14.125 21.397 1.00 66.62 396 ARG A C 1
ATOM 3068 O O . ARG A 1 396 ? 0.654 -15.210 21.748 1.00 66.62 396 ARG A O 1
ATOM 3075 N N . LYS A 1 397 ? 2.428 -13.922 21.277 1.00 68.62 397 LYS A N 1
ATOM 3076 C CA . LYS A 1 397 ? 3.422 -14.853 21.817 1.00 68.62 397 LYS A CA 1
ATOM 3077 C C . LYS A 1 397 ? 3.730 -14.466 23.268 1.00 68.62 397 LYS A C 1
ATOM 3079 O O . LYS A 1 397 ? 3.634 -13.282 23.580 1.00 68.62 397 LYS A O 1
ATOM 3084 N N . PRO A 1 398 ? 4.093 -15.425 24.141 1.00 68.31 398 PRO A N 1
ATOM 3085 C CA . PRO A 1 398 ? 4.554 -15.102 25.488 1.00 68.31 398 PRO A CA 1
ATOM 3086 C C . PRO A 1 398 ? 5.763 -14.168 25.428 1.00 68.31 398 PRO A C 1
ATOM 3088 O O . PRO A 1 398 ? 6.633 -14.370 24.579 1.00 68.31 398 PRO A O 1
ATOM 3091 N N . ASP A 1 399 ? 5.865 -13.211 26.345 1.00 67.12 399 ASP A N 1
ATOM 3092 C CA . ASP A 1 399 ? 6.994 -12.271 26.351 1.00 67.12 399 ASP A CA 1
ATOM 3093 C C . ASP A 1 399 ? 8.331 -13.000 26.516 1.00 67.12 399 ASP A C 1
ATOM 3095 O O . ASP A 1 399 ? 9.288 -12.679 25.825 1.00 67.12 399 ASP A O 1
ATOM 3099 N N . SER A 1 400 ? 8.364 -14.098 27.278 1.00 71.94 400 SER A N 1
ATOM 3100 C CA . SER A 1 400 ? 9.541 -14.973 27.397 1.00 71.94 400 SER A CA 1
ATOM 3101 C C . SER A 1 400 ? 10.007 -15.584 26.068 1.00 71.94 400 SER A C 1
ATOM 3103 O O . SER A 1 400 ? 11.187 -15.889 25.895 1.00 71.94 400 SER A O 1
ATOM 3105 N N . PHE A 1 401 ? 9.105 -15.767 25.096 1.00 76.50 401 PHE A N 1
ATOM 3106 C CA . PHE A 1 401 ? 9.483 -16.173 23.741 1.00 76.50 401 PHE A CA 1
ATOM 3107 C C . PHE A 1 401 ? 10.113 -15.011 22.967 1.00 76.50 401 PHE A C 1
ATOM 3109 O O . PHE A 1 401 ? 11.106 -15.222 22.272 1.00 76.50 401 PHE A O 1
ATOM 3116 N N . LEU A 1 402 ? 9.568 -13.797 23.102 1.00 72.38 402 LEU A N 1
ATOM 3117 C CA . LEU A 1 402 ? 10.126 -12.587 22.489 1.00 72.38 402 LEU A CA 1
ATOM 3118 C C . LEU A 1 402 ? 11.499 -12.237 23.087 1.00 72.38 402 LEU A C 1
ATOM 3120 O O . LEU A 1 402 ? 12.422 -11.923 22.342 1.00 72.38 402 LEU A O 1
ATOM 3124 N N . GLU A 1 403 ? 11.667 -12.376 24.402 1.00 74.25 403 GLU A N 1
ATOM 3125 C CA . GLU A 1 403 ? 12.948 -12.241 25.106 1.00 74.25 403 GLU A CA 1
ATOM 3126 C C . GLU A 1 403 ? 13.963 -13.270 24.610 1.00 74.25 403 GLU A C 1
ATOM 3128 O O . GLU A 1 403 ? 15.079 -12.919 24.242 1.00 74.25 403 GLU A O 1
ATOM 3133 N N . ARG A 1 404 ? 13.567 -14.542 24.486 1.00 79.00 404 ARG A N 1
ATOM 3134 C CA . ARG A 1 404 ? 14.462 -15.582 23.967 1.00 79.00 404 ARG A CA 1
ATOM 3135 C C . ARG A 1 404 ? 14.874 -15.333 22.513 1.00 79.00 404 ARG A C 1
ATOM 3137 O O . ARG A 1 404 ? 16.033 -15.550 22.169 1.00 79.00 404 ARG A O 1
ATOM 3144 N N . LEU A 1 405 ? 13.962 -14.854 21.663 1.00 76.81 405 LEU A N 1
ATOM 3145 C CA . LEU A 1 405 ? 14.298 -14.400 20.306 1.00 76.81 405 LEU A CA 1
ATOM 3146 C C . LEU A 1 405 ? 15.328 -13.264 20.321 1.00 76.81 405 LEU A C 1
ATOM 3148 O O . LEU A 1 405 ? 16.095 -13.116 19.374 1.00 76.81 405 LEU A O 1
ATOM 3152 N N . MET A 1 406 ? 15.359 -12.474 21.394 1.00 73.25 406 MET A N 1
ATOM 3153 C CA . MET A 1 406 ? 16.351 -11.426 21.601 1.00 73.25 406 MET A CA 1
ATOM 3154 C C . MET A 1 406 ? 17.672 -11.925 22.164 1.00 73.25 406 MET A C 1
ATOM 3156 O O . MET A 1 406 ? 18.636 -11.176 22.169 1.00 73.25 406 MET A O 1
ATOM 3160 N N . GLU A 1 407 ? 17.802 -13.173 22.572 1.00 80.44 407 GLU A N 1
ATOM 3161 C CA . GLU A 1 407 ? 19.073 -13.697 23.086 1.00 80.44 407 GLU A CA 1
ATOM 3162 C C . GLU A 1 407 ? 19.719 -14.698 22.122 1.00 80.44 407 GLU A C 1
ATOM 3164 O O . GLU A 1 407 ? 20.925 -14.925 22.187 1.00 80.44 407 GLU A O 1
ATOM 3169 N N . ASP A 1 408 ? 18.938 -15.247 21.188 1.00 83.31 408 ASP A N 1
ATOM 3170 C CA . ASP A 1 408 ? 19.330 -16.357 20.322 1.00 83.31 408 ASP A CA 1
ATOM 3171 C C . ASP A 1 408 ? 19.219 -15.979 18.832 1.00 83.31 408 ASP A C 1
ATOM 3173 O O . ASP A 1 408 ? 18.142 -16.012 18.230 1.00 83.31 408 ASP A O 1
ATOM 3177 N N . ASP A 1 409 ? 20.356 -15.617 18.227 1.00 80.50 409 ASP A N 1
ATOM 3178 C CA . ASP A 1 409 ? 20.439 -15.230 16.811 1.00 80.50 409 ASP A CA 1
ATOM 3179 C C . ASP A 1 409 ? 20.114 -16.388 15.855 1.00 80.50 409 ASP A C 1
ATOM 3181 O O . ASP A 1 409 ? 19.578 -16.153 14.767 1.00 80.50 409 ASP A O 1
ATOM 3185 N N . GLU A 1 410 ? 20.405 -17.637 16.237 1.00 81.56 410 GLU A N 1
ATOM 3186 C CA . GLU A 1 410 ? 20.057 -18.805 15.421 1.00 81.56 410 GLU A CA 1
ATOM 3187 C C . GLU A 1 410 ? 18.542 -19.010 15.413 1.00 81.56 410 GLU A C 1
ATOM 3189 O O . GLU A 1 410 ? 17.942 -19.178 14.345 1.00 81.56 410 GLU A O 1
ATOM 3194 N N . LEU A 1 411 ? 17.909 -18.913 16.586 1.00 82.62 411 LEU A N 1
ATOM 3195 C CA . LEU A 1 411 ? 16.458 -18.969 16.713 1.00 82.62 411 LEU A CA 1
ATOM 3196 C C . LEU A 1 411 ? 15.799 -17.831 15.933 1.00 82.62 411 LEU A C 1
ATOM 3198 O O . LEU A 1 411 ? 14.934 -18.105 15.102 1.00 82.62 411 LEU A O 1
ATOM 3202 N N . LEU A 1 412 ? 16.232 -16.582 16.128 1.00 80.19 412 LEU A N 1
ATOM 3203 C CA . LEU A 1 412 ? 15.673 -15.428 15.422 1.00 80.19 412 LEU A CA 1
ATOM 3204 C C . LEU A 1 412 ? 15.825 -15.566 13.903 1.00 80.19 412 LEU A C 1
ATOM 3206 O O . LEU A 1 412 ? 14.856 -15.365 13.176 1.00 80.19 412 LEU A O 1
ATOM 3210 N N . SER A 1 413 ? 16.996 -15.981 13.415 1.00 80.62 413 SER A N 1
ATOM 3211 C CA . SER A 1 413 ? 17.243 -16.238 11.988 1.00 80.62 413 SER A CA 1
ATOM 3212 C C . SER A 1 413 ? 16.343 -17.332 11.423 1.00 80.62 413 SER A C 1
ATOM 3214 O O . SER A 1 413 ? 15.773 -17.171 10.341 1.00 80.62 413 SER A O 1
ATOM 3216 N N . SER A 1 414 ? 16.170 -18.429 12.164 1.00 81.50 414 SER A N 1
ATOM 3217 C CA . SER A 1 414 ? 15.296 -19.525 11.748 1.00 81.50 414 SER A CA 1
ATOM 3218 C C . SER A 1 414 ? 13.827 -19.097 11.702 1.00 81.50 414 SER A C 1
ATOM 3220 O O . SER A 1 414 ? 13.149 -19.346 10.706 1.00 81.50 414 SER A O 1
ATOM 3222 N N . CYS A 1 415 ? 13.358 -18.371 12.721 1.00 80.88 415 CYS A N 1
ATOM 3223 C CA . CYS A 1 415 ? 11.995 -17.870 12.786 1.00 80.88 415 CYS A CA 1
ATOM 3224 C C . CYS A 1 415 ? 11.745 -16.795 11.727 1.00 80.88 415 CYS A C 1
ATOM 3226 O O . CYS A 1 415 ? 10.669 -16.775 11.144 1.00 80.88 415 CYS A O 1
ATOM 3228 N N . LEU A 1 416 ? 12.705 -15.905 11.427 1.00 81.25 416 LEU A N 1
ATOM 3229 C CA . LEU A 1 416 ? 12.532 -14.818 10.443 1.00 81.25 416 LEU A CA 1
ATOM 3230 C C . LEU A 1 416 ? 12.245 -15.310 9.029 1.00 81.25 416 LEU A C 1
ATOM 3232 O O . LEU A 1 416 ? 11.819 -14.511 8.205 1.00 81.25 416 LEU A O 1
ATOM 3236 N N . LYS A 1 417 ? 12.443 -16.594 8.733 1.00 80.62 417 LYS A N 1
ATOM 3237 C CA . LYS A 1 417 ? 12.058 -17.204 7.454 1.00 80.62 417 LYS A CA 1
ATOM 3238 C C . LYS A 1 417 ? 10.609 -17.693 7.429 1.00 80.62 417 LYS A C 1
ATOM 3240 O O . LYS A 1 417 ? 10.096 -17.994 6.358 1.00 80.62 417 LYS A O 1
ATOM 3245 N N . ASP A 1 418 ? 9.939 -17.746 8.577 1.00 78.81 418 ASP A N 1
ATOM 3246 C CA . ASP A 1 418 ? 8.566 -18.218 8.716 1.00 78.81 418 ASP A CA 1
ATOM 3247 C C . ASP A 1 418 ? 7.745 -17.283 9.622 1.00 78.81 418 ASP A C 1
ATOM 3249 O O . ASP A 1 418 ? 7.835 -17.286 10.851 1.00 78.81 418 ASP A O 1
ATOM 3253 N N . LEU A 1 419 ? 6.879 -16.480 8.999 1.00 77.25 419 LEU A N 1
ATOM 3254 C CA . LEU A 1 419 ? 6.042 -15.514 9.710 1.00 77.25 419 LEU A CA 1
ATOM 3255 C C . LEU A 1 419 ? 4.980 -16.171 10.613 1.00 77.25 419 LEU A C 1
ATOM 3257 O O . LEU A 1 419 ? 4.361 -15.487 11.429 1.00 77.25 419 LEU A O 1
ATOM 3261 N N . SER A 1 420 ? 4.784 -17.495 10.544 1.00 70.44 420 SER A N 1
ATOM 3262 C CA . SER A 1 420 ? 3.934 -18.227 11.495 1.00 70.44 420 SER A CA 1
ATOM 3263 C C . SER A 1 420 ? 4.443 -18.114 12.943 1.00 70.44 420 SER A C 1
ATOM 3265 O O . SER A 1 420 ? 3.656 -18.132 13.897 1.00 70.44 420 SER A O 1
ATOM 3267 N N . TYR A 1 421 ? 5.748 -17.881 13.128 1.00 69.81 421 TYR A N 1
ATOM 3268 C CA . TYR A 1 421 ? 6.341 -17.586 14.434 1.00 69.81 421 TYR A CA 1
ATOM 3269 C C . TYR A 1 421 ? 6.053 -16.155 14.918 1.00 69.81 421 TYR A C 1
ATOM 3271 O O . TYR A 1 421 ? 6.160 -15.889 16.115 1.00 69.81 421 TYR A O 1
ATOM 3279 N N . PHE A 1 422 ? 5.598 -15.263 14.030 1.00 71.44 422 PHE A N 1
ATOM 3280 C CA . PHE A 1 422 ? 5.431 -13.825 14.264 1.00 71.44 422 PHE A CA 1
ATOM 3281 C C . PHE A 1 422 ? 4.020 -13.328 13.955 1.00 71.44 422 PHE A C 1
ATOM 3283 O O . PHE A 1 422 ? 3.803 -12.343 13.249 1.00 71.44 422 PHE A O 1
ATOM 3290 N N . GLN A 1 423 ? 3.034 -13.999 14.537 1.00 70.44 423 GLN A N 1
ATOM 3291 C CA . GLN A 1 423 ? 1.641 -13.577 14.427 1.00 70.44 423 GLN A CA 1
ATOM 3292 C C . GLN A 1 423 ? 1.368 -12.231 15.126 1.00 70.44 423 GLN A C 1
ATOM 3294 O O . GLN A 1 423 ? 0.456 -11.511 14.731 1.00 70.44 423 GLN A O 1
ATOM 3299 N N . HIS A 1 424 ? 2.182 -11.848 16.115 1.00 71.25 424 HIS A N 1
ATOM 3300 C CA . HIS A 1 424 ? 2.000 -10.608 16.870 1.00 71.25 424 HIS A CA 1
ATOM 3301 C C . HIS A 1 424 ? 2.207 -9.333 16.021 1.00 71.25 424 HIS A C 1
ATOM 3303 O O . HIS A 1 424 ? 1.327 -8.471 16.042 1.00 71.25 424 HIS A O 1
ATOM 3309 N N . PRO A 1 425 ? 3.291 -9.200 15.225 1.00 75.50 425 PRO A N 1
ATOM 3310 C CA . PRO A 1 425 ? 3.402 -8.135 14.224 1.00 75.50 425 PRO A CA 1
ATOM 3311 C C . PRO A 1 425 ? 2.239 -8.098 13.222 1.00 75.50 425 PRO A C 1
ATOM 3313 O O . PRO A 1 425 ? 1.779 -7.021 12.857 1.00 75.50 425 PRO A O 1
ATOM 3316 N N . LEU A 1 426 ? 1.731 -9.259 12.789 1.00 78.44 426 LEU A N 1
ATOM 3317 C CA . LEU A 1 426 ? 0.578 -9.311 11.884 1.00 78.44 426 LEU A CA 1
ATOM 3318 C C . LEU A 1 426 ? -0.688 -8.749 12.538 1.00 78.44 426 LEU A C 1
ATOM 3320 O O . LEU A 1 426 ? -1.394 -7.972 11.906 1.00 78.44 426 LEU A O 1
ATOM 3324 N N . GLY A 1 427 ? -0.938 -9.077 13.809 1.00 75.06 427 GLY A N 1
ATOM 3325 C CA . GLY A 1 427 ? -2.056 -8.510 14.568 1.00 75.06 427 GLY A CA 1
ATOM 3326 C C . GLY A 1 427 ? -1.982 -6.983 14.677 1.00 75.06 427 GLY A C 1
ATOM 3327 O O . GLY A 1 427 ? -2.992 -6.304 14.523 1.00 75.06 427 GLY A O 1
ATOM 3328 N N . TRP A 1 428 ? -0.780 -6.425 14.854 1.00 78.69 428 TRP A N 1
ATOM 3329 C CA . TRP A 1 428 ? -0.582 -4.973 14.838 1.00 78.69 428 TRP A CA 1
ATOM 3330 C C . TRP A 1 428 ? -0.865 -4.350 13.470 1.00 78.69 428 TRP A C 1
ATOM 3332 O O . TRP A 1 428 ? -1.521 -3.315 13.400 1.00 78.69 428 TRP A O 1
ATOM 3342 N N . LEU A 1 429 ? -0.419 -4.977 12.379 1.00 82.75 429 LEU A N 1
ATOM 3343 C CA . LEU A 1 429 ? -0.755 -4.517 11.029 1.00 82.75 429 LEU A CA 1
ATOM 3344 C C . LEU A 1 429 ? -2.267 -4.543 10.775 1.00 82.75 429 LEU A C 1
ATOM 3346 O O . LEU A 1 429 ? -2.807 -3.581 10.242 1.00 82.75 429 LEU A O 1
ATOM 3350 N N . GLU A 1 430 ? -2.954 -5.603 11.202 1.00 80.38 430 GLU A N 1
ATOM 3351 C CA . GLU A 1 430 ? -4.414 -5.710 11.083 1.00 80.38 430 GLU A CA 1
ATOM 3352 C C . GLU A 1 430 ? -5.139 -4.610 11.865 1.00 80.38 430 GLU A C 1
ATOM 3354 O O . GLU A 1 430 ? -6.046 -3.969 11.336 1.00 80.38 430 GLU A O 1
ATOM 3359 N N . LEU A 1 431 ? -4.710 -4.331 13.100 1.00 77.19 431 LEU A N 1
ATOM 3360 C CA . LEU A 1 431 ? -5.228 -3.210 13.888 1.00 77.19 431 LEU A CA 1
ATOM 3361 C C . LEU A 1 431 ? -5.017 -1.877 13.151 1.00 77.19 431 LEU A C 1
ATOM 3363 O O . LEU A 1 431 ? -5.936 -1.062 13.051 1.00 77.19 431 LEU A O 1
ATOM 3367 N N . GLY A 1 432 ? -3.838 -1.696 12.555 1.00 79.25 432 GLY A N 1
ATOM 3368 C CA . GLY A 1 432 ? -3.491 -0.534 11.741 1.00 79.25 432 GLY A CA 1
ATOM 3369 C C . GLY A 1 432 ? -4.268 -0.374 10.428 1.00 79.25 432 GLY A C 1
ATOM 3370 O O . GLY A 1 432 ? -4.026 0.604 9.730 1.00 79.25 432 GLY A O 1
ATOM 3371 N N . ALA A 1 433 ? -5.154 -1.313 10.081 1.00 79.06 433 ALA A N 1
ATOM 3372 C CA . ALA A 1 433 ? -6.038 -1.244 8.913 1.00 79.06 433 ALA A CA 1
ATOM 3373 C C . ALA A 1 433 ? -7.535 -1.372 9.239 1.00 79.06 433 ALA A C 1
ATOM 3375 O O . ALA A 1 433 ? -8.350 -1.431 8.318 1.00 79.06 433 ALA A O 1
ATOM 3376 N N . GLY A 1 434 ? -7.902 -1.400 10.523 1.00 67.44 434 GLY A N 1
ATOM 3377 C CA . GLY A 1 434 ? -9.302 -1.415 10.943 1.00 67.44 434 GLY A CA 1
ATOM 3378 C C . GLY A 1 434 ? -9.772 -2.784 11.428 1.00 67.44 434 GLY A C 1
ATOM 3379 O O . GLY A 1 434 ? -10.956 -3.093 11.346 1.00 67.44 434 GLY A O 1
ATOM 3380 N N . MET A 1 435 ? -8.845 -3.578 11.976 1.00 65.50 435 MET A N 1
ATOM 3381 C CA . MET A 1 435 ? -9.060 -4.921 12.525 1.00 65.50 435 MET A CA 1
ATOM 3382 C C . MET A 1 435 ? -9.517 -5.953 11.484 1.00 65.50 435 MET A C 1
ATOM 3384 O O . MET A 1 435 ? -9.993 -5.646 10.395 1.00 65.50 435 MET A O 1
ATOM 3388 N N . ASN A 1 436 ? -9.368 -7.234 11.823 1.00 57.84 436 ASN A N 1
ATOM 3389 C CA . ASN A 1 436 ? -9.942 -8.301 11.015 1.00 57.84 436 ASN A CA 1
ATOM 3390 C C . ASN A 1 436 ? -11.444 -8.401 11.316 1.00 57.84 436 ASN A C 1
ATOM 3392 O O . ASN A 1 436 ? -11.831 -8.758 12.430 1.00 57.84 436 ASN A O 1
ATOM 3396 N N . VAL A 1 437 ? -12.289 -8.111 10.325 1.00 51.41 437 VAL A N 1
ATOM 3397 C CA . VAL A 1 437 ? -13.749 -8.121 10.489 1.00 51.41 437 VAL A CA 1
ATOM 3398 C C . VAL A 1 437 ? -14.261 -9.484 10.977 1.00 51.41 437 VAL A C 1
ATOM 3400 O O . VAL A 1 437 ? -15.145 -9.521 11.824 1.00 51.41 437 VAL A O 1
ATOM 3403 N N . ALA A 1 438 ? -13.648 -10.606 10.580 1.00 50.91 438 ALA A N 1
ATOM 3404 C CA . ALA A 1 438 ? -14.008 -11.930 11.102 1.00 50.91 438 ALA A CA 1
ATOM 3405 C C . ALA A 1 438 ? -13.728 -12.066 12.612 1.00 50.91 438 ALA A C 1
ATOM 3407 O O . ALA A 1 438 ? -14.512 -12.674 13.342 1.00 50.91 438 ALA A O 1
ATOM 3408 N N . ALA A 1 439 ? -12.649 -11.453 13.108 1.00 50.81 439 ALA A N 1
ATOM 3409 C CA . ALA A 1 439 ? -12.353 -11.399 14.540 1.00 50.81 439 ALA A CA 1
ATOM 3410 C C . ALA A 1 439 ? -13.316 -10.458 15.288 1.00 50.81 439 ALA A C 1
ATOM 3412 O O . ALA A 1 439 ? -13.747 -10.782 16.395 1.00 50.81 439 ALA A O 1
ATOM 3413 N N . ALA A 1 440 ? -13.706 -9.336 14.673 1.00 52.47 440 ALA A N 1
ATOM 3414 C CA . ALA A 1 440 ? -14.705 -8.419 15.224 1.00 52.47 440 ALA A CA 1
ATOM 3415 C C . ALA A 1 440 ? -16.094 -9.079 15.328 1.00 52.47 440 ALA A C 1
ATOM 3417 O O . ALA A 1 440 ? -16.743 -8.985 16.367 1.00 52.47 440 ALA A O 1
ATOM 3418 N N . ILE A 1 441 ? -16.513 -9.824 14.298 1.00 51.03 441 ILE A N 1
ATOM 3419 C CA . ILE A 1 441 ? -17.728 -10.653 14.301 1.00 51.03 441 ILE A CA 1
ATOM 3420 C C . ILE A 1 441 ? -17.651 -11.705 15.414 1.00 51.03 441 ILE A C 1
ATOM 3422 O O . ILE A 1 441 ? -18.572 -11.815 16.220 1.00 51.03 441 ILE A O 1
ATOM 3426 N N . ALA A 1 442 ? -16.549 -12.460 15.505 1.00 51.31 442 ALA A N 1
ATOM 3427 C CA . ALA A 1 442 ? -16.388 -13.487 16.535 1.00 51.31 442 ALA A CA 1
ATOM 3428 C C . ALA A 1 442 ? -16.478 -12.901 17.958 1.00 51.31 442 ALA A C 1
ATOM 3430 O O . ALA A 1 442 ? -17.138 -13.473 18.825 1.00 51.31 442 ALA A O 1
ATOM 3431 N N . SER A 1 443 ? -15.879 -11.727 18.180 1.00 50.62 443 SER A N 1
ATOM 3432 C CA . SER A 1 443 ? -15.947 -11.013 19.457 1.00 50.62 443 SER A CA 1
ATOM 3433 C C . SER A 1 443 ? -17.359 -10.500 19.771 1.00 50.62 443 SER A C 1
ATOM 3435 O O . SER A 1 443 ? -17.869 -10.749 20.863 1.00 50.62 443 SER A O 1
ATOM 3437 N N . ASN A 1 444 ? -18.023 -9.828 18.823 1.00 50.50 444 ASN A N 1
ATOM 3438 C CA . ASN A 1 444 ? -19.340 -9.211 19.039 1.00 50.50 444 ASN A CA 1
ATOM 3439 C C . ASN A 1 444 ? -20.465 -10.232 19.243 1.00 50.50 444 ASN A C 1
ATOM 3441 O O . ASN A 1 444 ? -21.452 -9.936 19.913 1.00 50.50 444 ASN A O 1
ATOM 3445 N N . ILE A 1 445 ? -20.325 -11.439 18.691 1.00 50.41 445 ILE A N 1
ATOM 3446 C CA . ILE A 1 445 ? -21.343 -12.495 18.793 1.00 50.41 445 ILE A CA 1
ATOM 3447 C C . ILE A 1 445 ? -21.039 -13.458 19.962 1.00 50.41 445 ILE A C 1
ATOM 3449 O O . ILE A 1 445 ? -21.731 -14.454 20.159 1.00 50.41 445 ILE A O 1
ATOM 3453 N N . GLY A 1 446 ? -20.036 -13.149 20.794 1.00 46.12 446 GLY A N 1
ATOM 3454 C CA . GLY A 1 446 ? -19.736 -13.916 22.006 1.00 46.12 446 GLY A CA 1
ATOM 3455 C C . GLY A 1 446 ? -19.046 -15.258 21.751 1.00 46.12 446 GLY A C 1
ATOM 3456 O O . GLY A 1 446 ? -19.003 -16.094 22.650 1.00 46.12 446 GLY A O 1
ATOM 3457 N N . LEU A 1 447 ? -18.458 -15.461 20.567 1.00 47.75 447 LEU A N 1
ATOM 3458 C CA . LEU A 1 447 ? -17.545 -16.573 20.296 1.00 47.75 447 LEU A CA 1
ATOM 3459 C C . LEU A 1 447 ? -16.163 -16.252 20.890 1.00 47.75 447 LEU A C 1
ATOM 3461 O O . LEU A 1 447 ? -15.161 -16.114 20.185 1.00 47.75 447 LEU A O 1
ATOM 3465 N N . THR A 1 448 ? -16.103 -16.101 22.214 1.00 45.81 448 THR A N 1
ATOM 3466 C CA . THR A 1 448 ? -14.839 -15.995 22.946 1.00 45.81 448 THR A CA 1
ATOM 3467 C C . THR A 1 448 ? -14.286 -17.384 23.274 1.00 45.81 448 THR A C 1
ATOM 3469 O O . THR A 1 448 ? -14.972 -18.403 23.279 1.00 45.81 448 THR A O 1
ATOM 3472 N N . GLN A 1 449 ? -12.973 -17.434 23.476 1.00 45.34 449 GLN A N 1
ATOM 3473 C CA . GLN A 1 449 ? -12.138 -18.635 23.404 1.00 45.34 449 GLN A CA 1
ATOM 3474 C C . GLN A 1 449 ? -12.328 -19.705 24.496 1.00 45.34 449 GLN A C 1
ATOM 3476 O O . GLN A 1 449 ? -11.588 -20.688 24.464 1.00 45.34 449 GLN A O 1
ATOM 3481 N N . GLU A 1 450 ? -13.288 -19.607 25.416 1.00 40.22 450 GLU A N 1
ATOM 3482 C CA . GLU A 1 450 ? -13.486 -20.683 26.404 1.00 40.22 450 GLU A CA 1
ATOM 3483 C C . GLU A 1 450 ? -14.095 -21.970 25.806 1.00 40.22 450 GLU A C 1
ATOM 3485 O O . GLU A 1 450 ? -13.972 -23.036 26.404 1.00 40.22 450 GLU A O 1
ATOM 3490 N N . SER A 1 451 ? -14.657 -21.942 24.591 1.00 41.09 451 SER A N 1
ATOM 3491 C CA . SER A 1 451 ? -15.375 -23.086 23.990 1.00 41.09 451 SER A CA 1
ATOM 3492 C C . SER A 1 451 ? -14.573 -23.902 22.962 1.00 41.09 451 SER A C 1
ATOM 3494 O O . SER A 1 451 ? -15.112 -24.468 22.009 1.00 41.09 451 SER A O 1
ATOM 3496 N N . LYS A 1 452 ? -13.250 -23.987 23.118 1.00 43.06 452 LYS A N 1
ATOM 3497 C CA . LYS A 1 452 ? -12.347 -24.455 22.054 1.00 43.06 452 LYS A CA 1
ATOM 3498 C C . LYS A 1 452 ? -12.276 -25.972 21.808 1.00 43.06 452 LYS A C 1
ATOM 3500 O O . LYS A 1 452 ? -11.231 -26.427 21.364 1.00 43.06 452 LYS A O 1
ATOM 3505 N N . ASN A 1 453 ? -13.332 -26.757 22.034 1.00 40.78 453 ASN A N 1
ATOM 3506 C CA . ASN A 1 453 ? -13.315 -28.164 21.597 1.00 40.78 453 ASN A CA 1
ATOM 3507 C C . ASN A 1 453 ? -14.641 -28.812 21.164 1.00 40.78 453 ASN A C 1
ATOM 3509 O O . ASN A 1 453 ? -14.565 -29.945 20.717 1.00 40.78 453 ASN A O 1
ATOM 3513 N N . ASP A 1 454 ? -15.808 -28.159 21.189 1.00 47.94 454 ASP A N 1
ATOM 3514 C CA . ASP A 1 454 ? -17.059 -28.826 20.765 1.00 47.94 454 ASP A CA 1
ATOM 3515 C C . ASP A 1 454 ? -18.152 -27.838 20.326 1.00 47.94 454 ASP A C 1
ATOM 3517 O O . ASP A 1 454 ? -19.209 -27.782 20.935 1.00 47.94 454 ASP A O 1
ATOM 3521 N N . ASN A 1 455 ? -17.938 -27.039 19.272 1.00 55.84 455 ASN A N 1
ATOM 3522 C CA . ASN A 1 455 ? -18.985 -26.106 18.823 1.00 55.84 455 ASN A CA 1
ATOM 3523 C C . ASN A 1 455 ? -19.103 -25.926 17.304 1.00 55.84 455 ASN A C 1
ATOM 3525 O O . ASN A 1 455 ? -19.435 -24.856 16.799 1.00 55.84 455 ASN A O 1
ATOM 3529 N N . LEU A 1 456 ? -18.932 -27.025 16.556 1.00 58.34 456 LEU A N 1
ATOM 3530 C CA . LEU A 1 456 ? -19.408 -27.094 15.169 1.00 58.34 456 LEU A CA 1
ATOM 3531 C C . LEU A 1 456 ? -20.898 -26.710 15.082 1.00 58.34 456 LEU A C 1
ATOM 3533 O O . LEU A 1 456 ? -21.315 -26.099 14.107 1.00 58.34 456 LEU A O 1
ATOM 3537 N N . GLU A 1 457 ? -21.685 -27.041 16.109 1.00 59.06 457 GLU A N 1
ATOM 3538 C CA . GLU A 1 457 ? -23.102 -26.684 16.179 1.00 59.06 457 GLU A CA 1
ATOM 3539 C C . GLU A 1 457 ? -23.333 -25.187 16.425 1.00 59.06 457 GLU A C 1
ATOM 3541 O O . GLU A 1 457 ? -24.172 -24.621 15.741 1.00 59.06 457 GLU A O 1
ATOM 3546 N N . GLU A 1 458 ? -22.546 -24.493 17.258 1.00 58.91 458 GLU A N 1
ATOM 3547 C CA . GLU A 1 458 ? -22.663 -23.025 17.380 1.00 58.91 458 GLU A CA 1
ATOM 3548 C C . GLU A 1 458 ? -22.228 -22.294 16.106 1.00 58.91 458 GLU A C 1
ATOM 3550 O O . GLU A 1 458 ? -22.861 -21.313 15.725 1.00 58.91 458 GLU A O 1
ATOM 3555 N N . VAL A 1 459 ? -21.189 -22.770 15.407 1.00 58.44 459 VAL A N 1
ATOM 3556 C CA . VAL A 1 459 ? -20.774 -22.176 14.122 1.00 58.44 459 VAL A CA 1
ATOM 3557 C C . VAL A 1 459 ? -21.804 -22.458 13.027 1.00 58.44 459 VAL A C 1
ATOM 3559 O O . VAL A 1 459 ? -22.077 -21.584 12.209 1.00 58.44 459 VAL A O 1
ATOM 3562 N N . LYS A 1 460 ? -22.433 -23.63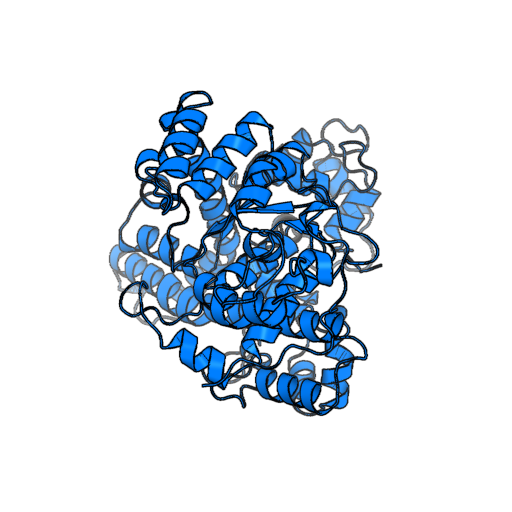8 13.023 1.00 65.81 460 LYS A N 1
ATOM 3563 C CA . LYS A 1 460 ? -23.569 -23.938 12.136 1.00 65.81 460 LYS A CA 1
ATOM 3564 C C . LYS A 1 460 ? -24.812 -23.129 12.494 1.00 65.81 460 LYS A C 1
ATOM 3566 O O . LYS A 1 460 ? -25.544 -22.727 11.599 1.00 65.81 460 LYS A O 1
ATOM 3571 N N . ASP A 1 461 ? -25.077 -22.895 13.772 1.00 66.31 461 ASP A N 1
ATOM 3572 C CA . ASP A 1 461 ? -26.200 -22.071 14.212 1.00 66.31 461 ASP A CA 1
ATOM 3573 C C . ASP A 1 461 ? -25.953 -20.593 13.913 1.00 66.31 461 ASP A C 1
ATOM 3575 O O . ASP A 1 461 ? -26.889 -19.874 13.569 1.00 66.31 461 ASP A O 1
ATOM 3579 N N . LEU A 1 462 ? -24.695 -20.153 13.953 1.00 65.69 462 LEU A N 1
ATOM 3580 C CA . LEU A 1 462 ? -24.283 -18.859 13.434 1.00 65.69 462 LEU A CA 1
ATOM 3581 C C . LEU A 1 462 ? -24.477 -18.796 11.920 1.00 65.69 462 LEU A C 1
ATOM 3583 O O . LEU A 1 462 ? -25.090 -17.855 11.436 1.00 65.69 462 LEU A O 1
ATOM 3587 N N . PHE A 1 463 ? -24.039 -19.817 11.184 1.00 66.94 463 PHE A N 1
ATOM 3588 C CA . PHE A 1 463 ? -24.252 -19.908 9.744 1.00 66.94 463 PHE A CA 1
ATOM 3589 C C . PHE A 1 463 ? -25.742 -19.792 9.392 1.00 66.94 463 PHE A C 1
ATOM 3591 O O . PHE A 1 463 ? -26.094 -18.969 8.563 1.00 66.94 463 PHE A O 1
ATOM 3598 N N . LYS A 1 464 ? -26.634 -20.493 10.107 1.00 76.44 464 LYS A N 1
ATOM 3599 C CA . LYS A 1 464 ? -28.099 -20.369 9.947 1.00 76.44 464 LYS A CA 1
ATOM 3600 C C . LYS A 1 464 ? -28.660 -18.982 10.287 1.00 76.44 464 LYS A C 1
ATOM 3602 O O . LYS A 1 464 ? -29.785 -18.680 9.914 1.00 76.44 464 LYS A O 1
ATOM 3607 N N . ARG A 1 465 ? -27.952 -18.164 11.074 1.00 69.75 465 ARG A N 1
ATOM 3608 C CA . ARG A 1 465 ? -28.349 -16.765 11.327 1.00 69.75 465 ARG A CA 1
ATOM 3609 C C . ARG A 1 465 ? -27.934 -15.840 10.186 1.00 69.75 465 ARG A C 1
ATOM 3611 O O . ARG A 1 465 ? -28.549 -14.790 10.036 1.00 69.75 465 ARG A O 1
ATOM 3618 N N . PHE A 1 466 ? -26.891 -16.208 9.442 1.00 68.94 466 PHE A N 1
ATOM 3619 C CA . PHE A 1 466 ? -26.439 -15.491 8.254 1.00 68.94 466 PHE A CA 1
ATOM 3620 C C . PHE A 1 466 ? -27.225 -15.918 7.011 1.00 68.94 466 PHE A C 1
ATOM 3622 O O . PHE A 1 466 ? -27.683 -15.052 6.281 1.00 68.94 466 PHE A O 1
ATOM 3629 N N . ASP A 1 467 ? -27.433 -17.219 6.826 1.00 76.88 467 ASP A N 1
ATOM 3630 C CA . ASP A 1 467 ? -28.269 -17.837 5.791 1.00 76.88 467 ASP A CA 1
ATOM 3631 C C . ASP A 1 467 ? -29.759 -17.613 6.118 1.00 76.88 467 ASP A C 1
ATOM 3633 O O . ASP A 1 467 ? -30.400 -18.396 6.825 1.00 76.88 467 ASP A O 1
ATOM 3637 N N . ALA A 1 468 ? -30.282 -16.462 5.696 1.00 76.50 468 ALA A N 1
ATOM 3638 C CA . ALA A 1 468 ? -31.611 -15.987 6.059 1.00 76.50 468 ALA A CA 1
ATOM 3639 C C . ALA A 1 468 ? -32.709 -16.677 5.242 1.00 76.50 468 ALA A C 1
ATOM 3641 O O . ALA A 1 468 ? -33.840 -16.799 5.727 1.00 76.50 468 ALA A O 1
ATOM 3642 N N . ASP A 1 469 ? -32.399 -17.091 4.011 1.00 81.88 469 ASP A N 1
ATOM 3643 C CA . ASP A 1 469 ? -33.322 -17.829 3.151 1.00 81.88 469 ASP A CA 1
ATOM 3644 C C . ASP A 1 469 ? -33.226 -19.361 3.299 1.00 81.88 469 ASP A C 1
ATOM 3646 O O . ASP A 1 469 ? -34.166 -20.072 2.920 1.00 81.88 469 ASP A O 1
ATOM 3650 N N . GLY A 1 470 ? -32.181 -19.860 3.965 1.00 83.38 470 GLY A N 1
ATOM 3651 C CA . GLY A 1 470 ? -31.990 -21.266 4.301 1.00 83.38 470 GLY A CA 1
ATOM 3652 C C . GLY A 1 470 ? -31.507 -22.109 3.122 1.00 83.38 470 GLY A C 1
ATOM 3653 O O . GLY A 1 470 ? -31.772 -23.319 3.106 1.00 83.38 470 GLY A O 1
ATOM 3654 N N . ASP A 1 471 ? -30.868 -21.500 2.118 1.00 83.94 471 ASP A N 1
ATOM 3655 C CA . ASP A 1 471 ? -30.387 -22.190 0.919 1.00 83.94 471 ASP A CA 1
ATOM 3656 C C . ASP A 1 471 ? -29.083 -22.983 1.139 1.00 83.94 471 ASP A C 1
ATOM 3658 O O . ASP A 1 471 ? -28.672 -23.767 0.273 1.00 83.94 471 ASP A O 1
ATOM 3662 N N . GLY A 1 472 ? -28.485 -22.869 2.330 1.00 82.12 472 GLY A N 1
ATOM 3663 C CA . GLY A 1 472 ? -27.259 -23.558 2.718 1.00 82.12 472 GLY A CA 1
ATOM 3664 C C . GLY A 1 472 ? -25.977 -22.831 2.307 1.00 82.12 472 GLY A C 1
ATOM 3665 O O . GLY A 1 472 ? -24.894 -23.418 2.434 1.00 82.12 472 GLY A O 1
ATOM 3666 N N . ALA A 1 473 ? -26.076 -21.590 1.834 1.00 85.19 473 ALA A N 1
ATOM 3667 C CA . ALA A 1 473 ? -24.983 -20.701 1.468 1.00 85.19 473 ALA A CA 1
ATOM 3668 C C . ALA A 1 473 ? -25.295 -19.264 1.933 1.00 85.19 473 ALA A C 1
ATOM 3670 O O . ALA A 1 473 ? -26.441 -18.865 2.041 1.00 85.19 473 ALA A O 1
ATOM 3671 N N . ILE A 1 474 ? -24.273 -18.460 2.228 1.00 76.56 474 ILE A N 1
ATOM 3672 C CA . ILE A 1 474 ? -24.465 -17.048 2.588 1.00 76.56 474 ILE A CA 1
ATOM 3673 C C . ILE A 1 474 ? -24.221 -16.211 1.335 1.00 76.56 474 ILE A C 1
ATOM 3675 O O . ILE A 1 474 ? -23.102 -16.169 0.818 1.00 76.56 474 ILE A O 1
ATOM 3679 N N . SER A 1 475 ? -25.259 -15.546 0.841 1.00 81.81 475 SER A N 1
ATOM 3680 C CA . SER A 1 475 ? -25.153 -14.603 -0.276 1.00 81.81 475 SER A CA 1
ATOM 3681 C C . SER A 1 475 ? -24.519 -13.264 0.136 1.00 81.81 475 SER A C 1
ATOM 3683 O O . SER A 1 475 ? -24.444 -12.922 1.318 1.00 81.81 475 SER A O 1
ATOM 3685 N N . ALA A 1 476 ? -24.096 -12.461 -0.848 1.00 71.75 476 ALA A N 1
ATOM 3686 C CA . ALA A 1 476 ? -23.561 -11.112 -0.618 1.00 71.75 476 ALA A CA 1
ATOM 3687 C C . ALA A 1 476 ? -24.520 -10.223 0.192 1.00 71.75 476 ALA A C 1
ATOM 3689 O O . ALA A 1 476 ? -24.105 -9.534 1.124 1.00 71.75 476 ALA A O 1
ATOM 3690 N N . ASP A 1 477 ? -25.813 -10.280 -0.134 1.00 72.75 477 ASP A N 1
ATOM 3691 C CA . ASP A 1 477 ? -26.852 -9.487 0.524 1.00 72.75 477 ASP A CA 1
ATOM 3692 C C . ASP A 1 477 ? -27.087 -9.933 1.972 1.00 72.75 477 ASP A C 1
ATOM 3694 O O . ASP A 1 477 ? -27.368 -9.116 2.850 1.00 72.75 477 ASP A O 1
ATOM 3698 N N . GLU A 1 478 ? -27.000 -11.235 2.236 1.00 75.44 478 GLU A N 1
ATOM 3699 C CA . GLU A 1 478 ? -27.140 -11.811 3.574 1.00 75.44 478 GLU A CA 1
ATOM 3700 C C . GLU A 1 478 ? -25.946 -11.486 4.461 1.00 75.44 478 GLU A C 1
ATOM 3702 O O . GLU A 1 478 ? -26.119 -11.024 5.593 1.00 75.44 478 GLU A O 1
ATOM 3707 N N . LEU A 1 479 ? -24.740 -11.628 3.912 1.00 69.25 479 LEU A N 1
ATOM 3708 C CA . LEU A 1 479 ? -23.512 -11.216 4.569 1.00 69.25 479 LEU A CA 1
ATOM 3709 C C . LEU A 1 479 ? -23.573 -9.723 4.918 1.00 69.25 479 LEU A C 1
ATOM 3711 O O . LEU A 1 479 ? -23.358 -9.357 6.073 1.00 69.25 479 LEU A O 1
ATOM 3715 N N . ALA A 1 480 ? -23.955 -8.868 3.965 1.00 66.38 480 ALA A N 1
ATOM 3716 C CA . ALA A 1 480 ? -24.063 -7.427 4.174 1.00 66.38 480 ALA A CA 1
ATOM 3717 C C . ALA A 1 480 ? -25.061 -7.054 5.277 1.00 66.38 480 ALA A C 1
ATOM 3719 O O . ALA A 1 480 ? -24.742 -6.248 6.153 1.00 66.38 480 ALA A O 1
ATOM 3720 N N . LYS A 1 481 ? -26.247 -7.675 5.293 1.00 68.25 481 LYS A N 1
ATOM 3721 C CA . LYS A 1 481 ? -27.263 -7.431 6.330 1.00 68.25 481 LYS A CA 1
ATOM 3722 C C . LYS A 1 481 ? -26.748 -7.765 7.725 1.00 68.25 481 LYS A C 1
ATOM 3724 O O . LYS A 1 481 ? -26.957 -6.986 8.657 1.00 68.25 481 LYS A O 1
ATOM 3729 N N . VAL A 1 482 ? -26.076 -8.904 7.885 1.00 63.38 482 VAL A N 1
ATOM 3730 C CA . VAL A 1 482 ? -25.569 -9.310 9.200 1.00 63.38 482 VAL A CA 1
ATOM 3731 C C . VAL A 1 482 ? -24.375 -8.467 9.628 1.00 63.38 482 VAL A C 1
ATOM 3733 O O . VAL A 1 482 ? -24.292 -8.077 10.792 1.00 63.38 482 VAL A O 1
ATOM 3736 N N . LEU A 1 483 ? -23.484 -8.118 8.706 1.00 57.53 483 LEU A N 1
ATOM 3737 C CA . LEU A 1 483 ? -22.353 -7.231 8.969 1.00 57.53 483 LEU A CA 1
ATOM 3738 C C . LEU A 1 483 ? -22.801 -5.828 9.385 1.00 57.53 483 LEU A C 1
ATOM 3740 O O . LEU A 1 483 ? -22.297 -5.291 10.371 1.00 57.53 483 LEU A O 1
ATOM 3744 N N . GLN A 1 484 ? -23.800 -5.264 8.706 1.00 61.00 484 GLN A N 1
ATOM 3745 C CA . GLN A 1 484 ? -24.403 -3.987 9.094 1.00 61.00 484 GLN A CA 1
ATOM 3746 C C . GLN A 1 484 ? -25.015 -4.056 10.497 1.00 61.00 484 GLN A C 1
ATOM 3748 O O . GLN A 1 484 ? -24.824 -3.138 11.294 1.00 61.00 484 GLN A O 1
ATOM 3753 N N . ALA A 1 485 ? -25.694 -5.159 10.825 1.00 55.25 485 ALA A N 1
ATOM 3754 C CA . ALA A 1 485 ? -26.303 -5.359 12.137 1.00 55.25 485 ALA A CA 1
ATOM 3755 C C . ALA A 1 485 ? -25.279 -5.615 13.263 1.00 55.25 485 ALA A C 1
ATOM 3757 O O . ALA A 1 485 ? -25.521 -5.226 14.403 1.00 55.25 485 ALA A O 1
ATOM 3758 N N . THR A 1 486 ? -24.145 -6.257 12.963 1.00 47.50 486 THR A N 1
ATOM 3759 C CA . THR A 1 486 ? -23.179 -6.740 13.972 1.00 47.50 486 THR A CA 1
ATOM 3760 C C . THR A 1 486 ? -22.009 -5.779 14.195 1.00 47.50 486 THR A C 1
ATOM 3762 O O . THR A 1 486 ? -21.463 -5.717 15.296 1.00 47.50 486 THR A O 1
ATOM 3765 N N . CYS A 1 487 ? -21.616 -5.017 13.174 1.00 45.84 487 CYS A N 1
ATOM 3766 C CA . CYS A 1 487 ? -20.477 -4.092 13.212 1.00 45.84 487 CYS A CA 1
ATOM 3767 C C . CYS A 1 487 ? -20.908 -2.613 13.222 1.00 45.84 487 CYS A C 1
ATOM 3769 O O . CYS A 1 487 ? -20.107 -1.735 12.915 1.00 45.84 487 CYS A O 1
ATOM 3771 N N . GLY A 1 488 ? -22.166 -2.326 13.575 1.00 45.38 488 GLY A N 1
ATOM 3772 C CA . GLY A 1 488 ? -22.632 -0.962 13.849 1.00 45.38 488 GLY A CA 1
ATOM 3773 C C . GLY A 1 488 ? -22.854 -0.079 12.617 1.00 45.38 488 GLY A C 1
ATOM 3774 O O . GLY A 1 488 ? -22.716 1.134 12.715 1.00 45.38 488 GLY A O 1
ATOM 3775 N N . GLY A 1 489 ? -23.201 -0.656 11.461 1.00 43.06 489 GLY A N 1
ATOM 3776 C CA . GLY A 1 489 ? -23.602 0.108 10.270 1.00 43.06 489 GLY A CA 1
ATOM 3777 C C . GLY A 1 489 ? -22.480 0.836 9.515 1.00 43.06 489 GLY A C 1
ATOM 3778 O O . GLY A 1 489 ? -22.776 1.525 8.546 1.00 43.06 489 GLY A O 1
ATOM 3779 N N . GLY A 1 490 ? -21.215 0.669 9.914 1.00 44.47 490 GLY A N 1
ATOM 3780 C CA . GLY A 1 490 ? -20.057 1.331 9.295 1.00 44.47 490 GLY A CA 1
ATOM 3781 C C . GLY A 1 490 ? -19.351 0.550 8.180 1.00 44.47 490 GLY A C 1
ATOM 3782 O O . GLY A 1 490 ? -18.311 0.994 7.708 1.00 44.47 490 GLY A O 1
ATOM 3783 N N . LEU A 1 491 ? -19.864 -0.622 7.794 1.00 48.41 491 LEU A N 1
ATOM 3784 C CA . LEU A 1 491 ? -19.303 -1.433 6.709 1.00 48.41 491 LEU A CA 1
ATOM 3785 C C . LEU A 1 491 ? -20.040 -1.124 5.408 1.00 48.41 491 LEU A C 1
ATOM 3787 O O . LEU A 1 491 ? -21.262 -1.282 5.320 1.00 48.41 491 LEU A O 1
ATOM 3791 N N . SER A 1 492 ? -19.290 -0.691 4.399 1.00 53.12 492 SER A N 1
ATOM 3792 C CA . SER A 1 492 ? -19.837 -0.435 3.070 1.00 53.12 492 SER A CA 1
ATOM 3793 C C . SER A 1 492 ? -20.278 -1.750 2.409 1.00 53.12 492 SER A C 1
ATOM 3795 O O . SER A 1 492 ? -19.764 -2.825 2.731 1.00 53.12 492 SER A O 1
ATOM 3797 N N . GLN A 1 493 ? -21.204 -1.689 1.441 1.00 56.91 493 GLN A N 1
ATOM 3798 C CA . GLN A 1 493 ? -21.550 -2.858 0.608 1.00 56.91 493 GLN A CA 1
ATOM 3799 C C . GLN A 1 493 ? -20.289 -3.489 -0.006 1.00 56.91 493 GLN A C 1
ATOM 3801 O O . GLN A 1 493 ? -20.167 -4.700 -0.113 1.00 56.91 493 GLN A O 1
ATOM 3806 N N . HIS A 1 494 ? -19.306 -2.651 -0.310 1.00 51.88 494 HIS A N 1
ATOM 3807 C CA . HIS A 1 494 ? -18.006 -3.036 -0.819 1.00 51.88 494 HIS A CA 1
ATOM 3808 C C . HIS A 1 494 ? -17.163 -3.845 0.178 1.00 51.88 494 HIS A C 1
ATOM 3810 O O . HIS A 1 494 ? -16.548 -4.833 -0.214 1.00 51.88 494 HIS A O 1
ATOM 3816 N N . ASP A 1 495 ? -17.118 -3.465 1.459 1.00 50.81 495 ASP A N 1
ATOM 3817 C CA . ASP A 1 495 ? -16.428 -4.272 2.476 1.00 50.81 495 ASP A CA 1
ATOM 3818 C C . ASP A 1 495 ? -17.064 -5.665 2.569 1.00 50.81 495 ASP A C 1
ATOM 3820 O O . ASP A 1 495 ? -16.362 -6.659 2.749 1.00 50.81 495 ASP A O 1
ATOM 3824 N N . CYS A 1 496 ? -18.381 -5.748 2.360 1.00 58.19 496 CYS A N 1
ATOM 3825 C CA . CYS A 1 496 ? -19.128 -7.002 2.306 1.00 58.19 496 CYS A CA 1
ATOM 3826 C C . CYS A 1 496 ? -18.772 -7.824 1.060 1.00 58.19 496 CYS A C 1
ATOM 3828 O O . CYS A 1 496 ? -18.444 -9.001 1.192 1.00 58.19 496 CYS A O 1
ATOM 3830 N N . ASP A 1 497 ? -18.748 -7.210 -0.126 1.00 60.44 497 ASP A N 1
ATOM 3831 C CA . ASP A 1 497 ? -18.349 -7.866 -1.381 1.00 60.44 497 ASP A CA 1
ATOM 3832 C C . ASP A 1 497 ? -16.896 -8.361 -1.316 1.00 60.44 497 ASP A C 1
ATOM 3834 O O . ASP A 1 497 ? -16.532 -9.414 -1.841 1.00 60.44 497 ASP A O 1
ATOM 3838 N N . PHE A 1 498 ? -16.042 -7.609 -0.635 1.00 56.16 498 PHE A N 1
ATOM 3839 C CA . PHE A 1 498 ? -14.653 -7.956 -0.420 1.00 56.16 498 PHE A CA 1
ATOM 3840 C C . PHE A 1 498 ? -14.468 -9.109 0.566 1.00 56.16 498 PHE A C 1
ATOM 3842 O O . PHE A 1 498 ? -13.686 -10.024 0.306 1.00 56.16 498 PHE A O 1
ATOM 3849 N N . MET A 1 499 ? -15.214 -9.100 1.672 1.00 57.50 499 MET A N 1
ATOM 3850 C CA . MET A 1 499 ? -15.258 -10.217 2.613 1.00 57.50 499 MET A CA 1
ATOM 3851 C C . MET A 1 499 ? -15.813 -11.478 1.964 1.00 57.50 499 MET A C 1
ATOM 3853 O O . MET A 1 499 ? -15.277 -12.560 2.199 1.00 57.50 499 MET A O 1
ATOM 3857 N N . LEU A 1 500 ? -16.821 -11.332 1.102 1.00 65.19 500 LEU A N 1
ATOM 3858 C CA . LEU A 1 500 ? -17.339 -12.427 0.302 1.00 65.19 500 LEU A CA 1
ATOM 3859 C C . LEU A 1 500 ? -16.250 -12.990 -0.605 1.00 65.19 500 LEU A C 1
ATOM 3861 O O . LEU A 1 500 ? -15.952 -14.168 -0.499 1.00 65.19 500 LEU A O 1
ATOM 3865 N N . ASN A 1 501 ? -15.566 -12.154 -1.388 1.00 62.34 501 ASN A N 1
ATOM 3866 C CA . ASN A 1 501 ? -14.461 -12.598 -2.246 1.00 62.34 501 ASN A CA 1
ATOM 3867 C C . ASN A 1 501 ? -13.281 -13.219 -1.474 1.00 62.34 501 ASN A C 1
ATOM 3869 O O . ASN A 1 501 ? -12.524 -14.015 -2.031 1.00 62.34 501 ASN A O 1
ATOM 3873 N N . ALA A 1 502 ? -13.074 -12.825 -0.215 1.00 57.81 502 ALA A N 1
ATOM 3874 C CA . ALA A 1 502 ? -12.035 -13.388 0.642 1.00 57.81 502 ALA A CA 1
ATOM 3875 C C . ALA A 1 502 ? -12.424 -14.759 1.224 1.00 57.81 502 ALA A C 1
ATOM 3877 O O . ALA A 1 502 ? -11.543 -15.589 1.460 1.00 57.81 502 ALA A O 1
ATOM 3878 N N . ALA A 1 503 ? -13.715 -14.985 1.474 1.00 60.19 503 ALA A N 1
ATOM 3879 C CA . ALA A 1 503 ? -14.246 -16.227 2.026 1.00 60.19 503 ALA A CA 1
ATOM 3880 C C . ALA A 1 503 ? -14.612 -17.254 0.936 1.00 60.19 503 ALA A C 1
ATOM 3882 O O . ALA A 1 503 ? -14.384 -18.446 1.131 1.00 60.19 503 ALA A O 1
ATOM 3883 N N . ASP A 1 504 ? -15.116 -16.789 -0.208 1.00 71.38 504 ASP A N 1
ATOM 3884 C CA . ASP A 1 504 ? -15.525 -17.572 -1.376 1.00 71.38 504 ASP A CA 1
ATOM 3885 C C . ASP A 1 504 ? -14.292 -18.122 -2.120 1.00 71.38 504 ASP A C 1
ATOM 3887 O O . ASP A 1 504 ? -13.663 -17.470 -2.962 1.00 71.38 504 ASP A O 1
ATOM 3891 N N . LYS A 1 505 ? -13.893 -19.349 -1.769 1.00 71.94 505 LYS A N 1
ATOM 3892 C CA . LYS A 1 505 ? -12.712 -20.010 -2.342 1.00 71.94 505 LYS A CA 1
ATOM 3893 C C . LYS A 1 505 ? -13.026 -20.634 -3.693 1.00 71.94 505 LYS A C 1
ATOM 3895 O O . LYS A 1 505 ? -12.113 -20.786 -4.511 1.00 71.94 505 LYS A O 1
ATOM 3900 N N . ASN A 1 506 ? -14.270 -21.061 -3.897 1.00 76.12 506 ASN A N 1
ATOM 3901 C CA . ASN A 1 506 ? -14.700 -21.754 -5.106 1.00 76.12 506 ASN A CA 1
ATOM 3902 C C . ASN A 1 506 ? -15.211 -20.796 -6.209 1.00 76.12 506 ASN A C 1
ATOM 3904 O O . ASN A 1 506 ? -15.353 -21.236 -7.351 1.00 76.12 506 ASN A O 1
ATOM 3908 N N . GLN A 1 507 ? -15.366 -19.506 -5.891 1.00 77.50 507 GLN A N 1
ATOM 3909 C CA . GLN A 1 507 ? -15.827 -18.417 -6.757 1.00 77.50 507 GLN A CA 1
ATOM 3910 C C . GLN A 1 507 ? -17.260 -18.609 -7.275 1.00 77.50 507 GLN A C 1
ATOM 3912 O O . GLN A 1 507 ? -17.549 -18.280 -8.431 1.00 77.50 507 GLN A O 1
ATOM 3917 N N . ASP A 1 508 ? -18.152 -19.171 -6.456 1.00 79.31 508 ASP A N 1
ATOM 3918 C CA . ASP A 1 508 ? -19.567 -19.353 -6.805 1.00 79.31 508 ASP A CA 1
ATOM 3919 C C . ASP A 1 508 ? -20.458 -18.147 -6.446 1.00 79.31 508 ASP A C 1
ATOM 3921 O O . ASP A 1 508 ? -21.643 -18.120 -6.801 1.00 79.31 508 ASP A O 1
ATOM 3925 N N . GLY A 1 509 ? -19.872 -17.110 -5.840 1.00 76.44 509 GLY A N 1
ATOM 3926 C CA . GLY A 1 509 ? -20.548 -15.879 -5.446 1.00 76.44 509 GLY A CA 1
ATOM 3927 C C . GLY A 1 509 ? -21.317 -15.999 -4.130 1.00 76.44 509 GLY A C 1
ATOM 3928 O O . GLY A 1 509 ? -22.111 -15.107 -3.814 1.00 76.44 509 GLY A O 1
ATOM 3929 N N . LYS A 1 510 ? -21.116 -17.085 -3.377 1.00 83.62 510 LYS A N 1
ATOM 3930 C CA . LYS A 1 510 ? -21.691 -17.322 -2.053 1.00 83.62 510 LYS A CA 1
ATOM 3931 C C . LYS A 1 510 ? -20.634 -17.929 -1.126 1.00 83.62 510 LYS A C 1
ATOM 3933 O O . LYS A 1 510 ? -19.591 -18.391 -1.561 1.00 83.62 510 LYS A O 1
ATOM 3938 N N . ILE A 1 511 ? -20.896 -17.913 0.179 1.00 77.38 511 ILE A N 1
ATOM 3939 C CA . ILE A 1 511 ? -20.030 -18.555 1.176 1.00 77.38 511 ILE A CA 1
ATOM 3940 C C . ILE A 1 511 ? -20.733 -19.811 1.678 1.00 77.38 511 ILE A C 1
ATOM 3942 O O . ILE A 1 511 ? -21.743 -19.727 2.381 1.00 77.38 511 ILE A O 1
ATOM 3946 N N . ASN A 1 512 ? -20.206 -20.990 1.362 1.00 84.19 512 ASN A N 1
ATOM 3947 C CA . ASN A 1 512 ? -20.731 -22.231 1.932 1.00 84.19 512 ASN A CA 1
ATOM 3948 C C . ASN A 1 512 ? -20.250 -22.447 3.381 1.00 84.19 512 ASN A C 1
ATOM 3950 O O . ASN A 1 512 ? -19.329 -21.793 3.867 1.00 84.19 512 ASN A O 1
ATOM 3954 N N . VAL A 1 513 ? -20.849 -23.406 4.096 1.00 75.19 513 VAL A N 1
ATOM 3955 C CA . VAL A 1 513 ? -20.515 -23.688 5.509 1.00 75.19 513 VAL A CA 1
ATOM 3956 C C . VAL A 1 513 ? -19.019 -23.954 5.728 1.00 75.19 513 VAL A C 1
ATOM 3958 O O . VAL A 1 513 ? -18.463 -23.536 6.741 1.00 75.19 513 VAL A O 1
ATOM 3961 N N . GLY A 1 514 ? -18.354 -24.647 4.797 1.00 70.19 514 GLY A N 1
ATOM 3962 C CA . GLY A 1 514 ? -16.923 -24.945 4.897 1.00 70.19 514 GLY A CA 1
ATOM 3963 C C . GLY A 1 514 ? -16.058 -23.695 4.741 1.00 70.19 514 GLY A C 1
ATOM 3964 O O . GLY A 1 514 ? -15.147 -23.473 5.535 1.00 70.19 514 GLY A O 1
ATOM 3965 N N . GLU A 1 515 ? -16.389 -22.848 3.770 1.00 76.38 515 GLU A N 1
ATOM 3966 C CA . GLU A 1 515 ? -15.746 -21.549 3.553 1.00 76.38 515 GLU A CA 1
ATOM 3967 C C . GLU A 1 515 ? -15.958 -20.599 4.731 1.00 76.38 515 GLU A C 1
ATOM 3969 O O . GLU A 1 515 ? -15.014 -19.949 5.174 1.00 76.38 515 GLU A O 1
ATOM 3974 N N . PHE A 1 516 ? -17.162 -20.584 5.303 1.00 67.88 516 PHE A N 1
ATOM 3975 C CA . PHE A 1 516 ? -17.489 -19.782 6.478 1.00 67.88 516 PHE A CA 1
ATOM 3976 C C . PHE A 1 516 ? -16.687 -20.218 7.712 1.00 67.88 516 PHE A C 1
ATOM 3978 O O . PHE A 1 516 ? -16.149 -19.378 8.434 1.00 67.88 516 PHE A O 1
ATOM 3985 N N . ILE A 1 517 ? -16.547 -21.531 7.935 1.00 65.31 517 ILE A N 1
ATOM 3986 C CA . ILE A 1 517 ? -15.698 -22.077 9.005 1.00 65.31 517 ILE A CA 1
ATOM 3987 C C . ILE A 1 517 ? -14.232 -21.697 8.773 1.00 65.31 517 ILE A C 1
ATOM 3989 O O . ILE A 1 517 ? -13.572 -21.241 9.705 1.00 65.31 517 ILE A O 1
ATOM 3993 N N . ASP A 1 518 ? -13.722 -21.857 7.551 1.00 63.84 518 ASP A N 1
ATOM 3994 C CA . ASP A 1 518 ? -12.336 -21.521 7.207 1.00 63.84 518 ASP A CA 1
ATOM 3995 C C . ASP A 1 518 ? -12.038 -20.027 7.400 1.00 63.84 518 ASP A C 1
ATOM 3997 O O . ASP A 1 518 ? -10.973 -19.665 7.918 1.00 63.84 518 ASP A O 1
ATOM 4001 N N . TRP A 1 519 ? -12.992 -19.177 7.013 1.00 59.97 519 TRP A N 1
ATOM 4002 C CA . TRP A 1 519 ? -12.948 -17.727 7.163 1.00 59.97 519 TRP A CA 1
ATOM 4003 C C . TRP A 1 519 ? -12.915 -17.311 8.641 1.00 59.97 519 TRP A C 1
ATOM 4005 O O . TRP A 1 519 ? -12.014 -16.576 9.048 1.00 59.97 519 TRP A O 1
ATOM 4015 N N . LEU A 1 520 ? -13.805 -17.859 9.479 1.00 54.94 520 LEU A N 1
ATOM 4016 C CA . LEU A 1 520 ? -13.837 -17.595 10.927 1.00 54.94 520 LEU A CA 1
ATOM 4017 C C . LEU A 1 520 ? -12.654 -18.208 11.693 1.00 54.94 520 LEU A C 1
ATOM 4019 O O . LEU A 1 520 ? -12.209 -17.665 12.705 1.00 54.94 520 LEU A O 1
ATOM 4023 N N . ALA A 1 521 ? -12.118 -19.336 11.226 1.00 52.22 521 ALA A N 1
ATOM 4024 C CA . ALA A 1 521 ? -10.971 -19.996 11.844 1.00 52.22 521 ALA A CA 1
ATOM 4025 C C . ALA A 1 521 ? -9.646 -19.246 11.612 1.00 52.22 521 ALA A C 1
ATOM 4027 O O . ALA A 1 521 ? -8.625 -19.641 12.180 1.00 52.22 521 ALA A O 1
ATOM 4028 N N . GLY A 1 522 ? -9.639 -18.188 10.788 1.00 45.28 522 GLY A N 1
ATOM 4029 C CA . GLY A 1 522 ? -8.422 -17.470 10.410 1.00 45.28 522 GLY A CA 1
ATOM 4030 C C . GLY A 1 522 ? -7.448 -18.348 9.623 1.00 45.28 522 GLY A C 1
ATOM 4031 O O . GLY A 1 522 ? -6.241 -18.106 9.643 1.00 45.28 522 GLY A O 1
ATOM 4032 N N . SER A 1 523 ? -7.950 -19.385 8.942 1.00 35.47 523 SER A N 1
ATOM 4033 C CA . SER A 1 523 ? -7.136 -20.364 8.219 1.00 35.47 523 SER A CA 1
ATOM 4034 C C . SER A 1 523 ? -6.663 -19.819 6.870 1.00 35.47 523 SER A C 1
ATOM 4036 O O . SER A 1 523 ? -6.895 -20.421 5.827 1.00 35.47 523 SER A O 1
ATOM 4038 N N . ASN A 1 524 ? -5.927 -18.707 6.897 1.00 31.94 524 ASN A N 1
ATOM 4039 C CA . ASN A 1 524 ? -4.950 -18.369 5.863 1.00 31.94 524 ASN A CA 1
ATOM 4040 C C . ASN A 1 524 ? -3.582 -18.919 6.282 1.00 31.94 524 ASN A C 1
ATOM 4042 O O . ASN A 1 524 ? -2.588 -18.200 6.370 1.00 31.94 524 ASN A O 1
ATOM 4046 N N . VAL A 1 525 ? -3.531 -20.225 6.558 1.00 27.23 525 VAL A N 1
ATOM 4047 C CA . VAL A 1 525 ? -2.255 -20.934 6.610 1.00 27.23 525 VAL A CA 1
ATOM 4048 C C . VAL A 1 525 ? -1.844 -21.177 5.168 1.00 27.23 525 VAL A C 1
ATOM 4050 O O . VAL A 1 525 ? -2.400 -22.030 4.476 1.00 27.23 525 VAL A O 1
ATOM 4053 N N . SER A 1 526 ? -0.907 -20.343 4.727 1.00 28.70 526 SER A N 1
ATOM 4054 C CA . SER A 1 526 ? 0.152 -20.687 3.785 1.00 28.70 526 SER A CA 1
ATOM 4055 C C . SER A 1 526 ? 0.116 -22.138 3.284 1.00 28.70 526 SER A C 1
ATOM 4057 O O . SER A 1 526 ? 0.491 -23.084 3.980 1.00 28.70 526 SER A O 1
ATOM 4059 N N . LYS A 1 527 ? -0.239 -22.289 2.010 1.00 24.02 527 LYS A N 1
ATOM 4060 C CA . LYS A 1 527 ? 0.459 -23.236 1.142 1.00 24.02 527 LYS A CA 1
ATOM 4061 C C . LYS A 1 527 ? 1.158 -22.474 0.016 1.00 24.02 527 LYS A C 1
ATOM 4063 O O . LYS A 1 527 ? 0.601 -21.485 -0.517 1.00 24.02 527 LYS A O 1
#

InterPro domains:
  IPR002048 EF-hand domain [PF13499] (457-519)
  IPR002048 EF-hand domain [PS50222] (454-489)
  IPR002048 EF-hand domain [PS50222] (491-526)
  IPR002048 EF-hand domain [SM00054] (458-486)
  IPR002048 EF-hand domain [SM00054] (495-523)
  IPR002048 EF-hand domain [cd00051] (458-521)
  IPR011992 EF-hand domain pair [SSF47473] (214-521)
  IPR018247 EF-Hand 1, calcium-binding site [PS00018] (467-479)
  IPR018247 EF-Hand 1, calcium-binding site [PS00018] (504-516)
  IPR039647 EF-hand domain pair protein CML-like [PTHR10891] (302-518)

Solvent-accessible surface area (backbone atoms only — not comparable to full-atom values): 28235 Å² total; per-residue (Å²): 133,81,83,70,82,68,62,86,66,60,53,81,58,43,74,29,52,93,75,48,60,56,38,31,24,9,33,29,44,33,55,52,40,16,52,55,43,54,54,58,65,42,51,73,59,40,54,54,44,24,70,50,51,82,97,49,62,91,92,59,71,44,47,24,43,59,55,45,39,66,57,43,50,21,68,63,35,51,64,46,32,23,10,61,16,31,21,75,24,37,94,58,61,33,64,37,28,29,37,50,43,65,47,53,67,18,36,48,65,43,51,50,28,12,50,54,9,38,33,65,52,53,70,50,56,57,73,42,20,31,32,41,66,82,37,29,42,48,60,62,56,92,54,94,87,58,48,58,59,55,62,66,70,53,55,72,64,40,36,67,58,42,32,42,63,62,54,24,81,71,20,30,42,37,48,43,41,74,61,40,73,42,50,53,30,32,67,48,44,47,52,60,50,48,19,58,80,52,70,35,54,69,42,54,24,46,13,48,61,28,50,50,52,51,51,45,37,39,68,73,69,65,45,52,63,63,73,71,43,57,65,63,56,80,75,25,45,53,92,50,65,68,56,39,55,52,52,53,55,51,41,60,70,60,78,26,60,70,56,47,33,52,52,52,27,51,36,42,34,49,40,54,48,32,35,51,61,48,47,39,63,41,50,53,52,48,53,58,47,49,72,73,71,47,90,63,58,90,77,49,53,74,67,55,48,50,54,52,49,47,48,43,50,50,54,48,47,36,62,66,40,51,37,57,33,24,50,35,20,32,51,51,53,23,49,30,28,28,52,51,68,33,44,90,66,56,45,73,66,56,51,52,51,51,51,39,47,45,59,15,76,37,97,76,42,98,76,61,56,27,45,67,68,59,65,54,58,47,52,100,87,66,49,80,69,59,71,57,70,76,45,59,67,86,32,55,70,60,64,71,56,57,53,47,44,72,74,31,68,67,58,35,58,60,41,43,68,38,64,84,77,45,34,41,41,51,39,36,20,17,52,44,50,27,30,39,62,56,59,51,50,33,55,69,72,66,64,57,82,88,63,83,83,82,46,73,63,59,55,49,52,48,45,55,68,36,20,78,86,67,82,69,40,30,38,54,70,34,49,34,54,48,46,31,70,67,63,74,60,55,62,51,72,62,56,30,52,47,50,43,62,50,31,24,82,87,70,79,73,38,31,39,67,67,32,48,49,39,47,64,66,63,65,76,71,84,128